Protein AF-A0A9Q0YGJ4-F1 (afdb_monomer_lite)

Structure (mmCIF, N/CA/C/O backbone):
data_AF-A0A9Q0YGJ4-F1
#
_entry.id   AF-A0A9Q0YGJ4-F1
#
loop_
_atom_site.group_PDB
_atom_site.id
_atom_site.type_symbol
_atom_site.label_atom_id
_atom_site.label_alt_id
_atom_site.label_comp_id
_atom_site.label_asym_id
_atom_site.label_entity_id
_atom_site.label_seq_id
_atom_site.pdbx_PDB_ins_code
_atom_site.Cartn_x
_atom_site.Cartn_y
_atom_site.Cartn_z
_atom_site.occupancy
_atom_site.B_iso_or_equiv
_atom_site.auth_seq_id
_atom_site.auth_comp_id
_atom_site.auth_asym_id
_atom_site.auth_atom_id
_atom_site.pdbx_PDB_model_num
ATOM 1 N N . MET A 1 1 ? 46.394 29.272 13.146 1.00 35.34 1 MET A N 1
ATOM 2 C CA . MET A 1 1 ? 47.124 28.207 13.872 1.00 35.34 1 MET A CA 1
ATOM 3 C C . MET A 1 1 ? 46.708 26.887 13.233 1.00 35.34 1 MET A C 1
ATOM 5 O O . MET A 1 1 ? 45.535 26.755 12.937 1.00 35.34 1 MET A O 1
ATOM 9 N N . GLU A 1 2 ? 47.628 26.145 12.611 1.00 30.98 2 GLU A N 1
ATOM 10 C CA . GLU A 1 2 ? 48.440 25.054 13.207 1.00 30.98 2 GLU A CA 1
ATOM 11 C C . GLU A 1 2 ? 47.666 23.721 13.342 1.00 30.98 2 GLU A C 1
ATOM 13 O O . GLU A 1 2 ? 46.546 23.742 13.825 1.00 30.98 2 GLU A O 1
ATOM 18 N N . ARG A 1 3 ? 48.203 22.537 12.984 1.00 28.88 3 ARG A N 1
ATOM 19 C CA . ARG A 1 3 ? 49.457 22.192 12.258 1.00 28.88 3 ARG A CA 1
ATOM 20 C C . ARG A 1 3 ? 49.480 20.687 11.881 1.00 28.88 3 ARG A C 1
ATOM 22 O O . ARG A 1 3 ? 49.331 19.888 12.790 1.00 28.88 3 ARG A O 1
ATOM 29 N N . ARG A 1 4 ? 49.931 20.352 10.650 1.00 31.73 4 ARG A N 1
ATOM 30 C CA . ARG A 1 4 ? 50.759 19.156 10.270 1.00 31.73 4 ARG A CA 1
ATOM 31 C C . ARG A 1 4 ? 50.179 17.733 10.522 1.00 31.73 4 ARG A C 1
ATOM 33 O O . ARG A 1 4 ? 49.287 17.568 11.326 1.00 31.73 4 ARG A O 1
ATOM 40 N N . SER A 1 5 ? 50.693 16.625 9.956 1.00 32.06 5 SER A N 1
ATOM 41 C CA . SER A 1 5 ? 51.469 16.287 8.726 1.00 32.06 5 SER A CA 1
ATOM 42 C C . SER A 1 5 ? 51.659 14.747 8.714 1.00 32.06 5 SER A C 1
ATOM 44 O O . SER A 1 5 ? 51.848 14.183 9.787 1.00 32.06 5 SER A O 1
ATOM 46 N N . ARG A 1 6 ? 51.584 14.010 7.592 1.00 32.94 6 ARG A N 1
ATOM 47 C CA . ARG A 1 6 ? 52.660 13.676 6.612 1.00 32.94 6 ARG A CA 1
ATOM 48 C C . ARG A 1 6 ? 52.020 12.822 5.482 1.00 32.94 6 ARG A C 1
ATOM 50 O O . ARG A 1 6 ? 51.102 12.079 5.792 1.00 32.94 6 ARG A O 1
ATOM 57 N N . ALA A 1 7 ? 52.283 13.041 4.183 1.00 31.97 7 ALA A N 1
ATOM 58 C CA . ALA A 1 7 ? 53.450 12.604 3.373 1.00 31.97 7 ALA A CA 1
ATOM 59 C C . ALA A 1 7 ? 53.494 11.064 3.153 1.00 31.97 7 ALA A C 1
ATOM 61 O O . ALA A 1 7 ? 53.219 10.338 4.099 1.00 31.97 7 ALA A O 1
ATOM 62 N N . THR A 1 8 ? 53.849 10.475 1.994 1.00 32.25 8 THR A N 1
ATOM 63 C CA . THR A 1 8 ? 54.558 10.919 0.748 1.00 32.25 8 THR A CA 1
ATOM 64 C C . THR A 1 8 ? 54.281 9.861 -0.379 1.00 32.25 8 THR A C 1
ATOM 66 O O . THR A 1 8 ? 53.650 8.870 -0.036 1.00 32.25 8 THR A O 1
ATOM 69 N N . LEU A 1 9 ? 54.669 9.868 -1.678 1.00 30.80 9 LEU A N 1
ATOM 70 C CA . LEU A 1 9 ? 55.550 10.628 -2.612 1.00 30.80 9 LEU A CA 1
ATOM 71 C C . LEU A 1 9 ? 55.158 10.264 -4.092 1.00 30.80 9 LEU A C 1
ATOM 73 O O . LEU A 1 9 ? 54.510 9.241 -4.274 1.00 30.80 9 LEU A O 1
ATOM 77 N N . LEU A 1 10 ? 55.677 10.983 -5.115 1.00 29.53 10 LEU A N 1
ATOM 78 C CA . LEU A 1 10 ? 55.675 10.673 -6.583 1.00 29.53 10 LEU A CA 1
ATOM 79 C C . LEU A 1 10 ? 54.327 10.896 -7.338 1.00 29.53 10 LEU A C 1
ATOM 81 O O . LEU A 1 10 ? 53.275 10.696 -6.750 1.00 29.53 10 LEU A O 1
ATOM 85 N N . ILE A 1 11 ? 54.264 11.324 -8.619 1.00 31.67 11 ILE A N 1
ATOM 86 C CA . ILE A 1 11 ? 55.309 11.700 -9.609 1.00 31.67 11 ILE A CA 1
ATOM 87 C C . ILE A 1 11 ? 54.863 12.863 -10.550 1.00 31.67 11 ILE A C 1
ATOM 89 O O . ILE A 1 11 ? 53.731 13.329 -10.492 1.00 31.67 11 ILE A O 1
ATOM 93 N N . LEU A 1 12 ? 55.807 13.355 -11.364 1.00 29.16 12 LEU A N 1
ATOM 94 C CA . LEU A 1 12 ? 55.739 14.374 -12.440 1.00 29.16 12 LEU A CA 1
ATOM 95 C C . LEU A 1 12 ? 54.690 14.084 -13.561 1.00 29.16 12 LEU A C 1
ATOM 97 O O . LEU A 1 12 ? 54.305 12.933 -13.713 1.00 29.16 12 LEU A O 1
ATOM 101 N N . SER A 1 13 ? 54.257 15.012 -14.444 1.00 30.09 13 SER A N 1
ATOM 102 C CA . SER A 1 13 ? 54.453 16.484 -14.556 1.00 30.09 13 SER A CA 1
ATOM 103 C C . SER A 1 13 ? 53.602 17.154 -15.668 1.00 30.09 13 SER A C 1
ATOM 105 O O . SER A 1 13 ? 53.572 16.641 -16.777 1.00 30.09 13 SER A O 1
ATOM 107 N N . VAL A 1 14 ? 53.131 18.388 -15.401 1.00 32.81 14 VAL A N 1
ATOM 108 C CA . VAL A 1 14 ? 52.983 19.550 -16.331 1.00 32.81 14 VAL A CA 1
ATOM 109 C C . VAL A 1 14 ? 51.993 19.472 -17.522 1.00 32.81 14 VAL A C 1
ATOM 111 O O . VAL A 1 14 ? 52.152 18.694 -18.454 1.00 32.81 14 VAL A O 1
ATOM 114 N N . LEU A 1 15 ? 51.038 20.418 -17.541 1.00 30.62 15 LEU A N 1
ATOM 115 C CA . LEU A 1 15 ? 50.241 20.813 -18.718 1.00 30.62 15 LEU A CA 1
ATOM 116 C C . LEU A 1 15 ? 51.004 21.810 -19.614 1.00 30.62 15 LEU A C 1
ATOM 118 O O . LEU A 1 15 ? 51.812 22.572 -19.086 1.00 30.62 15 LEU A O 1
ATOM 122 N N . LEU A 1 16 ? 50.604 21.950 -20.889 1.00 30.33 16 LEU A N 1
ATOM 123 C CA . LEU A 1 16 ? 50.071 23.231 -21.411 1.00 30.33 16 LEU A CA 1
ATOM 124 C C . LEU A 1 16 ? 49.522 23.141 -22.853 1.00 30.33 16 LEU A C 1
ATOM 126 O O . LEU A 1 16 ? 50.215 22.748 -23.785 1.00 30.33 16 LEU A O 1
ATOM 130 N N . VAL A 1 17 ? 48.286 23.617 -23.023 1.00 30.55 17 VAL A N 1
ATOM 131 C CA . VAL A 1 17 ? 47.739 24.181 -24.276 1.00 30.55 17 VAL A CA 1
ATOM 132 C C . VAL A 1 17 ? 48.155 25.666 -24.311 1.00 30.55 17 VAL A C 1
ATOM 134 O O . VAL A 1 17 ? 48.178 26.287 -23.253 1.00 30.55 17 VAL A O 1
ATOM 137 N N . GLY A 1 18 ? 48.473 26.334 -25.423 1.00 28.44 18 GLY A N 1
ATOM 138 C CA . GLY A 1 18 ? 48.516 25.963 -26.844 1.00 28.44 18 GLY A CA 1
ATOM 139 C C . GLY A 1 18 ? 48.500 27.242 -27.715 1.00 28.44 18 GLY A C 1
ATOM 140 O O . GLY A 1 18 ? 48.775 28.321 -27.199 1.00 28.44 18 GLY A O 1
ATOM 141 N N . CYS A 1 19 ? 48.077 27.122 -28.984 1.00 26.05 19 CYS A N 1
ATOM 142 C CA . CYS A 1 19 ? 47.688 28.206 -29.920 1.00 26.05 19 CYS A CA 1
ATOM 143 C C . CYS A 1 19 ? 48.754 29.131 -30.572 1.00 26.05 19 CYS A C 1
ATOM 145 O O . CYS A 1 19 ? 49.525 29.786 -29.885 1.00 26.05 19 CYS A O 1
ATOM 147 N N . LEU A 1 20 ? 48.583 29.309 -31.904 1.00 27.41 20 LEU A N 1
ATOM 148 C CA . LEU A 1 20 ? 48.860 30.509 -32.743 1.00 27.41 20 LEU A CA 1
ATOM 149 C C . LEU A 1 20 ? 50.347 30.941 -32.909 1.00 27.41 20 LEU A C 1
ATOM 151 O O . LEU A 1 20 ? 51.077 31.053 -31.942 1.00 27.41 20 LEU A O 1
ATOM 155 N N . SER A 1 21 ? 50.894 31.306 -34.078 1.00 27.28 21 SER A N 1
ATOM 156 C CA . SER A 1 21 ? 50.311 31.874 -35.303 1.00 27.28 21 SER A CA 1
ATOM 157 C C . SER A 1 21 ? 51.398 32.126 -36.379 1.00 27.28 21 SER A C 1
ATOM 159 O O . SER A 1 21 ? 52.574 32.185 -36.049 1.00 27.28 21 SER A O 1
ATOM 161 N N . PHE A 1 22 ? 50.964 32.378 -37.623 1.00 30.52 22 PHE A N 1
ATOM 162 C CA . PHE A 1 22 ? 51.648 33.073 -38.741 1.00 30.52 22 PHE A CA 1
ATOM 163 C C . PHE A 1 22 ? 53.126 32.790 -39.089 1.00 30.52 22 PHE A C 1
ATOM 165 O O . PHE A 1 22 ? 54.057 33.188 -38.396 1.00 30.52 22 PHE A O 1
ATOM 172 N N . ALA A 1 23 ? 53.329 32.297 -40.316 1.00 30.64 23 ALA A N 1
ATOM 173 C CA . ALA A 1 23 ? 54.585 32.448 -41.046 1.00 30.64 23 ALA A CA 1
ATOM 174 C C . ALA A 1 23 ? 54.685 33.838 -41.711 1.00 30.64 23 ALA A C 1
ATOM 176 O O . ALA A 1 23 ? 53.711 34.335 -42.278 1.00 30.64 23 ALA A O 1
ATOM 177 N N . GLN A 1 24 ? 55.887 34.416 -41.706 1.00 31.08 24 GLN A N 1
ATOM 178 C CA . GLN A 1 24 ? 56.335 35.469 -42.624 1.00 31.08 24 GLN A CA 1
ATOM 179 C C . GLN A 1 24 ? 57.759 35.138 -43.101 1.00 31.08 24 GLN A C 1
ATOM 181 O O . GLN A 1 24 ? 58.399 34.234 -42.564 1.00 31.08 24 GLN A O 1
ATOM 186 N N . ALA A 1 25 ? 58.214 35.800 -44.163 1.00 29.03 25 ALA A N 1
ATOM 187 C CA . ALA A 1 25 ? 59.328 35.341 -44.990 1.00 29.03 25 ALA A CA 1
ATOM 188 C C . ALA A 1 25 ? 60.579 36.241 -44.922 1.00 29.03 25 ALA A C 1
ATOM 190 O O . ALA A 1 25 ? 60.530 37.343 -44.381 1.00 29.03 25 ALA A O 1
ATOM 191 N N . GLN A 1 26 ? 61.620 35.772 -45.627 1.00 27.19 26 GLN A N 1
ATOM 192 C CA . GLN A 1 26 ? 62.475 36.555 -46.538 1.00 27.19 26 GLN A CA 1
ATOM 193 C C . GLN A 1 26 ? 63.945 36.843 -46.126 1.00 27.19 26 GLN A C 1
ATOM 195 O O . GLN A 1 26 ? 64.221 37.557 -45.171 1.00 27.19 26 GLN A O 1
ATOM 200 N N . GLU A 1 27 ? 64.834 36.306 -46.979 1.00 29.83 27 GLU A N 1
ATOM 201 C CA . GLU A 1 27 ? 66.188 36.738 -47.404 1.00 29.83 27 GLU A CA 1
ATOM 202 C C . GLU A 1 27 ? 67.436 36.726 -46.478 1.00 29.83 27 GLU A C 1
ATOM 204 O O . GLU A 1 27 ? 67.450 37.216 -45.356 1.00 29.83 27 GLU A O 1
ATOM 209 N N . ASP A 1 28 ? 68.511 36.204 -47.099 1.00 27.61 28 ASP A N 1
ATOM 210 C CA . ASP A 1 28 ? 69.947 36.544 -47.042 1.00 27.61 28 ASP A CA 1
ATOM 211 C C . ASP A 1 28 ? 70.791 36.475 -45.752 1.00 27.61 28 ASP A C 1
ATOM 213 O O . ASP A 1 28 ? 70.403 36.915 -44.675 1.00 27.61 28 ASP A O 1
ATOM 217 N N . GLY A 1 29 ? 72.071 36.065 -45.903 1.00 24.92 29 GLY A N 1
ATOM 218 C CA . GLY A 1 29 ? 73.082 36.623 -44.985 1.00 24.92 29 GLY A CA 1
ATOM 219 C C . GLY A 1 29 ? 74.542 36.143 -44.922 1.00 24.92 29 GLY A C 1
ATOM 220 O O . GLY A 1 29 ? 75.344 36.920 -44.420 1.00 24.92 29 GLY A O 1
ATOM 221 N N . SER A 1 30 ? 74.949 34.984 -45.464 1.00 26.11 30 SER A N 1
ATOM 222 C CA . SER A 1 30 ? 76.374 34.580 -45.678 1.00 26.11 30 SER A CA 1
ATOM 223 C C . SER A 1 30 ? 77.331 34.296 -44.474 1.00 26.11 30 SER A C 1
ATOM 225 O O . SER A 1 30 ? 77.083 34.672 -43.336 1.00 26.11 30 SER A O 1
ATOM 227 N N . LEU A 1 31 ? 78.479 33.671 -44.813 1.00 27.81 31 LEU A N 1
ATOM 228 C CA . LEU A 1 31 ? 79.798 33.620 -44.124 1.00 27.81 31 LEU A CA 1
ATOM 229 C C . LEU A 1 31 ? 80.066 32.672 -42.913 1.00 27.81 31 LEU A C 1
ATOM 231 O O . LEU A 1 31 ? 79.920 33.011 -41.745 1.00 27.81 31 LEU A O 1
ATOM 235 N N . SER A 1 32 ? 80.619 31.508 -43.291 1.00 27.59 32 SER A N 1
ATOM 236 C CA . SER A 1 32 ? 81.706 30.660 -42.721 1.00 27.59 32 SER A CA 1
ATOM 237 C C . SER A 1 32 ? 82.833 31.324 -41.879 1.00 27.59 32 SER A C 1
ATOM 239 O O . SER A 1 32 ? 82.931 32.550 -41.955 1.00 27.59 32 SER A O 1
ATOM 241 N N . PRO A 1 33 ? 83.809 30.584 -41.265 1.00 43.25 33 PRO A N 1
ATOM 242 C CA . PRO A 1 33 ? 84.095 29.122 -41.303 1.00 43.25 33 PRO A CA 1
ATOM 243 C C . PRO A 1 33 ? 84.404 28.452 -39.927 1.00 43.25 33 PRO A C 1
ATOM 245 O O . PRO A 1 33 ? 84.419 29.123 -38.901 1.00 43.25 33 PRO A O 1
ATOM 248 N N . ASP A 1 34 ? 84.649 27.127 -39.902 1.00 29.05 34 ASP A N 1
ATOM 249 C CA . ASP A 1 34 ? 85.951 26.513 -39.508 1.00 29.05 34 ASP A CA 1
ATOM 250 C C . ASP A 1 34 ? 85.915 24.960 -39.511 1.00 29.05 34 ASP A C 1
ATOM 252 O O . ASP A 1 34 ? 84.848 24.346 -39.468 1.00 29.05 34 ASP A O 1
ATOM 256 N N . GLU A 1 35 ? 87.084 24.311 -39.627 1.00 27.23 35 GLU A N 1
ATOM 257 C CA . GLU A 1 35 ? 87.237 22.870 -39.926 1.00 27.23 35 GLU A CA 1
ATOM 258 C C . GLU A 1 35 ? 87.745 22.001 -38.753 1.00 27.23 35 GLU A C 1
ATOM 260 O O . GLU A 1 35 ? 88.602 22.420 -37.976 1.00 27.23 35 GLU A O 1
ATOM 265 N N . SER A 1 36 ? 87.317 20.729 -38.695 1.00 30.81 36 SER A N 1
ATOM 266 C CA . SER A 1 36 ? 88.166 19.537 -38.412 1.00 30.81 36 SER A CA 1
ATOM 267 C C . SER A 1 36 ? 87.307 18.252 -38.418 1.00 30.81 36 SER A C 1
ATOM 269 O O . SER A 1 36 ? 86.499 18.029 -37.526 1.00 30.81 36 SER A O 1
ATOM 271 N N . PHE A 1 37 ? 87.257 17.456 -39.490 1.00 26.22 37 PHE A N 1
ATOM 272 C CA . PHE A 1 37 ? 88.230 16.446 -39.958 1.00 26.22 37 PHE A CA 1
ATOM 273 C C . PHE A 1 37 ? 88.611 15.311 -38.980 1.00 26.22 37 PHE A C 1
ATOM 275 O O . PHE A 1 37 ? 89.508 15.443 -38.150 1.00 26.22 37 PHE A O 1
ATOM 282 N N . SER A 1 38 ? 88.004 14.136 -39.195 1.00 32.12 38 SER A N 1
ATOM 283 C CA . SER A 1 38 ? 88.571 12.784 -38.996 1.00 32.12 38 SER A CA 1
ATOM 284 C C . SER A 1 38 ? 87.674 11.781 -39.746 1.00 32.12 38 SER A C 1
ATOM 286 O O . SER A 1 38 ? 86.551 11.526 -39.335 1.00 32.12 38 SER A O 1
ATOM 288 N N . ALA A 1 39 ? 88.019 11.398 -40.977 1.00 30.42 39 ALA A N 1
ATOM 289 C CA . ALA A 1 39 ? 88.937 10.296 -41.304 1.00 30.42 39 ALA A CA 1
ATOM 290 C C . ALA A 1 39 ? 88.251 8.909 -41.324 1.00 30.42 39 ALA A C 1
ATOM 292 O O . ALA A 1 39 ? 88.452 8.079 -40.440 1.00 30.42 39 ALA A O 1
ATOM 293 N N . SER A 1 40 ? 87.473 8.644 -42.379 1.00 32.31 40 SER A N 1
ATOM 294 C CA . SER A 1 40 ? 87.045 7.292 -42.771 1.00 32.31 40 SER A CA 1
ATOM 295 C C . SER A 1 40 ? 88.141 6.586 -43.582 1.00 32.31 40 SER A C 1
ATOM 297 O O . SER A 1 40 ? 88.786 7.210 -44.425 1.00 32.31 40 SER A O 1
ATOM 299 N N . VAL A 1 41 ? 88.346 5.288 -43.347 1.00 36.84 41 VAL A N 1
ATOM 300 C CA . VAL A 1 41 ? 89.385 4.492 -44.026 1.00 36.84 41 VAL A CA 1
ATOM 301 C C . VAL A 1 41 ? 88.985 4.174 -45.469 1.00 36.84 41 VAL A C 1
ATOM 303 O O . VAL A 1 41 ? 87.851 3.783 -45.732 1.00 36.84 41 VAL A O 1
ATOM 306 N N . LEU A 1 42 ? 89.941 4.311 -46.391 1.00 31.88 42 LEU A N 1
ATOM 307 C CA . LEU A 1 42 ? 89.830 3.872 -47.781 1.00 31.88 42 LEU A CA 1
ATOM 308 C C . LEU A 1 42 ? 90.439 2.472 -47.939 1.00 31.88 42 LEU A C 1
ATOM 310 O O . LEU A 1 42 ? 91.640 2.308 -47.733 1.00 31.88 42 LEU A O 1
ATOM 314 N N . GLU A 1 43 ? 89.649 1.504 -48.403 1.00 32.47 43 GLU A N 1
ATOM 315 C CA . GLU A 1 43 ? 90.165 0.413 -49.239 1.00 32.47 43 GLU A CA 1
ATOM 316 C C . GLU A 1 43 ? 89.788 0.690 -50.700 1.00 32.47 43 GLU A C 1
ATOM 318 O O . GLU A 1 43 ? 88.768 1.317 -50.994 1.00 32.47 43 GLU A O 1
ATOM 323 N N . SER A 1 44 ? 90.666 0.318 -51.630 1.00 34.38 44 SER A N 1
ATOM 324 C CA . SER A 1 44 ? 90.672 0.902 -52.972 1.00 34.38 44 SER A CA 1
ATOM 325 C C . SER A 1 44 ? 89.810 0.151 -53.987 1.00 34.38 44 SER A C 1
ATOM 327 O O . SER A 1 44 ? 90.140 -0.971 -54.373 1.00 34.38 44 SER A O 1
ATOM 329 N N . SER A 1 45 ? 88.827 0.853 -54.547 1.00 35.03 45 SER A N 1
ATOM 330 C CA . SER A 1 45 ? 88.505 0.752 -55.976 1.00 35.03 45 SER A CA 1
ATOM 331 C C . SER A 1 45 ? 89.050 1.989 -56.707 1.00 35.03 45 SER A C 1
ATOM 333 O O . SER A 1 45 ? 89.375 2.999 -56.080 1.00 35.03 45 SER A O 1
ATOM 335 N N . SER A 1 46 ? 89.285 1.864 -58.012 1.00 40.34 46 SER A N 1
ATOM 336 C CA . SER A 1 46 ? 90.081 2.803 -58.809 1.00 40.34 46 SER A CA 1
ATOM 337 C C . SER A 1 46 ? 89.430 4.172 -59.033 1.00 40.34 46 SER A C 1
ATOM 339 O O . SER A 1 46 ? 88.213 4.315 -59.073 1.00 40.34 46 SER A O 1
ATOM 341 N N . LEU A 1 47 ? 90.289 5.169 -59.269 1.00 46.16 47 LEU A N 1
ATOM 342 C CA . LEU A 1 47 ? 89.935 6.410 -59.960 1.00 46.16 47 LEU A CA 1
ATOM 343 C C . LEU A 1 47 ? 89.250 6.100 -61.297 1.00 46.16 47 LEU A C 1
ATOM 345 O O . LEU A 1 47 ? 89.845 5.398 -62.110 1.00 46.16 47 LEU A O 1
ATOM 349 N N . ASP A 1 48 ? 88.111 6.734 -61.570 1.00 46.03 48 ASP A N 1
ATOM 350 C CA . ASP A 1 48 ? 87.628 6.929 -62.939 1.00 46.03 48 ASP A CA 1
ATOM 351 C C . ASP A 1 48 ? 86.961 8.309 -63.076 1.00 46.03 48 ASP A C 1
ATOM 353 O O . ASP A 1 48 ? 85.851 8.561 -62.607 1.00 46.03 48 ASP A O 1
ATOM 357 N N . ILE A 1 49 ? 87.691 9.255 -63.679 1.00 50.69 49 ILE A N 1
ATOM 358 C CA . ILE A 1 49 ? 87.239 10.633 -63.954 1.00 50.69 49 ILE A CA 1
ATOM 359 C C . ILE A 1 49 ? 86.787 10.682 -65.422 1.00 50.69 49 ILE A C 1
ATOM 361 O O . ILE A 1 49 ? 87.356 11.372 -66.266 1.00 50.69 49 ILE A O 1
ATOM 365 N N . THR A 1 50 ? 85.813 9.831 -65.735 1.00 55.84 50 THR A N 1
ATOM 366 C CA . THR A 1 50 ? 85.452 9.410 -67.103 1.00 55.84 50 THR A CA 1
ATOM 367 C C . THR A 1 50 ? 83.933 9.311 -67.302 1.00 55.84 50 THR A C 1
ATOM 369 O O . THR A 1 50 ? 83.431 9.580 -68.393 1.00 55.84 50 THR A O 1
ATOM 372 N N . ASP A 1 51 ? 83.178 9.048 -66.234 1.00 55.53 51 ASP A N 1
ATOM 373 C CA . ASP A 1 51 ? 81.741 8.748 -66.274 1.00 55.53 51 ASP A CA 1
ATOM 374 C C . ASP A 1 51 ? 80.828 9.980 -66.099 1.00 55.53 51 ASP A C 1
ATOM 376 O O . ASP A 1 51 ? 79.999 10.083 -65.193 1.00 55.53 51 ASP A O 1
ATOM 380 N N . ARG A 1 52 ? 80.994 10.947 -67.013 1.00 60.31 52 ARG A N 1
ATOM 381 C CA . ARG A 1 52 ? 79.987 11.982 -67.349 1.00 60.31 52 ARG A CA 1
ATOM 382 C C . ARG A 1 52 ? 79.941 12.321 -68.846 1.00 60.31 52 ARG A C 1
ATOM 384 O O . ARG A 1 52 ? 79.394 13.354 -69.224 1.00 60.31 52 ARG A O 1
ATOM 391 N N . ASN A 1 53 ? 80.538 11.492 -69.703 1.00 70.56 53 ASN A N 1
ATOM 392 C CA . ASN A 1 53 ? 80.653 11.796 -71.130 1.00 70.56 53 ASN A CA 1
ATOM 393 C C . ASN A 1 53 ? 79.262 11.971 -71.778 1.00 70.56 53 ASN A C 1
ATOM 395 O O . ASN A 1 53 ? 78.443 11.051 -71.674 1.00 70.56 53 ASN A O 1
ATOM 399 N N . PRO A 1 54 ? 78.986 13.103 -72.456 1.00 73.50 54 PRO A N 1
ATOM 400 C CA . PRO A 1 54 ? 77.745 13.281 -73.194 1.00 73.50 54 PRO A CA 1
ATOM 401 C C . PRO A 1 54 ? 77.735 12.375 -74.427 1.00 73.50 54 PRO A C 1
ATOM 403 O O . PRO A 1 54 ? 78.756 12.182 -75.093 1.00 73.50 54 PRO A O 1
ATOM 406 N N . CYS A 1 55 ? 76.573 11.821 -74.742 1.00 82.69 55 CYS A N 1
ATOM 407 C CA . CYS A 1 55 ? 76.392 10.914 -75.863 1.00 82.69 55 CYS A CA 1
ATOM 408 C C . CYS A 1 55 ? 75.997 11.708 -77.109 1.00 82.69 55 CYS A C 1
ATOM 410 O O . CYS A 1 55 ? 75.075 12.520 -77.057 1.00 82.69 55 CYS A O 1
ATOM 412 N N . SER A 1 56 ? 76.652 11.457 -78.245 1.00 81.00 56 SER A N 1
ATOM 413 C CA . SER A 1 56 ? 76.181 11.975 -79.533 1.00 81.00 56 SER A CA 1
ATOM 414 C C . SER A 1 56 ? 75.239 10.955 -80.169 1.00 81.00 56 SER A C 1
ATOM 416 O O . SER A 1 56 ? 75.652 9.833 -80.469 1.00 81.00 56 SER A O 1
ATOM 418 N N . PHE A 1 57 ? 73.972 11.325 -80.354 1.00 78.94 57 PHE A N 1
ATOM 419 C CA . PHE A 1 57 ? 72.926 10.411 -80.806 1.00 78.94 57 PHE A CA 1
ATOM 420 C C . PHE A 1 57 ? 72.018 11.067 -81.847 1.00 78.94 57 PHE A C 1
ATOM 422 O O . PHE A 1 57 ? 71.476 12.145 -81.624 1.00 78.94 57 PHE A O 1
ATOM 429 N N . ARG A 1 58 ? 71.908 10.442 -83.031 1.00 74.38 58 ARG A N 1
ATOM 430 C CA . ARG A 1 58 ? 71.186 10.956 -84.220 1.00 74.38 58 ARG A CA 1
ATOM 431 C C . ARG A 1 58 ? 71.449 12.447 -84.556 1.00 74.38 58 ARG A C 1
ATOM 433 O O . ARG A 1 58 ? 70.625 13.092 -85.194 1.00 74.38 58 ARG A O 1
ATOM 440 N N . GLY A 1 59 ? 72.615 12.984 -84.179 1.00 73.88 59 GLY A N 1
ATOM 441 C CA . GLY A 1 59 ? 73.017 14.379 -84.416 1.00 73.88 59 GLY A CA 1
ATOM 442 C C . GLY A 1 59 ? 72.725 15.359 -83.271 1.00 73.88 59 GLY A C 1
ATOM 443 O O . GLY A 1 59 ? 73.127 16.515 -83.363 1.00 73.88 59 GLY A O 1
ATOM 444 N N . GLN A 1 60 ? 72.084 14.912 -82.189 1.00 75.75 60 GLN A N 1
ATOM 445 C CA . GLN A 1 60 ? 71.938 15.667 -80.942 1.00 75.75 60 GLN A CA 1
ATOM 446 C C . GLN A 1 60 ? 72.995 15.230 -79.913 1.00 75.75 60 GLN A C 1
ATOM 448 O O . GLN A 1 60 ? 73.617 14.174 -80.056 1.00 75.75 60 GLN A O 1
ATOM 453 N N . PHE A 1 61 ? 73.204 16.047 -78.880 1.00 81.56 61 PHE A N 1
ATOM 454 C CA . PHE A 1 61 ? 74.018 15.698 -77.715 1.00 81.56 61 PHE A CA 1
ATOM 455 C C . PHE A 1 61 ? 73.108 15.520 -76.501 1.00 81.56 61 PHE A C 1
ATOM 457 O O . PHE A 1 61 ? 72.334 16.418 -76.182 1.00 81.56 61 PHE A O 1
ATOM 464 N N . LEU A 1 62 ? 73.217 14.364 -75.850 1.00 81.19 62 LEU A N 1
ATOM 465 C CA . LEU A 1 62 ? 72.510 14.018 -74.621 1.00 81.19 62 LEU A CA 1
ATOM 466 C C . LEU A 1 62 ? 73.501 14.060 -73.455 1.00 81.19 62 LEU A C 1
ATOM 468 O O . LEU A 1 62 ? 74.579 13.467 -73.547 1.00 81.19 62 LEU A O 1
ATOM 472 N N . GLU A 1 63 ? 73.158 14.730 -72.358 1.00 83.06 63 GLU A N 1
ATOM 473 C CA . GLU A 1 63 ? 73.955 14.672 -71.129 1.00 83.06 63 GLU A CA 1
ATOM 474 C C . GLU A 1 63 ? 73.845 13.297 -70.452 1.00 83.06 63 GLU A C 1
ATOM 476 O O . GLU A 1 63 ? 72.904 12.539 -70.687 1.00 83.06 63 GLU A O 1
ATOM 481 N N . HIS A 1 64 ? 74.803 12.936 -69.593 1.00 80.00 64 HIS A N 1
ATOM 482 C CA . HIS A 1 64 ? 74.733 11.652 -68.896 1.00 80.00 64 HIS A CA 1
ATOM 483 C C . HIS A 1 64 ? 73.475 11.568 -68.006 1.00 80.00 64 HIS A C 1
ATOM 485 O O . HIS A 1 64 ? 73.253 12.418 -67.147 1.00 80.00 64 HIS A O 1
ATOM 491 N N . LYS A 1 65 ? 72.698 10.491 -68.197 1.00 80.62 65 LYS A N 1
ATOM 492 C CA . LYS A 1 65 ? 71.357 10.207 -67.649 1.00 80.62 65 LYS A CA 1
ATOM 493 C C . LYS A 1 65 ? 70.204 10.985 -68.289 1.00 80.62 65 LYS A C 1
ATOM 495 O O . LYS A 1 65 ? 69.068 10.791 -67.875 1.00 80.62 65 LYS A O 1
ATOM 500 N N . GLN A 1 66 ? 70.454 11.785 -69.323 1.00 82.75 66 GLN A N 1
ATOM 501 C CA . GLN A 1 66 ? 69.386 12.293 -70.177 1.00 82.75 66 GLN A CA 1
ATOM 502 C C . GLN A 1 66 ? 68.863 11.167 -71.079 1.00 82.75 66 GLN A C 1
ATOM 504 O O . GLN A 1 66 ? 69.649 10.470 -71.730 1.00 82.75 66 GLN A O 1
ATOM 509 N N . SER A 1 67 ? 67.541 11.022 -71.127 1.00 83.38 67 SER A N 1
ATOM 510 C CA . SER A 1 67 ? 66.828 10.190 -72.096 1.00 83.38 67 SER A CA 1
ATOM 511 C C . SER A 1 67 ? 66.235 11.025 -73.226 1.00 83.38 67 SER A C 1
ATOM 513 O O . SER A 1 67 ? 65.955 12.214 -73.060 1.00 83.38 67 SER A O 1
ATOM 515 N N . ILE A 1 68 ? 66.019 10.381 -74.370 1.00 84.56 68 ILE A N 1
ATOM 516 C CA . ILE A 1 68 ? 65.189 10.883 -75.466 1.00 84.56 68 ILE A CA 1
ATOM 517 C C . ILE A 1 68 ? 64.338 9.738 -76.019 1.00 84.56 68 ILE A C 1
ATOM 519 O O . ILE A 1 68 ? 64.858 8.651 -76.273 1.00 84.56 68 ILE A O 1
ATOM 523 N N . THR A 1 69 ? 63.045 9.974 -76.222 1.00 78.19 69 THR A N 1
ATOM 524 C CA . THR A 1 69 ? 62.170 9.074 -76.980 1.00 78.19 69 THR A CA 1
ATOM 525 C C . THR A 1 69 ? 62.327 9.350 -78.476 1.00 78.19 69 THR A C 1
ATOM 527 O O . THR A 1 69 ? 62.364 10.502 -78.913 1.00 78.19 69 THR A O 1
ATOM 530 N N . LEU A 1 70 ? 62.498 8.297 -79.276 1.00 80.44 70 LEU A N 1
ATOM 531 C CA . LEU A 1 70 ? 62.649 8.398 -80.737 1.00 80.44 70 LEU A CA 1
ATOM 532 C C . LEU A 1 70 ? 61.340 8.182 -81.497 1.00 80.44 70 LEU A C 1
ATOM 534 O O . LEU A 1 70 ? 61.139 8.737 -82.577 1.00 80.44 70 LEU A O 1
ATOM 538 N N . ASP A 1 71 ? 60.519 7.324 -80.919 1.00 77.88 71 ASP A N 1
ATOM 539 C CA . ASP A 1 71 ? 59.207 6.841 -81.311 1.00 77.88 71 ASP A CA 1
ATOM 540 C C . ASP A 1 71 ? 58.579 6.263 -80.022 1.00 77.88 71 ASP A C 1
ATOM 542 O O . ASP A 1 71 ? 59.320 6.044 -79.053 1.00 77.88 71 ASP A O 1
ATOM 546 N N . PRO A 1 72 ? 57.256 6.024 -79.960 1.00 77.69 72 PRO A N 1
ATOM 547 C CA . PRO A 1 72 ? 56.601 5.585 -78.725 1.00 77.69 72 PRO A CA 1
ATOM 548 C C . PRO A 1 72 ? 57.159 4.292 -78.105 1.00 77.69 72 PRO A C 1
ATOM 550 O O . PRO A 1 72 ? 56.985 4.079 -76.912 1.00 77.69 72 PRO A O 1
ATOM 553 N N . CYS A 1 73 ? 57.865 3.454 -78.878 1.00 80.00 73 CYS A N 1
ATOM 554 C CA . CYS A 1 73 ? 58.480 2.210 -78.403 1.00 80.00 73 CYS A CA 1
ATOM 555 C C . CYS A 1 73 ? 59.957 2.314 -78.009 1.00 80.00 73 CYS A C 1
ATOM 557 O O . CYS A 1 73 ? 60.500 1.332 -77.504 1.00 80.00 73 CYS A O 1
ATOM 559 N N . THR A 1 74 ? 60.639 3.436 -78.258 1.00 84.06 74 THR A N 1
ATOM 560 C CA . THR A 1 74 ? 62.106 3.497 -78.162 1.00 84.06 74 THR A CA 1
ATOM 561 C C . THR A 1 74 ? 62.575 4.666 -77.301 1.00 84.06 74 THR A C 1
ATOM 563 O O . THR A 1 74 ? 62.736 5.789 -77.792 1.00 84.06 74 THR A O 1
ATOM 566 N N . GLU A 1 75 ? 62.886 4.391 -76.031 1.00 85.62 75 GLU A N 1
ATOM 567 C CA . GLU A 1 75 ? 63.590 5.329 -75.150 1.00 85.62 75 GLU A CA 1
ATOM 568 C C . GLU A 1 75 ? 65.107 5.093 -75.220 1.00 85.62 75 GLU A C 1
ATOM 570 O O . GLU A 1 75 ? 65.593 3.968 -75.125 1.00 85.62 75 GLU A O 1
ATOM 575 N N . CYS A 1 76 ? 65.883 6.164 -75.382 1.00 85.81 76 CYS A N 1
ATOM 576 C CA . CYS A 1 76 ? 67.337 6.120 -75.495 1.00 85.81 76 CYS A CA 1
ATOM 577 C C . CYS A 1 76 ? 68.010 6.976 -74.416 1.00 85.81 76 CYS A C 1
ATOM 579 O O . CYS A 1 76 ? 68.098 8.198 -74.549 1.00 85.81 76 CYS A O 1
ATOM 581 N N . THR A 1 77 ? 68.540 6.336 -73.369 1.00 86.88 77 THR A N 1
ATOM 582 C CA . THR A 1 77 ? 69.262 6.998 -72.270 1.00 86.88 77 THR A CA 1
ATOM 583 C C . THR A 1 77 ? 70.767 7.065 -72.531 1.00 86.88 77 THR A C 1
ATOM 585 O O . THR A 1 77 ? 71.415 6.067 -72.864 1.00 86.88 77 THR A O 1
ATOM 588 N N . CYS A 1 78 ? 71.376 8.223 -72.281 1.00 85.75 78 CYS A N 1
ATOM 589 C CA . CYS A 1 78 ? 72.825 8.380 -72.307 1.00 85.75 78 CYS A CA 1
ATOM 590 C C . CYS A 1 78 ? 73.508 7.832 -71.037 1.00 85.75 78 CYS A C 1
ATOM 592 O O . CYS A 1 78 ? 73.480 8.441 -69.962 1.00 85.75 78 CYS A O 1
ATOM 594 N N . LYS A 1 79 ? 74.193 6.694 -71.159 1.00 83.69 79 LYS A N 1
ATOM 595 C CA . LYS A 1 79 ? 74.939 6.024 -70.083 1.00 83.69 79 LYS A CA 1
ATOM 596 C C . LYS A 1 79 ? 76.442 6.068 -70.447 1.00 83.69 79 LYS A C 1
ATOM 598 O O . LYS A 1 79 ? 76.936 5.230 -71.191 1.00 83.69 79 LYS A O 1
ATOM 603 N N . ASN A 1 80 ? 77.145 7.103 -69.967 1.00 77.25 80 ASN A N 1
ATOM 604 C CA . ASN A 1 80 ? 78.589 7.367 -70.141 1.00 77.25 80 ASN A CA 1
ATOM 605 C C . ASN A 1 80 ? 79.106 7.311 -71.589 1.00 77.25 80 ASN A C 1
ATOM 607 O O . ASN A 1 80 ? 79.805 6.385 -71.995 1.00 77.25 80 ASN A O 1
ATOM 611 N N . GLY A 1 81 ? 78.743 8.310 -72.399 1.00 77.25 81 GLY A N 1
ATOM 612 C CA . GLY A 1 81 ? 79.114 8.413 -73.819 1.00 77.25 81 GLY A CA 1
ATOM 613 C C . GLY A 1 81 ? 78.444 7.376 -74.733 1.00 77.25 81 GLY A C 1
ATOM 614 O O . GLY A 1 81 ? 78.370 7.582 -75.943 1.00 77.25 81 GLY A O 1
ATOM 615 N N . THR A 1 82 ? 77.898 6.301 -74.160 1.00 79.94 82 THR A N 1
ATOM 616 C CA . THR A 1 82 ? 77.147 5.253 -74.850 1.00 79.94 82 THR A CA 1
ATOM 617 C C . THR A 1 82 ? 75.653 5.526 -74.719 1.00 79.94 82 THR A C 1
ATOM 619 O O . THR A 1 82 ? 75.109 5.574 -73.617 1.00 79.94 82 THR A O 1
ATOM 622 N N . THR A 1 83 ? 74.957 5.678 -75.845 1.00 84.75 83 THR A N 1
ATOM 623 C CA . THR A 1 83 ? 73.488 5.715 -75.818 1.00 84.75 83 THR A CA 1
ATOM 624 C C . THR A 1 83 ? 72.978 4.284 -75.737 1.00 84.75 83 THR A C 1
ATOM 626 O O . THR A 1 83 ? 73.254 3.488 -76.633 1.00 84.75 83 THR A O 1
ATOM 629 N N . THR A 1 84 ? 72.259 3.953 -74.668 1.00 85.88 84 THR A N 1
ATOM 630 C CA . THR A 1 84 ? 71.558 2.672 -74.536 1.00 85.88 84 THR A CA 1
ATOM 631 C C . THR A 1 84 ? 70.101 2.915 -74.885 1.00 85.88 84 THR A C 1
ATOM 633 O O . THR A 1 84 ? 69.455 3.718 -74.218 1.00 85.88 84 THR A O 1
ATOM 636 N N . CYS A 1 85 ? 69.609 2.263 -75.936 1.00 85.56 85 CYS A N 1
ATOM 637 C CA . CYS A 1 85 ? 68.197 2.310 -76.295 1.00 85.56 85 CYS A CA 1
ATOM 638 C C . CYS A 1 85 ? 67.497 1.055 -75.792 1.00 85.56 85 CYS A C 1
ATOM 640 O O . CYS A 1 85 ? 67.928 -0.061 -76.089 1.00 85.56 85 CYS A O 1
ATOM 642 N N . GLU A 1 86 ? 66.429 1.263 -75.041 1.00 80.81 86 GLU A N 1
ATOM 643 C CA . GLU A 1 86 ? 65.552 0.234 -74.512 1.00 80.81 86 GLU A CA 1
ATOM 644 C C . GLU A 1 86 ? 64.282 0.293 -75.376 1.00 80.81 86 GLU A C 1
ATOM 646 O O . GLU A 1 86 ? 63.598 1.314 -75.438 1.00 80.81 86 GLU A O 1
ATOM 651 N N . ILE A 1 87 ? 64.067 -0.765 -76.166 1.00 80.62 87 ILE A N 1
ATOM 652 C CA . ILE A 1 87 ? 62.966 -0.869 -77.133 1.00 80.62 87 ILE A CA 1
ATOM 653 C C . ILE A 1 87 ? 61.887 -1.745 -76.503 1.00 80.62 87 ILE A C 1
ATOM 655 O O . ILE A 1 87 ? 62.110 -2.948 -76.320 1.00 80.62 87 ILE A O 1
ATOM 659 N N . GLU A 1 88 ? 60.725 -1.175 -76.182 1.00 78.06 88 GLU A N 1
ATOM 660 C CA . GLU A 1 88 ? 59.583 -1.980 -75.758 1.00 78.06 88 GLU A CA 1
ATOM 661 C C . GLU A 1 88 ? 59.099 -2.847 -76.930 1.00 78.06 88 GLU A C 1
ATOM 663 O O . GLU A 1 88 ? 59.018 -2.424 -78.082 1.00 78.06 88 GLU A O 1
ATOM 668 N N . SER A 1 89 ? 58.835 -4.117 -76.630 1.00 74.38 89 SER A N 1
ATOM 669 C CA . SER A 1 89 ? 58.379 -5.113 -77.595 1.00 74.38 89 SER A CA 1
ATOM 670 C C . SER A 1 89 ? 56.991 -5.581 -77.189 1.00 74.38 89 SER A C 1
ATOM 672 O O . SER A 1 89 ? 56.837 -6.291 -76.194 1.00 74.38 89 SER A O 1
ATOM 674 N N . CYS A 1 90 ? 55.980 -5.170 -77.952 1.00 69.19 90 CYS A N 1
ATOM 675 C CA . CYS A 1 90 ? 54.590 -5.482 -77.645 1.00 69.19 90 CYS A CA 1
ATOM 676 C C . CYS A 1 90 ? 54.311 -6.996 -77.659 1.00 69.19 90 CYS A C 1
ATOM 678 O O . CYS A 1 90 ? 54.894 -7.720 -78.476 1.00 69.19 90 CYS A O 1
ATOM 680 N N . PRO A 1 91 ? 53.402 -7.493 -76.797 1.00 65.75 91 PRO A N 1
ATOM 681 C CA . PRO A 1 91 ? 52.937 -8.875 -76.855 1.00 65.75 91 PRO A CA 1
ATOM 682 C C . PRO A 1 91 ? 52.388 -9.229 -78.244 1.00 65.75 91 PRO A C 1
ATOM 684 O O . PRO A 1 91 ? 51.707 -8.424 -78.875 1.00 65.75 91 PRO A O 1
ATOM 687 N N . SER A 1 92 ? 52.639 -10.455 -78.711 1.00 60.47 92 SER A N 1
ATOM 688 C CA . SER A 1 92 ? 52.145 -10.939 -80.013 1.00 60.47 92 SER A CA 1
ATOM 689 C C . SER A 1 92 ? 50.631 -11.183 -80.061 1.00 60.47 92 SER A C 1
ATOM 691 O O . SER A 1 92 ? 50.089 -11.463 -81.126 1.00 60.47 92 SER A O 1
ATOM 693 N N . GLU A 1 93 ? 49.961 -11.095 -78.914 1.00 60.03 93 GLU A N 1
ATOM 694 C CA . GLU A 1 93 ? 48.518 -11.224 -78.736 1.00 60.03 93 GLU A CA 1
ATOM 695 C C . GLU A 1 93 ? 48.041 -9.983 -77.969 1.00 60.03 93 GLU A C 1
ATOM 697 O O . GLU A 1 93 ? 48.484 -9.750 -76.844 1.00 60.03 93 GLU A O 1
ATOM 702 N N . ALA A 1 94 ? 47.169 -9.168 -78.574 1.00 58.03 94 ALA A N 1
ATOM 703 C CA . ALA A 1 94 ? 46.727 -7.896 -77.984 1.00 58.03 94 ALA A CA 1
ATOM 704 C C . ALA A 1 94 ? 45.819 -8.075 -76.748 1.00 58.03 94 ALA A C 1
ATOM 706 O O . ALA A 1 94 ? 45.724 -7.179 -75.917 1.00 58.03 94 ALA A O 1
ATOM 707 N N . GLY A 1 95 ? 45.166 -9.235 -76.610 1.00 63.31 95 GLY A N 1
ATOM 708 C CA . GLY A 1 95 ? 44.233 -9.539 -75.516 1.00 63.31 95 GLY A CA 1
ATOM 709 C C . GLY A 1 95 ? 42.766 -9.178 -75.791 1.00 63.31 95 GLY A C 1
ATOM 710 O O . GLY A 1 95 ? 41.909 -9.504 -74.976 1.00 63.31 95 GLY A O 1
ATOM 711 N N . CYS A 1 96 ? 42.466 -8.566 -76.939 1.00 71.44 96 CYS A N 1
ATOM 712 C CA . CYS A 1 96 ? 41.115 -8.264 -77.422 1.00 71.44 96 CYS A CA 1
ATOM 713 C C . CYS A 1 96 ? 40.923 -8.716 -78.883 1.00 71.44 96 CYS A C 1
ATOM 715 O O . CYS A 1 96 ? 41.886 -9.133 -79.538 1.00 71.44 96 CYS A O 1
ATOM 717 N N . GLU A 1 97 ? 39.690 -8.677 -79.402 1.00 76.81 97 GLU A N 1
ATOM 718 C CA . GLU A 1 97 ? 39.443 -9.023 -80.809 1.00 76.81 97 GLU A CA 1
ATOM 719 C C . GLU A 1 97 ? 40.060 -7.984 -81.768 1.00 76.81 97 GLU A C 1
ATOM 721 O O . GLU A 1 97 ? 40.114 -6.804 -81.431 1.00 76.81 97 GLU A O 1
ATOM 726 N N . PRO A 1 98 ? 40.460 -8.350 -83.006 1.00 72.44 98 PRO A N 1
ATOM 727 C CA . PRO A 1 98 ? 41.087 -7.414 -83.951 1.00 72.44 98 PRO A CA 1
ATOM 728 C C . PRO A 1 98 ? 40.265 -6.170 -84.333 1.00 72.44 98 PRO A C 1
ATOM 730 O O . PRO A 1 98 ? 40.819 -5.257 -84.940 1.00 72.44 98 PRO A O 1
ATOM 733 N N . GLY A 1 99 ? 38.962 -6.143 -84.028 1.00 73.62 99 GLY A N 1
ATOM 734 C CA . GLY A 1 99 ? 38.093 -4.970 -84.186 1.00 73.62 99 GLY A CA 1
ATOM 735 C C . GLY A 1 99 ? 37.983 -4.077 -82.942 1.00 73.62 99 GLY A C 1
ATOM 736 O O . GLY A 1 99 ? 37.516 -2.953 -83.070 1.00 73.62 99 GLY A O 1
ATOM 737 N N . GLU A 1 100 ? 38.420 -4.554 -81.771 1.00 75.62 100 GLU A N 1
ATOM 738 C CA . GLU A 1 100 ? 38.486 -3.803 -80.504 1.00 75.62 100 GLU A CA 1
ATOM 739 C C . GLU A 1 100 ? 39.843 -3.077 -80.329 1.00 75.62 100 GLU A C 1
ATOM 741 O O . GLU A 1 100 ? 40.031 -2.340 -79.368 1.00 75.62 100 GLU A O 1
ATOM 746 N N . ILE A 1 101 ? 40.819 -3.298 -81.220 1.00 78.00 101 ILE A N 1
ATOM 747 C CA . ILE A 1 101 ? 42.189 -2.777 -81.072 1.00 78.00 101 ILE A CA 1
ATOM 748 C C . ILE A 1 101 ? 42.250 -1.274 -81.391 1.00 78.00 101 ILE A C 1
ATOM 750 O O . ILE A 1 101 ? 42.037 -0.866 -82.535 1.00 78.00 101 ILE A O 1
ATOM 754 N N . VAL A 1 102 ? 42.653 -0.465 -80.408 1.00 78.75 102 VAL A N 1
ATOM 755 C CA . VAL A 1 102 ? 42.848 0.985 -80.547 1.00 78.75 102 VAL A CA 1
ATOM 756 C C . VAL A 1 102 ? 44.341 1.306 -80.662 1.00 78.75 102 VAL A C 1
ATOM 758 O O . VAL A 1 102 ? 45.139 1.006 -79.774 1.00 78.75 102 VAL A O 1
ATOM 761 N N . ILE A 1 103 ? 44.735 1.929 -81.775 1.00 76.81 103 ILE A N 1
ATOM 762 C CA . ILE A 1 103 ? 46.103 2.421 -81.992 1.00 76.81 103 ILE A CA 1
ATOM 763 C C . ILE A 1 103 ? 46.163 3.878 -81.525 1.00 76.81 103 ILE A C 1
ATOM 765 O O . ILE A 1 103 ? 45.418 4.714 -82.031 1.00 76.81 103 ILE A O 1
ATOM 769 N N . ILE A 1 104 ? 47.055 4.171 -80.580 1.00 80.06 104 ILE A N 1
ATOM 770 C CA . ILE A 1 104 ? 47.218 5.489 -79.953 1.00 80.06 104 ILE A CA 1
ATOM 771 C C . ILE A 1 104 ? 48.596 6.029 -80.345 1.00 80.06 104 ILE A C 1
ATOM 773 O O . ILE A 1 104 ? 49.589 5.324 -80.203 1.00 80.06 104 ILE A O 1
ATOM 777 N N . GLU A 1 105 ? 48.672 7.262 -80.855 1.00 75.44 105 GLU A N 1
ATOM 778 C CA . GLU A 1 105 ? 49.909 7.802 -81.455 1.00 75.44 105 GLU A CA 1
ATOM 779 C C . GLU A 1 105 ? 51.051 8.054 -80.447 1.00 75.44 105 GLU A C 1
ATOM 781 O O . GLU A 1 105 ? 52.204 8.196 -80.852 1.00 75.44 105 GLU A O 1
ATOM 786 N N . GLU A 1 106 ? 50.744 8.094 -79.146 1.00 77.94 106 GLU A N 1
ATOM 787 C CA . GLU A 1 106 ? 51.688 8.404 -78.058 1.00 77.94 106 GLU A CA 1
ATOM 788 C C . GLU A 1 106 ? 52.178 7.167 -77.277 1.00 77.94 106 GLU A C 1
ATOM 790 O O . GLU A 1 106 ? 53.122 7.271 -76.496 1.00 77.94 106 GLU A O 1
ATOM 795 N N . GLU A 1 107 ? 51.575 5.995 -77.491 1.00 77.94 107 GLU A N 1
ATOM 796 C CA . GLU A 1 107 ? 51.853 4.746 -76.763 1.00 77.94 107 GLU A CA 1
ATOM 797 C C . GLU A 1 107 ? 52.569 3.728 -77.668 1.00 77.94 107 GLU A C 1
ATOM 799 O O . GLU A 1 107 ? 52.259 3.620 -78.854 1.00 77.94 107 GLU A O 1
ATOM 804 N N . CYS A 1 108 ? 53.521 2.951 -77.131 1.00 77.38 108 CYS A N 1
ATOM 805 C CA . CYS A 1 108 ? 54.231 1.933 -77.923 1.00 77.38 108 CYS A CA 1
ATOM 806 C C . CYS A 1 108 ? 53.282 0.882 -78.503 1.00 77.38 108 CYS A C 1
ATOM 808 O O . CYS A 1 108 ? 53.374 0.498 -79.673 1.00 77.38 108 CYS A O 1
ATOM 810 N N . CYS A 1 109 ? 52.394 0.379 -77.649 1.00 76.12 109 CYS A N 1
ATOM 811 C CA . CYS A 1 109 ? 51.578 -0.777 -77.953 1.00 76.12 109 CYS A CA 1
ATOM 812 C C . CYS A 1 109 ? 50.126 -0.376 -78.186 1.00 76.12 109 CYS A C 1
ATOM 814 O O . CYS A 1 109 ? 49.596 0.462 -77.454 1.00 76.12 109 CYS A O 1
ATOM 816 N N . PRO A 1 110 ? 49.457 -1.001 -79.171 1.00 76.00 110 PRO A N 1
ATOM 817 C CA . PRO A 1 110 ? 48.033 -0.803 -79.347 1.00 76.00 110 PRO A CA 1
ATOM 818 C C . PRO A 1 110 ? 47.302 -1.274 -78.088 1.00 76.00 110 PRO A C 1
ATOM 820 O O . PRO A 1 110 ? 47.607 -2.336 -77.537 1.00 76.00 110 PRO A O 1
ATOM 823 N N . GLN A 1 111 ? 46.356 -0.462 -77.633 1.00 78.06 111 GLN A N 1
ATOM 824 C CA . GLN A 1 111 ? 45.568 -0.730 -76.442 1.00 78.06 111 GLN A CA 1
ATOM 825 C C . GLN A 1 111 ? 44.267 -1.450 -76.821 1.00 78.06 111 GLN A C 1
ATOM 827 O O . GLN A 1 111 ? 43.847 -1.490 -77.979 1.00 78.06 111 GLN A O 1
ATOM 832 N N . CYS A 1 112 ? 43.633 -2.023 -75.809 1.00 82.81 112 CYS A N 1
ATOM 833 C CA . CYS A 1 112 ? 42.317 -2.642 -75.878 1.00 82.81 112 CYS A CA 1
ATOM 834 C C . CYS A 1 112 ? 41.397 -1.944 -74.864 1.00 82.81 112 CYS A C 1
ATOM 836 O O . CYS A 1 112 ? 41.916 -1.369 -73.902 1.00 82.81 112 CYS A O 1
ATOM 838 N N . PRO A 1 113 ? 40.064 -2.065 -75.007 1.00 87.19 113 PRO A N 1
ATOM 839 C CA . PRO A 1 113 ? 39.102 -1.718 -73.968 1.00 87.19 113 PRO A CA 1
ATOM 840 C C . PRO A 1 113 ? 39.554 -2.170 -72.573 1.00 87.19 113 PRO A C 1
ATOM 842 O O . PRO A 1 113 ? 40.034 -3.298 -72.386 1.00 87.19 113 PRO A O 1
ATOM 845 N N . TYR A 1 114 ? 39.421 -1.289 -71.586 1.00 91.44 114 TYR A N 1
ATOM 846 C CA . TYR A 1 114 ? 39.811 -1.571 -70.211 1.00 91.44 114 TYR A CA 1
ATOM 847 C C . TYR A 1 114 ? 38.741 -2.438 -69.542 1.00 91.44 114 TYR A C 1
ATOM 849 O O . TYR A 1 114 ? 37.672 -1.966 -69.166 1.00 91.44 114 TYR A O 1
ATOM 857 N N . LYS A 1 115 ? 39.039 -3.729 -69.391 1.00 92.19 115 LYS A N 1
ATOM 858 C CA . LYS A 1 115 ? 38.173 -4.713 -68.739 1.00 92.19 115 LYS A CA 1
ATOM 859 C C . LYS A 1 115 ? 38.711 -4.939 -67.322 1.00 92.19 115 LYS A C 1
ATOM 861 O O . LYS A 1 115 ? 39.899 -5.213 -67.163 1.00 92.19 115 LYS A O 1
ATOM 866 N N . MET A 1 116 ? 37.873 -4.790 -66.300 1.00 94.62 116 MET A N 1
ATOM 867 C CA . MET A 1 116 ? 38.243 -4.872 -64.885 1.00 94.62 116 MET A CA 1
ATOM 868 C C . MET A 1 116 ? 37.357 -5.891 -64.172 1.00 94.62 116 MET A C 1
ATOM 870 O O . MET A 1 116 ? 36.146 -5.697 -64.083 1.00 94.62 116 MET A O 1
ATOM 874 N N . TYR A 1 117 ? 37.969 -6.958 -63.660 1.00 95.19 117 TYR A N 1
ATOM 875 C CA . TYR A 1 117 ? 37.285 -8.064 -62.992 1.00 95.19 117 TYR A CA 1
ATOM 876 C C . TYR A 1 117 ? 37.771 -8.194 -61.551 1.00 95.19 117 TYR A C 1
ATOM 878 O O . TYR A 1 117 ? 38.904 -8.616 -61.311 1.00 95.19 117 TYR A O 1
ATOM 886 N N . VAL A 1 118 ? 36.912 -7.832 -60.600 1.00 96.44 118 VAL A N 1
ATOM 887 C CA . VAL A 1 118 ? 37.210 -7.900 -59.162 1.00 96.44 118 VAL A CA 1
ATOM 888 C C . VAL A 1 118 ? 36.651 -9.203 -58.586 1.00 96.44 118 VAL A C 1
ATOM 890 O O . VAL A 1 118 ? 35.488 -9.536 -58.811 1.00 96.44 118 VAL A O 1
ATOM 893 N N . GLU A 1 119 ? 37.506 -9.954 -57.893 1.00 94.81 119 GLU A N 1
ATOM 894 C CA . GLU A 1 119 ? 37.184 -11.202 -57.192 1.00 94.81 119 GLU A CA 1
ATOM 895 C C . GLU A 1 119 ? 36.613 -10.930 -55.792 1.00 94.81 119 GLU A C 1
ATOM 897 O O . GLU A 1 119 ? 35.661 -11.604 -55.400 1.00 94.81 119 GLU A O 1
ATOM 902 N N . ASP A 1 120 ? 37.193 -9.970 -55.058 1.00 95.12 120 ASP A N 1
ATOM 903 C CA . ASP A 1 120 ? 36.917 -9.730 -53.633 1.00 95.12 120 ASP A CA 1
ATOM 904 C C . ASP A 1 120 ? 37.313 -8.306 -53.185 1.00 95.12 120 ASP A C 1
ATOM 906 O O . ASP A 1 120 ? 38.144 -7.649 -53.826 1.00 95.12 120 ASP A O 1
ATOM 910 N N . THR A 1 121 ? 36.756 -7.839 -52.066 1.00 95.88 121 THR A N 1
A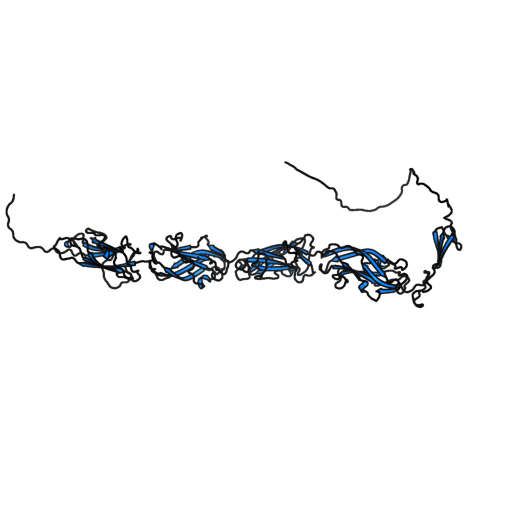TOM 911 C CA . THR A 1 121 ? 37.070 -6.548 -51.420 1.00 95.88 121 THR A CA 1
ATOM 912 C C . THR A 1 121 ? 37.505 -6.775 -49.974 1.00 95.88 121 THR A C 1
ATOM 914 O O . THR A 1 121 ? 36.786 -7.414 -49.225 1.00 95.88 121 THR A O 1
ATOM 917 N N . ASN A 1 122 ? 38.655 -6.234 -49.558 1.00 95.44 122 ASN A N 1
ATOM 918 C CA . ASN A 1 122 ? 39.204 -6.415 -48.209 1.00 95.44 122 ASN A CA 1
ATOM 919 C C . ASN A 1 122 ? 39.250 -5.075 -47.447 1.00 95.44 122 ASN A C 1
ATOM 921 O O . ASN A 1 122 ? 40.121 -4.231 -47.688 1.00 95.44 122 ASN A O 1
ATOM 925 N N . ASN A 1 123 ? 38.344 -4.883 -46.489 1.00 93.69 123 ASN A N 1
ATOM 926 C CA . ASN A 1 123 ? 38.280 -3.735 -45.586 1.00 93.69 123 ASN A CA 1
ATOM 927 C C . ASN A 1 123 ? 39.260 -3.928 -44.417 1.00 93.69 123 ASN A C 1
ATOM 929 O O . ASN A 1 123 ? 38.951 -4.558 -43.407 1.00 93.69 123 ASN A O 1
ATOM 933 N N . LEU A 1 124 ? 40.464 -3.358 -44.514 1.00 91.31 124 LEU A N 1
ATOM 934 C CA . LEU A 1 124 ? 41.543 -3.582 -43.540 1.00 91.31 124 LEU A CA 1
ATOM 935 C C . LEU A 1 124 ? 41.384 -2.744 -42.250 1.00 91.31 124 LEU A C 1
ATOM 937 O O . LEU A 1 124 ? 42.371 -2.399 -41.591 1.00 91.31 124 LEU A O 1
ATOM 941 N N . TYR A 1 125 ? 40.152 -2.390 -41.867 1.00 89.88 125 TYR A N 1
ATOM 942 C CA . TYR A 1 125 ? 39.871 -1.648 -40.640 1.00 89.88 125 TYR A CA 1
ATOM 943 C C . TYR A 1 125 ? 39.885 -2.560 -39.401 1.00 89.88 125 TYR A C 1
ATOM 945 O O . TYR A 1 125 ? 38.898 -3.196 -39.048 1.00 89.88 125 TYR A O 1
ATOM 953 N N . ALA A 1 126 ? 41.028 -2.596 -38.713 1.00 77.88 126 ALA A N 1
ATOM 954 C CA . ALA A 1 126 ? 41.277 -3.477 -37.566 1.00 77.88 126 ALA A CA 1
ATOM 955 C C . ALA A 1 126 ? 41.081 -2.823 -36.174 1.00 77.88 126 ALA A C 1
ATOM 957 O O . ALA A 1 126 ? 41.520 -3.385 -35.168 1.00 77.88 126 ALA A O 1
ATOM 958 N N . GLU A 1 127 ? 40.478 -1.631 -36.082 1.00 83.00 127 GLU A N 1
ATOM 959 C CA . GLU A 1 127 ? 40.278 -0.917 -34.808 1.00 83.00 127 GLU A CA 1
ATOM 960 C C . GLU A 1 127 ? 38.838 -1.062 -34.277 1.00 83.00 127 GLU A C 1
ATOM 962 O O . GLU A 1 127 ? 37.910 -0.428 -34.774 1.00 83.00 127 GLU A O 1
ATOM 967 N N . THR A 1 128 ? 38.647 -1.798 -33.181 1.00 82.38 128 THR A N 1
ATOM 968 C CA . THR A 1 128 ? 37.410 -1.717 -32.385 1.00 82.38 128 THR A CA 1
ATOM 969 C C . THR A 1 128 ? 37.473 -0.527 -31.424 1.00 82.38 128 THR A C 1
ATOM 971 O O . THR A 1 128 ? 38.432 -0.408 -30.657 1.00 82.38 128 THR A O 1
ATOM 974 N N . PHE A 1 129 ? 36.444 0.322 -31.398 1.00 85.69 129 PHE A N 1
ATOM 975 C CA . PHE A 1 129 ? 36.356 1.484 -30.504 1.00 85.69 129 PHE A CA 1
ATOM 976 C C . PHE A 1 129 ? 35.019 1.540 -29.760 1.00 85.69 129 PHE A C 1
ATOM 978 O O . PHE A 1 129 ? 33.997 1.111 -30.284 1.00 85.69 129 PHE A O 1
ATOM 985 N N . GLU A 1 130 ? 35.009 2.143 -28.570 1.00 86.06 130 GLU A N 1
ATOM 986 C CA . GLU A 1 130 ? 33.761 2.490 -27.882 1.00 86.06 130 GLU A CA 1
ATOM 987 C C . GLU A 1 130 ? 33.099 3.716 -28.523 1.00 86.06 130 GLU A C 1
ATOM 989 O O . GLU A 1 130 ? 33.773 4.705 -28.849 1.00 86.06 130 GLU A O 1
ATOM 994 N N . PHE A 1 131 ? 31.776 3.710 -28.648 1.00 88.31 131 PHE A N 1
ATOM 995 C CA . PHE A 1 131 ? 30.975 4.851 -29.104 1.00 88.31 131 PHE A CA 1
ATOM 996 C C . PHE A 1 131 ? 29.592 4.844 -28.454 1.00 88.31 131 PHE A C 1
ATOM 998 O O . PHE A 1 131 ? 29.235 3.897 -27.765 1.00 88.31 131 PHE A O 1
ATOM 1005 N N . SER A 1 132 ? 28.823 5.914 -28.643 1.00 86.38 132 SER A N 1
ATOM 1006 C CA . SER A 1 132 ? 27.468 6.029 -28.103 1.00 86.38 132 SER A CA 1
ATOM 1007 C C . SER A 1 132 ? 26.461 6.477 -29.154 1.00 86.38 132 SER A C 1
ATOM 1009 O O . SER A 1 132 ? 26.820 7.096 -30.163 1.00 86.38 132 SER A O 1
ATOM 1011 N N . GLU A 1 133 ? 25.190 6.168 -28.917 1.00 88.31 133 GLU A N 1
ATOM 1012 C CA . GLU A 1 133 ? 24.089 6.649 -29.752 1.00 88.31 133 GLU A CA 1
ATOM 1013 C C . GLU A 1 133 ? 24.052 8.188 -29.779 1.00 88.31 133 GLU A C 1
ATOM 1015 O O . GLU A 1 133 ? 24.344 8.866 -28.793 1.00 88.31 133 GLU A O 1
ATOM 1020 N N . GLY A 1 134 ? 23.740 8.761 -30.940 1.00 82.31 134 GLY A N 1
ATOM 1021 C CA . GLY A 1 134 ? 23.804 10.201 -31.194 1.00 82.31 134 GLY A CA 1
ATOM 1022 C C . GLY A 1 134 ? 25.219 10.770 -31.375 1.00 82.31 134 GLY A C 1
ATOM 1023 O O . GLY A 1 134 ? 25.354 11.955 -31.682 1.00 82.31 134 GLY A O 1
ATOM 1024 N N . SER A 1 135 ? 26.279 9.969 -31.204 1.00 86.81 135 SER A N 1
ATOM 1025 C CA . SER A 1 135 ? 27.665 10.422 -31.387 1.00 86.81 135 SER A CA 1
ATOM 1026 C C . SER A 1 135 ? 28.144 10.334 -32.846 1.00 86.81 135 SER A C 1
ATOM 1028 O O . SER A 1 135 ? 27.467 9.809 -33.731 1.00 86.81 135 SER A O 1
ATOM 1030 N N . SER A 1 136 ? 29.349 10.849 -33.107 1.00 90.00 136 SER A N 1
ATOM 1031 C CA . SER A 1 136 ? 30.041 10.662 -34.388 1.00 90.00 136 SER A CA 1
ATOM 1032 C C . SER A 1 136 ? 31.516 10.337 -34.169 1.00 90.00 136 SER A C 1
ATOM 1034 O O . SER A 1 136 ? 32.137 10.879 -33.249 1.00 90.00 136 SER A O 1
ATOM 1036 N N . LYS A 1 137 ? 32.089 9.475 -35.013 1.00 91.19 137 LYS A N 1
ATOM 1037 C CA . LYS A 1 137 ? 33.487 9.020 -34.928 1.00 91.19 137 LYS A CA 1
ATOM 1038 C C . LYS A 1 137 ? 34.158 9.156 -36.293 1.00 91.19 137 LYS A C 1
ATOM 1040 O O . LYS A 1 137 ? 33.535 8.940 -37.327 1.00 91.19 137 LYS A O 1
ATOM 1045 N N . LYS A 1 138 ? 35.432 9.555 -36.300 1.00 92.94 138 LYS A N 1
ATOM 1046 C CA . LYS A 1 138 ? 36.232 9.737 -37.521 1.00 92.94 138 LYS A CA 1
ATOM 1047 C C . LYS A 1 138 ? 37.316 8.679 -37.565 1.00 92.94 138 LYS A C 1
ATOM 1049 O O . LYS A 1 138 ? 38.287 8.788 -36.818 1.00 92.94 138 LYS A O 1
ATOM 1054 N N . ILE A 1 139 ? 37.130 7.688 -38.426 1.00 93.19 139 ILE A N 1
ATOM 1055 C CA . ILE A 1 139 ? 38.048 6.560 -38.563 1.00 93.19 139 ILE A CA 1
ATOM 1056 C C . ILE A 1 139 ? 39.084 6.818 -39.660 1.00 93.19 139 ILE A C 1
ATOM 1058 O O . ILE A 1 139 ? 38.948 7.736 -40.481 1.00 93.19 139 ILE A O 1
ATOM 1062 N N . ARG A 1 140 ? 40.121 5.982 -39.683 1.00 93.75 140 ARG A N 1
ATOM 1063 C CA . ARG A 1 140 ? 40.967 5.779 -40.859 1.00 93.75 140 ARG A CA 1
ATOM 1064 C C . ARG A 1 140 ? 41.110 4.295 -41.108 1.00 93.75 140 ARG A C 1
ATOM 1066 O O . ARG A 1 140 ? 41.258 3.544 -40.153 1.00 93.75 140 ARG A O 1
ATOM 1073 N N . PHE A 1 141 ? 41.111 3.916 -42.373 1.00 95.00 141 PHE A N 1
ATOM 1074 C CA . PHE A 1 141 ? 41.310 2.538 -42.783 1.00 95.00 141 PHE A CA 1
ATOM 1075 C C . PHE A 1 141 ? 42.097 2.472 -44.087 1.00 95.00 141 PHE A C 1
ATOM 1077 O O . PHE A 1 141 ? 42.251 3.478 -44.793 1.00 95.00 141 PHE A O 1
ATOM 1084 N N . ASP A 1 142 ? 42.595 1.276 -44.359 1.00 95.81 142 ASP A N 1
ATOM 1085 C CA . ASP A 1 142 ? 43.243 0.893 -45.602 1.00 95.81 142 ASP A CA 1
ATOM 1086 C C . ASP A 1 142 ? 42.331 -0.155 -46.282 1.00 95.81 142 ASP A C 1
ATOM 1088 O O . ASP A 1 142 ? 41.522 -0.804 -45.615 1.00 95.81 142 ASP A O 1
ATOM 1092 N N . LEU A 1 143 ? 42.404 -0.282 -47.604 1.00 96.25 143 LEU A N 1
ATOM 1093 C CA . LEU A 1 143 ? 41.529 -1.140 -48.413 1.00 96.25 143 LEU A CA 1
ATOM 1094 C C . LEU A 1 143 ? 42.387 -1.879 -49.439 1.00 96.25 143 LEU A C 1
ATOM 1096 O O . LEU A 1 143 ? 43.106 -1.214 -50.180 1.00 96.25 143 LEU A O 1
ATOM 1100 N N . ASP A 1 144 ? 42.289 -3.202 -49.511 1.00 96.25 144 ASP A N 1
ATOM 1101 C CA . ASP A 1 144 ? 42.868 -4.013 -50.593 1.00 96.25 144 ASP A CA 1
ATOM 1102 C C . ASP A 1 144 ? 41.746 -4.555 -51.491 1.00 96.25 144 ASP A C 1
ATOM 1104 O O . ASP A 1 144 ? 40.639 -4.820 -51.023 1.00 96.25 144 ASP A O 1
ATOM 1108 N N . ILE A 1 145 ? 42.017 -4.692 -52.789 1.00 96.50 145 ILE A N 1
ATOM 1109 C CA . ILE A 1 145 ? 41.050 -5.172 -53.781 1.00 96.50 145 ILE A CA 1
ATOM 1110 C C . ILE A 1 145 ? 41.660 -6.341 -54.555 1.00 96.50 145 ILE A C 1
ATOM 1112 O O . ILE A 1 145 ? 42.685 -6.201 -55.231 1.00 96.50 145 ILE A O 1
ATOM 1116 N N . VAL A 1 146 ? 40.996 -7.497 -54.494 1.00 96.00 146 VAL A N 1
ATOM 1117 C CA . VAL A 1 146 ? 41.441 -8.729 -55.152 1.00 96.00 146 VAL A CA 1
ATOM 1118 C C . VAL A 1 146 ? 40.901 -8.757 -56.578 1.00 96.00 146 VAL A C 1
ATOM 1120 O O . VAL A 1 146 ? 39.703 -8.662 -56.815 1.00 96.00 146 VAL A O 1
ATOM 1123 N N . VAL A 1 147 ? 41.794 -8.876 -57.555 1.00 95.12 147 VAL A N 1
ATOM 1124 C CA . VAL A 1 147 ? 41.515 -8.726 -58.991 1.00 95.12 147 VAL A CA 1
ATOM 1125 C C . VAL A 1 147 ? 41.883 -10.004 -59.750 1.00 95.12 147 VAL A C 1
ATOM 1127 O O . VAL A 1 147 ? 43.024 -10.473 -59.631 1.00 95.12 147 VAL A O 1
ATOM 1130 N N . ASP A 1 148 ? 40.984 -10.514 -60.609 1.00 94.38 148 ASP A N 1
ATOM 1131 C CA . ASP A 1 148 ? 41.311 -11.629 -61.512 1.00 94.38 148 ASP A CA 1
ATOM 1132 C C . ASP A 1 148 ? 42.339 -11.140 -62.540 1.00 94.38 148 ASP A C 1
ATOM 1134 O O . ASP A 1 148 ? 42.054 -10.430 -63.515 1.00 94.38 148 ASP A O 1
ATOM 1138 N N . ARG A 1 149 ? 43.586 -11.557 -62.311 1.00 90.12 149 ARG A N 1
ATOM 1139 C CA . ARG A 1 149 ? 44.763 -11.189 -63.105 1.00 90.12 149 ARG A CA 1
ATOM 1140 C C . ARG A 1 149 ? 44.789 -11.841 -64.495 1.00 90.12 149 ARG A C 1
ATOM 1142 O O . ARG A 1 149 ? 45.656 -11.499 -65.301 1.00 90.12 149 ARG A O 1
ATOM 1149 N N . LYS A 1 150 ? 43.890 -12.775 -64.808 1.00 89.00 150 LYS A N 1
ATOM 1150 C CA . LYS A 1 150 ? 43.683 -13.330 -66.156 1.00 89.00 150 LYS A CA 1
ATOM 1151 C C . LYS A 1 150 ? 42.683 -12.466 -66.920 1.00 89.00 150 LYS A C 1
ATOM 1153 O O . LYS A 1 150 ? 43.031 -12.015 -68.007 1.00 89.00 150 LYS A O 1
ATOM 1158 N N . LEU A 1 151 ? 41.503 -12.224 -66.341 1.00 88.81 151 LEU A N 1
ATOM 1159 C CA . LEU A 1 151 ? 40.371 -11.565 -67.006 1.00 88.81 151 LEU A CA 1
ATOM 1160 C C . LEU A 1 151 ? 40.545 -10.043 -67.155 1.00 88.81 151 LEU A C 1
ATOM 1162 O O . LEU A 1 151 ? 40.128 -9.475 -68.162 1.00 88.81 151 LEU A O 1
ATOM 1166 N N . THR A 1 152 ? 41.187 -9.386 -66.187 1.00 90.25 152 THR A N 1
ATOM 1167 C CA . THR A 1 152 ? 41.432 -7.930 -66.199 1.00 90.25 152 THR A CA 1
ATOM 1168 C C . THR A 1 152 ? 42.445 -7.510 -67.281 1.00 90.25 152 THR A C 1
ATOM 1170 O O . THR A 1 152 ? 43.306 -8.302 -67.664 1.00 90.25 152 THR A O 1
ATOM 1173 N N . SER A 1 153 ? 42.410 -6.267 -67.770 1.00 88.31 153 SER A N 1
ATOM 1174 C CA . SER A 1 153 ? 43.405 -5.696 -68.701 1.00 88.31 153 SER A CA 1
ATOM 1175 C C . SER A 1 153 ? 44.800 -5.540 -68.059 1.00 88.31 153 SER A C 1
ATOM 1177 O O . SER A 1 153 ? 44.953 -5.569 -66.839 1.00 88.31 153 SER A O 1
ATOM 1179 N N . ARG A 1 154 ? 45.878 -5.431 -68.861 1.00 84.94 154 ARG A N 1
ATOM 1180 C CA . ARG A 1 154 ? 47.268 -5.334 -68.330 1.00 84.94 154 ARG A CA 1
ATOM 1181 C C . ARG A 1 154 ? 47.483 -4.090 -67.456 1.00 84.94 154 ARG A C 1
ATOM 1183 O O . ARG A 1 154 ? 48.236 -4.163 -66.485 1.00 84.94 154 ARG A O 1
ATOM 1190 N N . TRP A 1 155 ? 46.811 -3.009 -67.824 1.00 86.69 155 TRP A N 1
ATOM 1191 C CA . TRP A 1 155 ? 46.744 -1.729 -67.135 1.00 86.69 155 TRP A CA 1
ATOM 1192 C C . TRP A 1 155 ? 45.283 -1.264 -67.170 1.00 86.69 155 TRP A C 1
ATOM 1194 O O . TRP A 1 155 ? 44.568 -1.626 -68.110 1.00 86.69 155 TRP A O 1
ATOM 1204 N N . VAL A 1 156 ? 44.856 -0.456 -66.201 1.00 91.75 156 VAL A N 1
ATOM 1205 C CA . VAL A 1 156 ? 43.604 0.318 -66.262 1.00 91.75 156 VAL A CA 1
ATOM 1206 C C . VAL A 1 156 ? 43.898 1.715 -65.718 1.00 91.75 156 VAL A C 1
ATOM 1208 O O . VAL A 1 156 ? 44.291 1.851 -64.559 1.00 91.75 156 VAL A O 1
ATOM 1211 N N . ARG A 1 157 ? 43.748 2.736 -66.571 1.00 92.25 157 ARG A N 1
ATOM 1212 C CA . ARG A 1 157 ? 44.109 4.140 -66.309 1.00 92.25 157 ARG A CA 1
ATOM 1213 C C . ARG A 1 157 ? 42.949 5.065 -66.671 1.00 92.25 157 ARG A C 1
ATOM 1215 O O . ARG A 1 157 ? 42.229 4.799 -67.632 1.00 92.25 157 ARG A O 1
ATOM 1222 N N . GLY A 1 158 ? 42.778 6.145 -65.917 1.00 91.56 158 GLY A N 1
ATOM 1223 C CA . GLY A 1 158 ? 41.715 7.124 -66.130 1.00 91.56 158 GLY A CA 1
ATOM 1224 C C . GLY A 1 158 ? 41.500 8.021 -64.918 1.00 91.56 158 GLY A C 1
ATOM 1225 O O . GLY A 1 158 ? 42.106 7.820 -63.867 1.00 91.56 158 GLY A O 1
ATOM 1226 N N . GLU A 1 159 ? 40.611 8.990 -65.075 1.00 93.38 159 GLU A N 1
ATOM 1227 C CA . GLU A 1 159 ? 40.097 9.829 -63.997 1.00 93.38 159 GLU A CA 1
ATOM 1228 C C . GLU A 1 159 ? 38.734 9.286 -63.535 1.00 93.38 159 GLU A C 1
ATOM 1230 O O . GLU A 1 159 ? 37.979 8.721 -64.328 1.00 93.38 159 GLU A O 1
ATOM 1235 N N . ASN A 1 160 ? 38.423 9.437 -62.242 1.00 94.44 160 ASN A N 1
ATOM 1236 C CA . ASN A 1 160 ? 37.129 9.058 -61.653 1.00 94.44 160 ASN A CA 1
ATOM 1237 C C . ASN A 1 160 ? 36.638 7.640 -62.034 1.00 94.44 160 ASN A C 1
ATOM 1239 O O . ASN A 1 160 ? 35.468 7.452 -62.335 1.00 94.44 160 ASN A O 1
ATOM 1243 N N . LEU A 1 161 ? 37.510 6.627 -62.059 1.00 95.94 161 LEU A N 1
ATOM 1244 C CA . LEU A 1 161 ? 37.114 5.262 -62.439 1.00 95.94 161 LEU A CA 1
ATOM 1245 C C . LEU A 1 161 ? 36.369 4.531 -61.317 1.00 95.94 161 LEU A C 1
ATOM 1247 O O . LEU A 1 161 ? 35.439 3.763 -61.577 1.00 95.94 161 LEU A O 1
ATOM 1251 N N . TRP A 1 162 ? 36.786 4.766 -60.072 1.00 96.50 162 TRP A N 1
ATOM 1252 C CA . TRP A 1 162 ? 36.369 3.987 -58.907 1.00 96.50 162 TRP A CA 1
ATOM 1253 C C . TRP A 1 162 ? 35.518 4.812 -57.944 1.00 96.50 162 TRP A C 1
ATOM 1255 O O . TRP A 1 162 ? 35.807 5.985 -57.694 1.00 96.50 162 TRP A O 1
ATOM 1265 N N . LYS A 1 163 ? 34.530 4.171 -57.318 1.00 96.31 163 LYS A N 1
ATOM 1266 C CA . LYS A 1 163 ? 33.879 4.675 -56.108 1.00 96.31 163 LYS A CA 1
ATOM 1267 C C . LYS A 1 163 ? 33.924 3.658 -54.977 1.00 96.31 163 LYS A C 1
ATOM 1269 O O . LYS A 1 163 ? 33.985 2.451 -55.208 1.00 96.31 163 LYS A O 1
ATOM 1274 N N . LEU A 1 164 ? 33.899 4.179 -53.755 1.00 97.56 164 LEU A N 1
ATOM 1275 C CA . LEU A 1 164 ? 33.832 3.394 -52.530 1.00 97.56 164 LEU A CA 1
ATOM 1276 C C . LEU A 1 164 ? 32.669 3.901 -51.683 1.00 97.56 164 LEU A C 1
ATOM 1278 O O . LEU A 1 164 ? 32.785 4.939 -51.025 1.00 97.56 164 LEU A O 1
ATOM 1282 N N . THR A 1 165 ? 31.553 3.180 -51.717 1.00 97.81 165 THR A N 1
ATOM 1283 C CA . THR A 1 165 ? 30.404 3.443 -50.847 1.00 97.81 165 THR A CA 1
ATOM 1284 C C . THR A 1 165 ? 30.730 2.975 -49.433 1.00 97.81 165 THR A C 1
ATOM 1286 O O . THR A 1 165 ? 31.376 1.944 -49.272 1.00 97.81 165 THR A O 1
ATOM 1289 N N . ALA A 1 166 ? 30.301 3.712 -48.408 1.00 97.50 166 ALA A N 1
ATOM 1290 C CA . ALA A 1 166 ? 30.570 3.384 -47.007 1.00 97.50 166 ALA A CA 1
ATOM 1291 C C . ALA A 1 166 ? 29.329 3.603 -46.131 1.00 97.50 166 ALA A C 1
ATOM 1293 O O . ALA A 1 166 ? 28.701 4.662 -46.211 1.00 97.50 166 ALA A O 1
ATOM 1294 N N . TRP A 1 167 ? 28.986 2.625 -45.289 1.00 97.69 167 TRP A N 1
ATOM 1295 C CA . TRP A 1 167 ? 27.847 2.685 -44.364 1.00 97.69 167 TRP A CA 1
ATOM 1296 C C . TRP A 1 167 ? 28.097 1.883 -43.079 1.00 97.69 167 TRP A C 1
ATOM 1298 O O . TRP A 1 167 ? 29.087 1.165 -42.934 1.00 97.69 167 TRP A O 1
ATOM 1308 N N . VAL A 1 168 ? 27.176 2.017 -42.129 1.00 96.38 168 VAL A N 1
ATOM 1309 C CA . VAL A 1 168 ? 27.074 1.190 -40.924 1.00 96.38 168 VAL A CA 1
ATOM 1310 C C . VAL A 1 168 ? 25.827 0.306 -41.037 1.00 96.38 168 VAL A C 1
ATOM 1312 O O . VAL A 1 168 ? 24.787 0.776 -41.503 1.00 96.38 168 VAL A O 1
ATOM 1315 N N . SER A 1 169 ? 25.935 -0.961 -40.635 1.00 95.81 169 SER A N 1
ATOM 1316 C CA . SER A 1 169 ? 24.902 -1.997 -40.794 1.00 95.81 169 SER A CA 1
ATOM 1317 C C . SER A 1 169 ? 24.652 -2.786 -39.494 1.00 95.81 169 SER A C 1
ATOM 1319 O O . SER A 1 169 ? 25.601 -3.000 -38.729 1.00 95.81 169 SER A O 1
ATOM 1321 N N . PRO A 1 170 ? 23.427 -3.301 -39.253 1.00 95.12 170 PRO A N 1
ATOM 1322 C CA . PRO A 1 170 ? 23.176 -4.344 -38.254 1.00 95.12 170 PRO A CA 1
ATOM 1323 C C . PRO A 1 170 ? 23.764 -5.715 -38.635 1.00 95.12 170 PRO A C 1
ATOM 1325 O O . PRO A 1 170 ? 24.003 -6.539 -37.750 1.00 95.12 170 PRO A O 1
ATOM 1328 N N . ASN A 1 171 ? 23.978 -5.973 -39.929 1.00 96.00 171 ASN A N 1
ATOM 1329 C CA . ASN A 1 171 ? 24.291 -7.295 -40.476 1.00 96.00 171 ASN A CA 1
ATOM 1330 C C . ASN A 1 171 ? 25.731 -7.402 -41.003 1.00 96.00 171 ASN A C 1
ATOM 1332 O O . ASN A 1 171 ? 26.254 -6.458 -41.599 1.00 96.00 171 ASN A O 1
ATOM 1336 N N . GLU A 1 172 ? 26.315 -8.591 -40.833 1.00 94.50 172 GLU A N 1
ATOM 1337 C CA . GLU A 1 172 ? 27.691 -8.964 -41.211 1.00 94.50 172 GLU A CA 1
ATOM 1338 C C . GLU A 1 172 ? 27.931 -9.000 -42.731 1.00 94.50 172 GLU A C 1
ATOM 1340 O O . GLU A 1 172 ? 29.064 -8.899 -43.176 1.00 94.50 172 GLU A O 1
ATOM 1345 N N . ASP A 1 173 ? 26.868 -9.089 -43.533 1.00 92.50 173 ASP A N 1
ATOM 1346 C CA . ASP A 1 173 ? 26.888 -9.011 -45.002 1.00 92.50 173 ASP A CA 1
ATOM 1347 C C . ASP A 1 173 ? 26.596 -7.592 -45.538 1.00 92.50 173 ASP A C 1
ATOM 1349 O O . ASP A 1 173 ? 26.466 -7.376 -46.743 1.00 92.50 173 ASP A O 1
ATOM 1353 N N . GLY A 1 174 ? 26.416 -6.612 -44.645 1.00 92.25 174 GLY A N 1
ATOM 1354 C CA . GLY A 1 174 ? 26.066 -5.237 -45.005 1.00 92.25 174 GLY A CA 1
ATOM 1355 C C . GLY A 1 174 ? 24.644 -5.042 -45.536 1.00 92.25 174 GLY A C 1
ATOM 1356 O O . GLY A 1 174 ? 24.305 -3.923 -45.936 1.00 92.25 174 GLY A O 1
ATOM 1357 N N . SER A 1 175 ? 23.814 -6.089 -45.531 1.00 92.38 175 SER A N 1
ATOM 1358 C CA . SER A 1 175 ? 22.416 -6.038 -45.956 1.00 92.38 175 SER A CA 1
ATOM 1359 C C . SER A 1 175 ? 21.521 -5.311 -44.944 1.00 92.38 175 SER A C 1
ATOM 1361 O O . SER A 1 175 ? 21.884 -5.095 -43.787 1.00 92.38 175 SER A O 1
ATOM 1363 N N . GLY A 1 176 ? 20.296 -4.973 -45.355 1.00 91.81 176 GLY A N 1
ATOM 1364 C CA . GLY A 1 176 ? 19.325 -4.292 -44.495 1.00 91.81 176 GLY A CA 1
ATOM 1365 C C . GLY A 1 176 ? 19.479 -2.764 -44.502 1.00 91.81 176 GLY A C 1
ATOM 1366 O O . GLY A 1 176 ? 19.889 -2.198 -45.519 1.00 91.81 176 GLY A O 1
ATOM 1367 N N . PRO A 1 177 ? 19.080 -2.066 -43.421 1.00 92.94 177 PRO A N 1
ATOM 1368 C CA . PRO A 1 177 ? 19.146 -0.609 -43.357 1.00 92.94 177 PRO A CA 1
ATOM 1369 C C . PRO A 1 177 ? 20.593 -0.098 -43.338 1.00 92.94 177 PRO A C 1
ATOM 1371 O O . PRO A 1 177 ? 21.411 -0.555 -42.541 1.00 92.94 177 PRO A O 1
ATOM 1374 N N . ARG A 1 178 ? 20.895 0.887 -44.192 1.00 95.31 178 ARG A N 1
ATOM 1375 C CA . ARG A 1 178 ? 22.208 1.541 -44.260 1.00 95.31 178 ARG A CA 1
ATOM 1376 C C . ARG A 1 178 ? 22.209 2.829 -43.436 1.00 95.31 178 ARG A C 1
ATOM 1378 O O . ARG A 1 178 ? 21.531 3.795 -43.780 1.00 95.31 178 ARG A O 1
ATOM 1385 N N . PHE A 1 179 ? 22.987 2.864 -42.357 1.00 94.69 179 PHE A N 1
ATOM 1386 C CA . PHE A 1 179 ? 23.166 4.054 -41.520 1.00 94.69 179 PHE A CA 1
ATOM 1387 C C . PHE A 1 179 ? 24.440 4.809 -41.903 1.00 94.69 179 PHE A C 1
ATOM 1389 O O . PHE A 1 179 ? 25.420 4.212 -42.341 1.00 94.69 179 PHE A O 1
ATOM 1396 N N . SER A 1 180 ? 24.454 6.133 -41.710 1.00 94.69 180 SER A N 1
ATOM 1397 C CA . SER A 1 180 ? 25.619 6.989 -42.005 1.00 94.69 180 SER A CA 1
ATOM 1398 C C . SER A 1 180 ? 26.133 6.910 -43.461 1.00 94.69 180 SER A C 1
ATOM 1400 O O . SER A 1 180 ? 27.302 7.212 -43.715 1.00 94.69 180 SER A O 1
ATOM 1402 N N . GLU A 1 181 ? 25.296 6.474 -44.407 1.00 96.44 181 GLU A N 1
ATOM 1403 C CA . GLU A 1 181 ? 25.712 6.131 -45.772 1.00 96.44 181 GLU A CA 1
ATOM 1404 C C . GLU A 1 181 ? 26.320 7.315 -46.546 1.00 96.44 181 GLU A C 1
ATOM 1406 O O . GLU A 1 181 ? 25.787 8.427 -46.553 1.00 96.44 181 GLU A O 1
ATOM 1411 N N . GLN A 1 182 ? 27.426 7.051 -47.244 1.00 96.50 182 GLN A N 1
ATOM 1412 C CA . GLN A 1 182 ? 28.041 7.953 -48.212 1.00 96.50 182 GLN A CA 1
ATOM 1413 C C . GLN A 1 182 ? 28.386 7.166 -49.489 1.00 96.50 182 GLN A C 1
ATOM 1415 O O . GLN A 1 182 ? 29.236 6.280 -49.445 1.00 96.50 182 GLN A O 1
ATOM 1420 N N . ASP A 1 183 ? 27.746 7.502 -50.619 1.00 94.56 183 ASP A N 1
ATOM 1421 C CA . ASP A 1 183 ? 27.857 6.771 -51.903 1.00 94.56 183 ASP A CA 1
ATOM 1422 C C . ASP A 1 183 ? 29.293 6.681 -52.451 1.00 94.56 183 ASP A C 1
ATOM 1424 O O . ASP A 1 183 ? 29.686 5.643 -52.982 1.00 94.56 183 ASP A O 1
ATOM 1428 N N . ASN A 1 184 ? 30.102 7.728 -52.265 1.00 95.81 184 ASN A N 1
ATOM 1429 C CA . ASN A 1 184 ? 31.532 7.689 -52.557 1.00 95.81 184 ASN A CA 1
ATOM 1430 C C . ASN A 1 184 ? 32.340 8.436 -51.486 1.00 95.81 184 ASN A C 1
ATOM 1432 O O . ASN A 1 184 ? 32.095 9.622 -51.235 1.00 95.81 184 ASN A O 1
ATOM 1436 N N . ILE A 1 185 ? 33.316 7.760 -50.871 1.00 96.19 185 ILE A N 1
ATOM 1437 C CA . ILE A 1 185 ? 34.284 8.366 -49.942 1.00 96.19 185 ILE A CA 1
ATOM 1438 C C . ILE A 1 185 ? 35.657 8.648 -50.568 1.00 96.19 185 ILE A C 1
ATOM 1440 O O . ILE A 1 185 ? 36.481 9.315 -49.934 1.00 96.19 185 ILE A O 1
ATOM 1444 N N . PHE A 1 186 ? 35.934 8.152 -51.780 1.00 96.62 186 PHE A N 1
ATOM 1445 C CA . PHE A 1 186 ? 37.177 8.474 -52.478 1.00 96.62 186 PHE A CA 1
ATOM 1446 C C . PHE A 1 186 ? 37.219 9.961 -52.849 1.00 96.62 186 PHE A C 1
ATOM 1448 O O . PHE A 1 186 ? 36.213 10.575 -53.203 1.00 96.62 186 PHE A O 1
ATOM 1455 N N . ASN A 1 187 ? 38.416 10.543 -52.791 1.00 94.62 187 ASN A N 1
ATOM 1456 C CA . ASN A 1 187 ? 38.697 11.809 -53.465 1.00 94.62 187 ASN A CA 1
ATOM 1457 C C . ASN A 1 187 ? 39.202 11.545 -54.892 1.00 94.62 187 ASN A C 1
ATOM 1459 O O . ASN A 1 187 ? 39.564 10.423 -55.229 1.00 94.62 187 ASN A O 1
ATOM 1463 N N . GLU A 1 188 ? 39.282 12.606 -55.692 1.00 94.00 188 GLU A N 1
ATOM 1464 C CA . GLU A 1 188 ? 39.781 12.642 -57.076 1.00 94.00 188 GLU A CA 1
ATOM 1465 C C . GLU A 1 188 ? 41.012 11.751 -57.334 1.00 94.00 188 GLU A C 1
ATOM 1467 O O . GLU A 1 188 ? 41.024 10.976 -58.287 1.00 94.00 188 GLU A O 1
ATOM 1472 N N . LYS A 1 189 ? 42.021 11.789 -56.452 1.00 93.94 189 LYS A N 1
ATOM 1473 C CA . LYS A 1 189 ? 43.251 10.996 -56.597 1.00 93.94 189 LYS A CA 1
ATOM 1474 C C . LYS A 1 189 ? 43.025 9.505 -56.313 1.00 93.94 189 LYS A C 1
ATOM 1476 O O . LYS A 1 189 ? 43.609 8.659 -56.983 1.00 93.94 189 LYS A O 1
ATOM 1481 N N . ASP A 1 190 ? 42.204 9.184 -55.320 1.00 95.75 190 ASP A N 1
ATOM 1482 C CA . ASP A 1 190 ? 41.909 7.799 -54.939 1.00 95.75 190 ASP A CA 1
ATOM 1483 C C . ASP A 1 190 ? 40.974 7.134 -55.971 1.00 95.75 190 ASP A C 1
ATOM 1485 O O . ASP A 1 190 ? 41.178 5.976 -56.332 1.00 95.75 190 ASP A O 1
ATOM 1489 N N . ALA A 1 191 ? 40.022 7.889 -56.528 1.00 95.94 191 ALA A N 1
ATOM 1490 C CA . ALA A 1 191 ? 39.141 7.461 -57.618 1.00 95.94 191 ALA A CA 1
ATOM 1491 C C . ALA A 1 191 ? 39.866 7.312 -58.975 1.00 95.94 191 ALA A C 1
ATOM 1493 O O . ALA A 1 191 ? 39.373 6.615 -59.860 1.00 95.94 191 ALA A O 1
ATOM 1494 N N . ALA A 1 192 ? 41.038 7.937 -59.136 1.00 95.38 192 ALA A N 1
ATOM 1495 C CA . ALA A 1 192 ? 41.914 7.842 -60.310 1.00 95.38 192 ALA A CA 1
ATOM 1496 C C . ALA A 1 192 ? 43.114 6.882 -60.114 1.00 95.38 192 ALA A C 1
ATOM 1498 O O . ALA A 1 192 ? 44.095 6.941 -60.858 1.00 95.38 192 ALA A O 1
ATOM 1499 N N . GLN A 1 193 ? 43.088 6.012 -59.096 1.00 95.06 193 GLN A N 1
ATOM 1500 C CA . GLN A 1 193 ? 44.196 5.091 -58.821 1.00 95.06 193 GLN A CA 1
ATOM 1501 C C . GLN A 1 193 ? 44.355 4.034 -59.933 1.00 95.06 193 GLN A C 1
ATOM 1503 O O . GLN A 1 193 ? 43.477 3.203 -60.144 1.00 95.06 193 GLN A O 1
ATOM 1508 N N . GLU A 1 194 ? 45.492 4.032 -60.631 1.00 94.00 194 GLU A N 1
ATOM 1509 C CA . GLU A 1 194 ? 45.798 3.068 -61.700 1.00 94.00 194 GLU A CA 1
ATOM 1510 C C . GLU A 1 194 ? 45.894 1.617 -61.186 1.00 94.00 194 GLU A C 1
ATOM 1512 O O . GLU A 1 194 ? 46.499 1.354 -60.142 1.00 94.00 194 GLU A O 1
ATOM 1517 N N . TYR A 1 195 ? 45.368 0.660 -61.963 1.00 94.31 195 TYR A N 1
ATOM 1518 C CA . TYR A 1 195 ? 45.664 -0.771 -61.815 1.00 94.31 195 TYR A CA 1
ATOM 1519 C C . TYR A 1 195 ? 46.763 -1.210 -62.794 1.00 94.31 195 TYR A C 1
ATOM 1521 O O . TYR A 1 195 ? 46.737 -0.855 -63.972 1.00 94.31 195 TYR A O 1
ATOM 1529 N N . SER A 1 196 ? 47.694 -2.051 -62.330 1.00 90.00 196 SER A N 1
ATOM 1530 C CA . SER A 1 196 ? 48.865 -2.506 -63.092 1.00 90.00 196 SER A CA 1
ATOM 1531 C C . SER A 1 196 ? 49.193 -3.975 -62.793 1.00 90.00 196 SER A C 1
ATOM 1533 O O . SER A 1 196 ? 49.619 -4.315 -61.686 1.00 90.00 196 SER A O 1
ATOM 1535 N N . LYS A 1 197 ? 49.071 -4.871 -63.788 1.00 87.94 197 LYS A N 1
ATOM 1536 C CA . LYS A 1 197 ? 49.444 -6.295 -63.626 1.00 87.94 197 LYS A CA 1
ATOM 1537 C C . LYS A 1 197 ? 50.913 -6.519 -63.230 1.00 87.94 197 LYS A C 1
ATOM 1539 O O . LYS A 1 197 ? 51.149 -7.500 -62.523 1.00 87.94 197 LYS A O 1
ATOM 1544 N N . PRO A 1 198 ? 51.904 -5.717 -63.676 1.00 88.25 198 PRO A N 1
ATOM 1545 C CA . PRO A 1 198 ? 53.276 -5.794 -63.164 1.00 88.25 198 PRO A CA 1
ATOM 1546 C C . PRO A 1 198 ? 53.424 -5.496 -61.666 1.00 88.25 198 PRO A C 1
ATOM 1548 O O . PRO A 1 198 ? 54.283 -6.104 -61.032 1.00 88.25 198 PRO A O 1
ATOM 1551 N N . SER A 1 199 ? 52.604 -4.594 -61.118 1.00 85.62 199 SER A N 1
ATOM 1552 C CA . SER A 1 199 ? 52.693 -4.141 -59.720 1.00 85.62 199 SER A CA 1
ATOM 1553 C C . SER A 1 199 ? 51.780 -4.909 -58.756 1.00 85.62 199 SER A C 1
ATOM 1555 O O . SER A 1 199 ? 52.037 -4.899 -57.558 1.00 85.62 199 SER A O 1
ATOM 1557 N N . TYR A 1 200 ? 50.744 -5.577 -59.271 1.00 89.56 200 TYR A N 1
ATOM 1558 C CA . TYR A 1 200 ? 49.770 -6.354 -58.499 1.00 89.56 200 TYR A CA 1
ATOM 1559 C C . TYR A 1 200 ? 50.181 -7.837 -58.329 1.00 89.56 200 TYR A C 1
ATOM 1561 O O . TYR A 1 200 ? 50.571 -8.475 -59.324 1.00 89.56 200 TYR A O 1
ATOM 1569 N N . PRO A 1 201 ? 50.008 -8.446 -57.134 1.00 89.44 201 PRO A N 1
ATOM 1570 C CA . PRO A 1 201 ? 49.467 -7.865 -55.895 1.00 89.44 201 PRO A CA 1
ATOM 1571 C C . PRO A 1 201 ? 50.516 -7.127 -55.037 1.00 89.44 201 PRO A C 1
ATOM 1573 O O . PRO A 1 201 ? 51.707 -7.442 -55.144 1.00 89.44 201 PRO A O 1
ATOM 1576 N N . PRO A 1 202 ? 50.088 -6.219 -54.136 1.00 89.94 202 PRO A N 1
ATOM 1577 C CA . PRO A 1 202 ? 48.695 -5.855 -53.818 1.00 89.94 202 PRO A CA 1
ATOM 1578 C C . PRO A 1 202 ? 48.145 -4.712 -54.697 1.00 89.94 202 PRO A C 1
ATOM 1580 O O . PRO A 1 202 ? 48.858 -4.190 -55.558 1.00 89.94 202 PRO A O 1
ATOM 1583 N N . TRP A 1 203 ? 46.882 -4.315 -54.497 1.00 95.25 203 TRP A N 1
ATOM 1584 C CA . TRP A 1 203 ? 46.326 -3.067 -55.047 1.00 95.25 203 TRP A CA 1
ATOM 1585 C C . TRP A 1 203 ? 45.519 -2.347 -53.962 1.00 95.25 203 TRP A C 1
ATOM 1587 O O . TRP A 1 203 ? 44.319 -2.548 -53.800 1.00 95.25 203 TRP A O 1
ATOM 1597 N N . GLU A 1 204 ? 46.239 -1.537 -53.185 1.00 94.62 204 GLU A N 1
ATOM 1598 C CA . GLU A 1 204 ? 45.780 -0.977 -51.912 1.00 94.62 204 GLU A CA 1
ATOM 1599 C C . GLU A 1 204 ? 45.524 0.537 -51.974 1.00 94.62 204 GLU A C 1
ATOM 1601 O O . GLU A 1 204 ? 46.296 1.298 -52.564 1.00 94.62 204 GLU A O 1
ATOM 1606 N N . TRP A 1 205 ? 44.504 0.998 -51.253 1.00 96.31 205 TRP A N 1
ATOM 1607 C CA . TRP A 1 205 ? 44.350 2.387 -50.817 1.00 96.31 205 TRP A CA 1
ATOM 1608 C C . TRP A 1 205 ? 44.740 2.488 -49.344 1.00 96.31 205 TRP A C 1
ATOM 1610 O O . TRP A 1 205 ? 44.406 1.610 -48.554 1.00 96.31 205 TRP A O 1
ATOM 1620 N N . SER A 1 206 ? 45.404 3.578 -48.944 1.00 93.25 206 SER A N 1
ATOM 1621 C CA . SER A 1 206 ? 45.799 3.778 -47.542 1.00 93.25 206 SER A CA 1
ATOM 1622 C C . SER A 1 206 ? 45.398 5.138 -46.977 1.00 93.25 206 SER A C 1
ATOM 1624 O O . SER A 1 206 ? 45.491 6.172 -47.642 1.00 93.25 206 SER A O 1
ATOM 1626 N N . LYS A 1 207 ? 45.024 5.141 -45.694 1.00 92.81 207 LYS A N 1
ATOM 1627 C CA . LYS A 1 207 ? 44.585 6.291 -44.888 1.00 92.81 207 LYS A CA 1
ATOM 1628 C C . LYS A 1 207 ? 43.323 6.959 -45.436 1.00 92.81 207 LYS A C 1
ATOM 1630 O O . LYS A 1 207 ? 43.172 8.184 -45.298 1.00 92.81 207 LYS A O 1
ATOM 1635 N N . LEU A 1 208 ? 42.418 6.149 -45.990 1.00 95.75 208 LEU A N 1
ATOM 1636 C CA . LEU A 1 208 ? 41.048 6.542 -46.312 1.00 95.75 208 LEU A CA 1
ATOM 1637 C C . LEU A 1 208 ? 40.373 7.119 -45.063 1.00 95.75 208 LEU A C 1
ATOM 1639 O O . LEU A 1 208 ? 40.770 6.835 -43.929 1.00 95.75 208 LEU A O 1
ATOM 1643 N N . ARG A 1 209 ? 39.386 7.997 -45.255 1.00 94.25 209 ARG A N 1
ATOM 1644 C CA . ARG A 1 209 ? 38.752 8.741 -44.158 1.00 94.25 209 ARG A CA 1
ATOM 1645 C C . ARG A 1 209 ? 37.247 8.696 -44.288 1.00 94.25 209 ARG A C 1
ATOM 1647 O O . ARG A 1 209 ? 36.699 9.175 -45.272 1.00 94.25 209 ARG A O 1
ATOM 1654 N N . TYR A 1 210 ? 36.600 8.225 -43.235 1.00 95.50 210 TYR A N 1
ATOM 1655 C CA . TYR A 1 210 ? 35.152 8.160 -43.134 1.00 95.50 210 TYR A CA 1
ATOM 1656 C C . TYR A 1 210 ? 34.705 8.728 -41.781 1.00 95.50 210 TYR A C 1
ATOM 1658 O O . TYR A 1 210 ? 35.458 8.710 -40.801 1.00 95.50 210 TYR A O 1
ATOM 1666 N N . THR A 1 211 ? 33.510 9.319 -41.743 1.00 94.94 211 THR A N 1
ATOM 1667 C CA . THR A 1 211 ? 32.908 9.874 -40.523 1.00 94.94 211 THR A CA 1
ATOM 1668 C C . THR A 1 211 ? 31.591 9.161 -40.275 1.00 94.94 211 THR A C 1
ATOM 1670 O O . THR A 1 211 ? 30.605 9.460 -40.936 1.00 94.94 211 THR A O 1
ATOM 1673 N N . MET A 1 212 ? 31.588 8.243 -39.315 1.00 93.50 212 MET A N 1
ATOM 1674 C CA . MET A 1 212 ? 30.386 7.545 -38.870 1.00 93.50 212 MET A CA 1
ATOM 1675 C C . MET A 1 212 ? 29.536 8.479 -38.011 1.00 93.50 212 MET A C 1
ATOM 1677 O O . MET A 1 212 ? 30.063 9.118 -37.093 1.00 93.50 212 MET A O 1
ATOM 1681 N N . THR A 1 213 ? 28.232 8.532 -38.269 1.00 92.12 213 THR A N 1
ATOM 1682 C CA . THR A 1 213 ? 27.228 9.209 -37.437 1.00 92.12 213 THR A CA 1
ATOM 1683 C C . THR A 1 213 ? 26.209 8.196 -36.928 1.00 92.12 213 THR A C 1
ATOM 1685 O O . THR A 1 213 ? 25.434 7.644 -37.708 1.00 92.12 213 THR A O 1
ATOM 1688 N N . PHE A 1 214 ? 26.192 7.966 -35.617 1.00 90.44 214 PHE A N 1
ATOM 1689 C CA . PHE A 1 214 ? 25.352 6.962 -34.962 1.00 90.44 214 PHE A CA 1
ATOM 1690 C C . PHE A 1 214 ? 23.970 7.544 -34.638 1.00 90.44 214 PHE A C 1
ATOM 1692 O O . PHE A 1 214 ? 23.575 7.666 -33.480 1.00 90.44 214 PHE A O 1
ATOM 1699 N N . THR A 1 215 ? 23.262 7.984 -35.680 1.00 87.19 215 THR A N 1
ATOM 1700 C CA . THR A 1 215 ? 21.967 8.678 -35.598 1.00 87.19 215 THR A CA 1
ATOM 1701 C C . THR A 1 215 ? 20.911 8.008 -36.475 1.00 87.19 215 THR A C 1
ATOM 1703 O O . THR A 1 215 ? 21.160 7.782 -37.657 1.00 87.19 215 THR A O 1
ATOM 1706 N N . GLY A 1 216 ? 19.714 7.784 -35.922 1.00 83.25 216 GLY A N 1
ATOM 1707 C CA . GLY A 1 216 ? 18.545 7.229 -36.626 1.00 83.25 216 GLY A CA 1
ATOM 1708 C C . GLY A 1 216 ? 18.199 5.781 -36.254 1.00 83.25 216 GLY A C 1
ATOM 1709 O O . GLY A 1 216 ? 17.069 5.363 -36.470 1.00 83.25 216 GLY A O 1
ATOM 1710 N N . GLY A 1 217 ? 19.138 5.049 -35.653 1.00 86.44 217 GLY A N 1
ATOM 1711 C CA . GLY A 1 217 ? 18.962 3.708 -35.085 1.00 86.44 217 GLY A CA 1
ATOM 1712 C C . GLY A 1 217 ? 19.526 3.573 -33.662 1.00 86.44 217 GLY A C 1
ATOM 1713 O O . GLY A 1 217 ? 19.983 4.549 -33.054 1.00 86.44 217 GLY A O 1
ATOM 1714 N N . SER A 1 218 ? 19.508 2.341 -33.165 1.00 89.69 218 SER A N 1
ATOM 1715 C CA . SER A 1 218 ? 19.969 1.885 -31.848 1.00 89.69 218 SER A CA 1
ATOM 1716 C C . SER A 1 218 ? 21.346 1.200 -31.901 1.00 89.69 218 SER A C 1
ATOM 1718 O O . SER A 1 218 ? 21.872 0.907 -32.973 1.00 89.69 218 SER A O 1
ATOM 1720 N N . CYS A 1 219 ? 21.920 0.830 -30.756 1.00 90.19 219 CYS A N 1
ATOM 1721 C CA . CYS A 1 219 ? 23.104 -0.035 -30.703 1.00 90.19 219 CYS A CA 1
ATOM 1722 C C . CYS A 1 219 ? 22.908 -1.431 -31.327 1.00 90.19 219 CYS A C 1
ATOM 1724 O O . CYS A 1 219 ? 23.899 -2.079 -31.666 1.00 90.19 219 CYS A O 1
ATOM 1726 N N . ALA A 1 220 ? 21.672 -1.904 -31.533 1.00 89.62 220 ALA A N 1
ATOM 1727 C CA . ALA A 1 220 ? 21.432 -3.111 -32.326 1.00 89.62 220 ALA A CA 1
ATOM 1728 C C . ALA A 1 220 ? 21.673 -2.881 -33.832 1.00 89.62 220 ALA A C 1
ATOM 1730 O O . ALA A 1 220 ? 22.036 -3.824 -34.532 1.00 89.62 220 ALA A O 1
ATOM 1731 N N . ASP A 1 221 ? 21.531 -1.638 -34.298 1.00 92.31 221 ASP A N 1
ATOM 1732 C CA . ASP A 1 221 ? 21.682 -1.220 -35.694 1.00 92.31 221 ASP A CA 1
ATOM 1733 C C . ASP A 1 221 ? 23.131 -0.868 -36.080 1.00 92.31 221 ASP A C 1
ATOM 1735 O O . ASP A 1 221 ? 23.494 -0.889 -37.256 1.00 92.31 221 ASP A O 1
ATOM 1739 N N . TYR A 1 222 ? 23.984 -0.557 -35.099 1.00 92.94 222 TYR A N 1
ATOM 1740 C CA . TYR A 1 222 ? 25.360 -0.097 -35.315 1.00 92.94 222 TYR A CA 1
ATOM 1741 C C . TYR A 1 222 ? 26.406 -1.195 -35.075 1.00 92.94 222 TYR A C 1
ATOM 1743 O O . TYR A 1 222 ? 27.264 -1.057 -34.205 1.00 92.94 222 TYR A O 1
ATOM 1751 N N . ARG A 1 223 ? 26.342 -2.303 -35.823 1.00 93.62 223 ARG A N 1
ATOM 1752 C CA . ARG A 1 223 ? 27.180 -3.490 -35.555 1.00 93.62 223 ARG A CA 1
ATOM 1753 C C . ARG A 1 223 ? 28.393 -3.641 -36.462 1.00 93.62 223 ARG A C 1
ATOM 1755 O O . ARG A 1 223 ? 29.440 -4.062 -35.980 1.00 93.62 223 ARG A O 1
ATOM 1762 N N . TYR A 1 224 ? 28.279 -3.279 -37.736 1.00 95.12 224 TYR A N 1
ATOM 1763 C CA . TYR A 1 224 ? 29.329 -3.486 -38.734 1.00 95.12 224 TYR A CA 1
ATOM 1764 C C . TYR A 1 224 ? 29.622 -2.203 -39.510 1.00 95.12 224 TYR A C 1
ATOM 1766 O O . TYR A 1 224 ? 28.707 -1.452 -39.852 1.00 95.12 224 TYR A O 1
ATOM 1774 N N . PHE A 1 225 ? 30.899 -1.959 -39.799 1.00 96.19 225 PHE A N 1
ATOM 1775 C CA . PHE A 1 225 ? 31.352 -0.950 -40.749 1.00 96.19 225 PHE A CA 1
ATOM 1776 C C . PHE A 1 225 ? 31.560 -1.604 -42.111 1.00 96.19 225 PHE A C 1
ATOM 1778 O O . PHE A 1 225 ? 32.485 -2.396 -42.280 1.00 96.19 225 PHE A O 1
ATOM 1785 N N . CYS A 1 226 ? 30.716 -1.233 -43.067 1.00 97.31 226 CYS A N 1
ATOM 1786 C CA . CYS A 1 226 ? 30.675 -1.821 -44.393 1.00 97.31 226 CYS A CA 1
ATOM 1787 C C . CYS A 1 226 ? 31.166 -0.845 -45.458 1.00 97.31 226 CYS A C 1
ATOM 1789 O O . CYS A 1 226 ? 30.852 0.350 -45.427 1.00 97.31 226 CYS A O 1
ATOM 1791 N N . VAL A 1 227 ? 31.899 -1.377 -46.432 1.00 97.44 227 VAL A N 1
ATOM 1792 C CA . VAL A 1 227 ? 32.302 -0.665 -47.645 1.00 97.44 227 VAL A CA 1
ATOM 1793 C C . VAL A 1 227 ? 31.944 -1.476 -48.881 1.00 97.44 227 VAL A C 1
ATOM 1795 O O . VAL A 1 227 ? 31.941 -2.700 -48.824 1.00 97.44 227 VAL A O 1
ATOM 1798 N N . GLN A 1 228 ? 31.662 -0.798 -49.994 1.00 97.00 228 GLN A N 1
ATOM 1799 C CA . GLN A 1 228 ? 31.413 -1.426 -51.290 1.00 97.00 228 GLN A CA 1
ATOM 1800 C C . GLN A 1 228 ? 32.272 -0.782 -52.374 1.00 97.00 228 GLN A C 1
ATOM 1802 O O . GLN A 1 228 ? 32.134 0.416 -52.638 1.00 97.00 228 GLN A O 1
ATOM 1807 N N . PHE A 1 229 ? 33.146 -1.568 -53.003 1.00 97.25 229 PHE A N 1
ATOM 1808 C CA . PHE A 1 229 ? 33.951 -1.115 -54.137 1.00 97.25 229 PHE A CA 1
ATOM 1809 C C . PHE A 1 229 ? 33.154 -1.217 -55.443 1.00 97.25 229 PHE A C 1
ATOM 1811 O O . PHE A 1 229 ? 32.434 -2.189 -55.676 1.00 97.25 229 PHE A O 1
ATOM 1818 N N . GLY A 1 230 ? 33.283 -0.225 -56.323 1.00 95.75 230 GLY A N 1
ATOM 1819 C CA . GLY A 1 230 ? 32.568 -0.222 -57.595 1.00 95.75 230 GLY A CA 1
ATOM 1820 C C . GLY A 1 230 ? 33.119 0.755 -58.627 1.00 95.75 230 GLY A C 1
ATOM 1821 O O . GLY A 1 230 ? 33.975 1.591 -58.342 1.00 95.75 230 GLY A O 1
ATOM 1822 N N . GLN A 1 231 ? 32.583 0.664 -59.842 1.00 95.00 231 GLN A N 1
ATOM 1823 C CA . GLN A 1 231 ? 32.739 1.693 -60.868 1.00 95.00 231 GLN A CA 1
ATOM 1824 C C . GLN A 1 231 ? 31.999 2.976 -60.451 1.00 95.00 231 GLN A C 1
ATOM 1826 O O . GLN A 1 231 ? 30.869 2.914 -59.963 1.00 95.00 231 GLN A O 1
ATOM 1831 N N . ALA A 1 232 ? 32.628 4.133 -60.662 1.00 94.62 232 ALA A N 1
ATOM 1832 C CA . ALA A 1 232 ? 31.991 5.431 -60.453 1.00 94.62 232 ALA A CA 1
ATOM 1833 C C . ALA A 1 232 ? 30.952 5.760 -61.544 1.00 94.62 232 ALA A C 1
ATOM 1835 O O . ALA A 1 232 ? 30.952 5.179 -62.628 1.00 94.62 232 ALA A O 1
ATOM 1836 N N . ASP A 1 233 ? 30.084 6.733 -61.261 1.00 91.62 233 ASP A N 1
ATOM 1837 C CA . ASP A 1 233 ? 28.913 7.045 -62.097 1.00 91.62 233 ASP A CA 1
ATOM 1838 C C . ASP A 1 233 ? 29.262 7.657 -63.474 1.00 91.62 233 ASP A C 1
ATOM 1840 O O . ASP A 1 233 ? 28.447 7.599 -64.393 1.00 91.62 233 ASP A O 1
ATOM 1844 N N . ASP A 1 234 ? 30.464 8.227 -63.616 1.00 92.06 234 ASP A N 1
ATOM 1845 C CA . ASP A 1 234 ? 31.001 8.819 -64.852 1.00 92.06 234 ASP A CA 1
ATOM 1846 C C . ASP A 1 234 ? 32.520 8.540 -64.948 1.00 92.06 234 ASP A C 1
ATOM 1848 O O . ASP A 1 234 ? 33.331 9.376 -64.532 1.00 92.06 234 ASP A O 1
ATOM 1852 N N . PRO A 1 235 ? 32.926 7.330 -65.383 1.00 93.81 235 PRO A N 1
ATOM 1853 C CA . PRO A 1 235 ? 34.328 6.941 -65.465 1.00 93.81 235 PRO A CA 1
ATOM 1854 C C . PRO A 1 235 ? 34.979 7.505 -66.728 1.00 93.81 235 PRO A C 1
ATOM 1856 O O . PRO A 1 235 ? 34.454 7.341 -67.827 1.00 93.81 235 PRO A O 1
ATOM 1859 N N . GLN A 1 236 ? 36.153 8.120 -66.579 1.00 94.62 236 GLN A N 1
ATOM 1860 C CA . GLN A 1 236 ? 36.868 8.804 -67.661 1.00 94.62 236 GLN A CA 1
ATOM 1861 C C . GLN A 1 236 ? 38.194 8.077 -67.980 1.00 94.62 236 GLN A C 1
ATOM 1863 O O . GLN A 1 236 ? 39.271 8.509 -67.552 1.00 94.62 236 GLN A O 1
ATOM 1868 N N . PRO A 1 237 ? 38.148 6.925 -68.682 1.00 92.00 237 PRO A N 1
ATOM 1869 C CA . PRO A 1 237 ? 39.326 6.132 -69.033 1.00 92.00 237 PRO A CA 1
ATOM 1870 C C . PRO A 1 237 ? 40.287 6.899 -69.949 1.00 92.00 237 PRO A C 1
ATOM 1872 O O . PRO A 1 237 ? 39.880 7.620 -70.863 1.00 92.00 237 PRO A O 1
ATOM 1875 N N . THR A 1 238 ? 41.593 6.725 -69.731 1.00 89.00 238 THR A N 1
ATOM 1876 C CA . THR A 1 238 ? 42.614 7.412 -70.532 1.00 89.00 238 THR A CA 1
ATOM 1877 C C . THR A 1 238 ? 42.481 7.027 -72.007 1.00 89.00 238 THR A C 1
ATOM 1879 O O . THR A 1 238 ? 42.389 5.846 -72.337 1.00 89.00 238 THR A O 1
ATOM 1882 N N . TYR A 1 239 ? 42.515 8.037 -72.881 1.00 84.62 239 TYR A N 1
ATOM 1883 C CA . TYR A 1 239 ? 42.320 7.930 -74.334 1.00 84.62 239 TYR A CA 1
ATOM 1884 C C . TYR A 1 239 ? 40.895 7.562 -74.804 1.00 84.62 239 TYR A C 1
ATOM 1886 O O . TYR A 1 239 ? 40.754 7.142 -75.950 1.00 84.62 239 TYR A O 1
ATOM 1894 N N . ASP A 1 240 ? 39.857 7.762 -73.976 1.00 82.69 240 ASP A N 1
ATOM 1895 C CA . ASP A 1 240 ? 38.439 7.547 -74.352 1.00 82.69 240 ASP A CA 1
ATOM 1896 C C . ASP A 1 240 ? 38.168 6.097 -74.822 1.00 82.69 240 ASP A C 1
ATOM 1898 O O . ASP A 1 240 ? 37.444 5.828 -75.780 1.00 82.69 240 ASP A O 1
ATOM 1902 N N . LEU A 1 241 ? 38.840 5.141 -74.167 1.00 85.25 241 LEU A N 1
ATOM 1903 C CA . LEU A 1 241 ? 38.716 3.704 -74.423 1.00 85.25 241 LEU A CA 1
ATOM 1904 C C . LEU A 1 241 ? 37.462 3.138 -73.750 1.00 85.25 241 LEU A C 1
ATOM 1906 O O . LEU A 1 241 ? 37.217 3.435 -72.585 1.00 85.25 241 LEU A O 1
ATOM 1910 N N . ASP A 1 242 ? 36.740 2.232 -74.417 1.00 86.75 242 ASP A N 1
ATOM 1911 C CA . ASP A 1 242 ? 35.635 1.493 -73.790 1.00 86.75 242 ASP A CA 1
ATOM 1912 C C . ASP A 1 242 ? 36.088 0.856 -72.458 1.00 86.75 242 ASP A C 1
ATOM 1914 O O . ASP A 1 242 ? 37.077 0.117 -72.403 1.00 86.75 242 ASP A O 1
ATOM 1918 N N . PHE A 1 243 ? 35.354 1.130 -71.378 1.00 90.62 243 PHE A N 1
ATOM 1919 C CA . PHE A 1 243 ? 35.623 0.617 -70.033 1.00 90.62 243 PHE A CA 1
ATOM 1920 C C . PHE A 1 243 ? 34.513 -0.340 -69.585 1.00 90.62 243 PHE A C 1
ATOM 1922 O O . PHE A 1 243 ? 33.337 -0.162 -69.901 1.00 90.62 243 PHE A O 1
ATOM 1929 N N . THR A 1 244 ? 34.875 -1.399 -68.864 1.00 91.94 244 THR A N 1
ATOM 1930 C CA . THR A 1 244 ? 33.927 -2.378 -68.321 1.00 91.94 244 THR A CA 1
ATOM 1931 C C . THR A 1 244 ? 34.407 -2.876 -66.967 1.00 91.94 244 THR A C 1
ATOM 1933 O O . THR A 1 244 ? 35.420 -3.570 -66.886 1.00 91.94 244 THR A O 1
ATOM 1936 N N . PHE A 1 245 ? 33.650 -2.565 -65.919 1.00 94.94 245 PHE A N 1
ATOM 1937 C CA . PHE A 1 245 ? 33.812 -3.123 -64.580 1.00 94.94 245 PHE A CA 1
ATOM 1938 C C . PHE A 1 245 ? 32.827 -4.275 -64.343 1.00 94.94 245 PHE A C 1
ATOM 1940 O O . PHE A 1 245 ? 31.647 -4.160 -64.678 1.00 94.94 245 PHE A O 1
ATOM 1947 N N . GLN A 1 246 ? 33.288 -5.371 -63.738 1.00 94.25 246 GLN A N 1
ATOM 1948 C CA . GLN A 1 246 ? 32.438 -6.508 -63.381 1.00 94.25 246 GLN A CA 1
ATOM 1949 C C . GLN A 1 246 ? 32.961 -7.229 -62.126 1.00 94.25 246 GLN A C 1
ATOM 1951 O O . GLN A 1 246 ? 34.168 -7.395 -61.947 1.00 94.25 246 GLN A O 1
ATOM 1956 N N . ALA A 1 247 ? 32.053 -7.709 -61.273 1.00 94.25 247 ALA A N 1
ATOM 1957 C CA . ALA A 1 247 ? 32.386 -8.718 -60.266 1.00 94.25 247 ALA A CA 1
ATOM 1958 C C . ALA A 1 247 ? 32.599 -10.076 -60.955 1.00 94.25 247 ALA A C 1
ATOM 1960 O O . ALA A 1 247 ? 31.826 -10.440 -61.849 1.00 94.25 247 ALA A O 1
ATOM 1961 N N . VAL A 1 248 ? 33.609 -10.844 -60.543 1.00 92.75 248 VAL A N 1
ATOM 1962 C CA . VAL A 1 248 ? 33.820 -12.213 -61.047 1.00 92.75 248 VAL A CA 1
ATOM 1963 C C . VAL A 1 248 ? 32.582 -13.070 -60.766 1.00 92.75 248 VAL A C 1
ATOM 1965 O O . VAL A 1 248 ? 31.919 -12.915 -59.744 1.00 92.75 248 VAL A O 1
ATOM 1968 N N . ASP A 1 249 ? 32.199 -13.883 -61.755 1.00 90.62 249 ASP A N 1
ATOM 1969 C CA . ASP A 1 249 ? 30.955 -14.668 -61.809 1.00 90.62 249 ASP A CA 1
ATOM 1970 C C . ASP A 1 249 ? 29.640 -13.880 -61.556 1.00 90.62 249 ASP A C 1
ATOM 1972 O O . ASP A 1 249 ? 28.553 -14.459 -61.530 1.00 90.62 249 ASP A O 1
ATOM 1976 N N . ASN A 1 250 ? 29.703 -12.539 -61.549 1.00 88.69 250 ASN A N 1
ATOM 1977 C CA . ASN A 1 250 ? 28.657 -11.585 -61.142 1.00 88.69 250 ASN A CA 1
ATOM 1978 C C . ASN A 1 250 ? 28.335 -11.595 -59.635 1.00 88.69 250 ASN A C 1
ATOM 1980 O O . ASN A 1 250 ? 27.267 -11.134 -59.231 1.00 88.69 250 ASN A O 1
ATOM 1984 N N . GLU A 1 251 ? 29.253 -12.073 -58.795 1.00 90.81 251 GLU A N 1
ATOM 1985 C CA . GLU A 1 251 ? 29.095 -12.148 -57.338 1.00 90.81 251 GLU A CA 1
ATOM 1986 C C . GLU A 1 251 ? 29.350 -10.776 -56.679 1.00 90.81 251 GLU A C 1
ATOM 1988 O O . GLU A 1 251 ? 30.285 -10.596 -55.906 1.00 90.81 251 GLU A O 1
ATOM 1993 N N . VAL A 1 252 ? 28.505 -9.784 -57.000 1.00 89.69 252 VAL A N 1
ATOM 1994 C CA . VAL A 1 252 ? 28.605 -8.380 -56.529 1.00 89.69 252 VAL A CA 1
ATOM 1995 C C . VAL A 1 252 ? 28.603 -8.264 -54.997 1.00 89.69 252 VAL A C 1
ATOM 1997 O O . VAL A 1 252 ? 29.128 -7.296 -54.455 1.00 89.69 252 VAL A O 1
ATOM 2000 N N . GLU A 1 253 ? 28.070 -9.263 -54.295 1.00 90.50 253 GLU A N 1
ATOM 2001 C CA . GLU A 1 253 ? 28.111 -9.369 -52.833 1.00 90.50 253 GLU A CA 1
ATOM 2002 C C . GLU A 1 253 ? 29.554 -9.462 -52.291 1.00 90.50 253 GLU A C 1
ATOM 2004 O O . GLU A 1 253 ? 29.820 -8.877 -51.250 1.00 90.50 253 GLU A O 1
ATOM 2009 N N . ARG A 1 254 ? 30.521 -10.049 -53.025 1.00 92.19 254 ARG A N 1
ATOM 2010 C CA . ARG A 1 254 ? 31.961 -10.014 -52.656 1.00 92.19 254 ARG A CA 1
ATOM 2011 C C . ARG A 1 254 ? 32.637 -8.660 -52.874 1.00 92.19 254 ARG A C 1
ATOM 2013 O O . ARG A 1 254 ? 33.801 -8.472 -52.535 1.00 92.19 254 ARG A O 1
ATOM 2020 N N . LEU A 1 255 ? 31.938 -7.698 -53.474 1.00 95.38 255 LEU A N 1
ATOM 2021 C CA . LEU A 1 255 ? 32.427 -6.321 -53.532 1.00 95.38 255 LEU A CA 1
ATOM 2022 C C . LEU A 1 255 ? 32.072 -5.532 -52.267 1.00 95.38 255 LEU A C 1
ATOM 2024 O O . LEU A 1 255 ? 32.439 -4.362 -52.177 1.00 95.38 255 LEU A O 1
ATOM 2028 N N . ILE A 1 256 ? 31.351 -6.154 -51.325 1.00 96.75 256 ILE A N 1
ATOM 2029 C CA . ILE A 1 256 ? 31.002 -5.625 -50.010 1.00 96.75 256 ILE A CA 1
ATOM 2030 C C . ILE A 1 256 ? 31.850 -6.342 -48.956 1.00 96.75 256 ILE A C 1
ATOM 2032 O O . ILE A 1 256 ? 31.848 -7.567 -48.911 1.00 96.75 256 ILE A O 1
ATOM 2036 N N . ASP A 1 257 ? 32.511 -5.587 -48.076 1.00 96.81 257 ASP A N 1
ATOM 2037 C CA . ASP A 1 257 ? 33.146 -6.147 -46.875 1.00 96.81 257 ASP A CA 1
ATOM 2038 C C . ASP A 1 257 ? 32.868 -5.294 -45.632 1.00 96.81 257 ASP A C 1
ATOM 2040 O O . ASP A 1 257 ? 32.820 -4.057 -45.678 1.00 96.81 257 ASP A O 1
ATOM 2044 N N . CYS A 1 258 ? 32.649 -5.987 -44.518 1.00 96.19 258 CYS A N 1
ATOM 2045 C CA . CYS A 1 258 ? 31.976 -5.514 -43.320 1.00 96.19 258 CYS A CA 1
ATOM 2046 C C . CYS A 1 258 ? 32.708 -5.989 -42.064 1.00 96.19 258 CYS A C 1
ATOM 2048 O O . CYS A 1 258 ? 32.560 -7.127 -41.622 1.00 96.19 258 CYS A O 1
ATOM 2050 N N . VAL A 1 259 ? 33.450 -5.088 -41.422 1.00 95.25 259 VAL A N 1
ATOM 2051 C CA . VAL A 1 259 ? 34.154 -5.406 -40.172 1.00 95.25 259 VAL A CA 1
ATOM 2052 C C . VAL A 1 259 ? 33.290 -5.080 -38.949 1.00 95.25 259 VAL A C 1
ATOM 2054 O O . VAL A 1 259 ? 32.556 -4.087 -38.970 1.00 95.25 259 VAL A O 1
ATOM 2057 N N . PRO A 1 260 ? 33.362 -5.863 -37.857 1.00 93.75 260 PRO A N 1
ATOM 2058 C CA . PRO A 1 260 ? 32.620 -5.566 -36.638 1.00 93.75 260 PRO A CA 1
ATOM 2059 C C . PRO A 1 260 ? 33.113 -4.269 -35.983 1.00 93.75 260 PRO A C 1
ATOM 2061 O O . PRO A 1 260 ? 34.314 -4.031 -35.835 1.00 93.75 260 PRO A O 1
ATOM 2064 N N . LEU A 1 261 ? 32.168 -3.439 -35.549 1.00 91.19 261 LEU A N 1
ATOM 2065 C CA . LEU A 1 261 ? 32.425 -2.284 -34.696 1.00 91.19 261 LEU A CA 1
ATOM 2066 C C . LEU A 1 261 ? 32.695 -2.722 -33.244 1.00 91.19 261 LEU A C 1
ATOM 2068 O O . LEU A 1 261 ? 32.475 -3.870 -32.858 1.00 91.19 261 LEU A O 1
ATOM 2072 N N . GLY A 1 262 ? 33.208 -1.794 -32.431 1.00 87.56 262 GLY A N 1
ATOM 2073 C CA . GLY A 1 262 ? 33.383 -2.012 -30.992 1.00 87.56 262 GLY A CA 1
ATOM 2074 C C . GLY A 1 262 ? 32.090 -1.821 -30.189 1.00 87.56 262 GLY A C 1
ATOM 2075 O O . GLY A 1 262 ? 30.989 -1.793 -30.733 1.00 87.56 262 GLY A O 1
ATOM 2076 N N . GLU A 1 263 ? 32.222 -1.673 -28.871 1.00 87.75 263 GLU A N 1
ATOM 2077 C CA . GLU A 1 263 ? 31.070 -1.555 -27.971 1.00 87.75 263 GLU A CA 1
ATOM 2078 C C . GLU A 1 263 ? 30.295 -0.240 -28.174 1.00 87.75 263 GLU A C 1
ATOM 2080 O O . GLU A 1 263 ? 30.806 0.861 -27.933 1.00 87.75 263 GLU A O 1
ATOM 2085 N N . CYS A 1 264 ? 29.027 -0.368 -28.569 1.00 88.31 264 CYS A N 1
ATOM 2086 C CA . CYS A 1 264 ? 28.063 0.726 -28.588 1.00 88.31 264 CYS A CA 1
ATOM 2087 C C . CYS A 1 264 ? 27.412 0.900 -27.210 1.00 88.31 264 CYS A C 1
ATOM 2089 O O . CYS A 1 264 ? 26.955 -0.065 -26.597 1.00 88.31 264 CYS A O 1
ATOM 2091 N N . LYS A 1 265 ? 27.343 2.145 -26.733 1.00 86.62 265 LYS A N 1
ATOM 2092 C CA . LYS A 1 265 ? 26.780 2.527 -25.435 1.00 86.62 265 LYS A CA 1
ATOM 2093 C C . LYS A 1 265 ? 25.497 3.338 -25.631 1.00 86.62 265 LYS A C 1
ATOM 2095 O O . LYS A 1 265 ? 25.528 4.459 -26.146 1.00 86.62 265 LYS A O 1
ATOM 2100 N N . GLY A 1 266 ? 24.376 2.751 -25.219 1.00 87.31 266 GLY A N 1
ATOM 2101 C CA . GLY A 1 266 ? 23.076 3.415 -25.138 1.00 87.31 266 GLY A CA 1
ATOM 2102 C C . GLY A 1 266 ? 22.966 4.352 -23.929 1.00 87.31 266 GLY A C 1
ATOM 2103 O O . GLY A 1 266 ? 23.966 4.835 -23.393 1.00 87.31 266 GLY A O 1
ATOM 2104 N N . LEU A 1 267 ? 21.739 4.594 -23.471 1.00 90.00 267 LEU A N 1
ATOM 2105 C CA . LEU A 1 267 ? 21.491 5.247 -22.185 1.00 90.00 267 LEU A CA 1
ATOM 2106 C C . LEU A 1 267 ? 21.554 4.220 -21.052 1.00 90.00 267 LEU A C 1
ATOM 2108 O O . LEU A 1 267 ? 20.899 3.188 -21.123 1.00 90.00 267 LEU A O 1
ATOM 2112 N N . LYS A 1 268 ? 22.283 4.528 -19.980 1.00 89.44 268 LYS A N 1
ATOM 2113 C CA . LYS A 1 268 ? 22.376 3.681 -18.788 1.00 89.44 268 LYS A CA 1
ATOM 2114 C C . LYS A 1 268 ? 21.704 4.372 -17.601 1.00 89.44 268 LYS A C 1
ATOM 2116 O O . LYS A 1 268 ? 22.218 5.381 -17.111 1.00 89.44 268 LYS A O 1
ATOM 2121 N N . ALA A 1 269 ? 20.558 3.857 -17.163 1.00 91.44 269 ALA A N 1
ATOM 2122 C CA . ALA A 1 269 ? 19.865 4.313 -15.959 1.00 91.44 269 ALA A CA 1
ATOM 2123 C C . ALA A 1 269 ? 20.490 3.666 -14.708 1.00 91.44 269 ALA A C 1
ATOM 2125 O O . ALA A 1 269 ? 20.827 2.480 -14.717 1.00 91.44 269 ALA A O 1
ATOM 2126 N N . LEU A 1 270 ? 20.664 4.459 -13.648 1.00 90.94 270 LEU A N 1
ATOM 2127 C CA . LEU A 1 270 ? 21.398 4.093 -12.426 1.00 90.94 270 LEU A CA 1
ATOM 2128 C C . LEU A 1 270 ? 20.581 4.231 -11.135 1.00 90.94 270 LEU A C 1
ATOM 2130 O O . LEU A 1 270 ? 20.985 3.694 -10.108 1.00 90.94 270 LEU A O 1
ATOM 2134 N N . ASP A 1 271 ? 19.525 5.044 -11.149 1.00 91.88 271 ASP A N 1
ATOM 2135 C CA . ASP A 1 271 ? 18.751 5.415 -9.962 1.00 91.88 271 ASP A CA 1
ATOM 2136 C C . ASP A 1 271 ? 17.384 5.960 -10.384 1.00 91.88 271 ASP A C 1
ATOM 2138 O O . ASP A 1 271 ? 17.273 6.600 -11.435 1.00 91.88 271 ASP A O 1
ATOM 2142 N N . LEU A 1 272 ? 16.393 5.778 -9.520 1.00 94.38 272 LEU A N 1
ATOM 2143 C CA . LEU A 1 272 ? 15.041 6.314 -9.631 1.00 94.38 272 LEU A CA 1
ATOM 2144 C C . LEU A 1 272 ? 14.669 6.853 -8.251 1.00 94.38 272 LEU A C 1
ATOM 2146 O O . LEU A 1 272 ? 14.726 6.106 -7.279 1.00 94.38 272 LEU A O 1
ATOM 2150 N N . ASP A 1 273 ? 14.272 8.118 -8.165 1.00 96.31 273 ASP A N 1
ATOM 2151 C CA . ASP A 1 273 ? 13.566 8.657 -7.002 1.00 96.31 273 ASP A CA 1
ATOM 2152 C C . ASP A 1 273 ? 12.260 9.316 -7.462 1.00 96.31 273 ASP A C 1
ATOM 2154 O O . ASP A 1 273 ? 12.123 9.703 -8.623 1.00 96.31 273 ASP A O 1
ATOM 2158 N N . TRP A 1 274 ? 11.282 9.389 -6.566 1.00 97.75 274 TRP A N 1
ATOM 2159 C CA . TRP A 1 274 ? 9.941 9.888 -6.866 1.00 97.75 274 TRP A CA 1
ATOM 2160 C C . TRP A 1 274 ? 9.210 10.376 -5.613 1.00 97.75 274 TRP A C 1
ATOM 2162 O O . TRP A 1 274 ? 9.453 9.881 -4.509 1.00 97.75 274 TRP A O 1
ATOM 2172 N N . THR A 1 275 ? 8.277 11.307 -5.771 1.00 97.69 275 THR A N 1
ATOM 2173 C CA . THR A 1 275 ? 7.380 11.785 -4.704 1.00 97.69 275 THR A CA 1
ATOM 2174 C C . THR A 1 275 ? 5.941 11.742 -5.185 1.00 97.69 275 THR A C 1
ATOM 2176 O O . THR A 1 275 ? 5.681 12.065 -6.335 1.00 97.69 275 THR A O 1
ATOM 2179 N N . ILE A 1 276 ? 5.020 11.310 -4.320 1.00 96.25 276 ILE A N 1
ATOM 2180 C CA . ILE A 1 276 ? 3.583 11.280 -4.608 1.00 96.25 276 ILE A CA 1
ATOM 2181 C C . ILE A 1 276 ? 2.838 12.072 -3.533 1.00 96.25 276 ILE A C 1
ATOM 2183 O O . ILE A 1 276 ? 3.118 11.909 -2.343 1.00 96.25 276 ILE A O 1
ATOM 2187 N N . GLU A 1 277 ? 1.902 12.918 -3.947 1.00 94.62 277 GLU A N 1
ATOM 2188 C CA . GLU A 1 277 ? 1.022 13.684 -3.062 1.00 94.62 277 GLU A CA 1
ATOM 2189 C C . GLU A 1 277 ? -0.445 13.447 -3.453 1.00 94.62 277 GLU A C 1
ATOM 2191 O O . GLU A 1 277 ? -0.768 13.298 -4.632 1.00 94.62 277 GLU A O 1
ATOM 2196 N N . ALA A 1 278 ? -1.329 13.376 -2.455 1.00 91.81 278 ALA A N 1
ATOM 2197 C CA . ALA A 1 278 ? -2.759 13.121 -2.617 1.00 91.81 278 ALA A CA 1
ATOM 2198 C C . ALA A 1 278 ? -3.545 13.871 -1.529 1.00 91.81 278 ALA A C 1
ATOM 2200 O O . ALA A 1 278 ? -3.185 13.793 -0.351 1.00 91.81 278 ALA A O 1
ATOM 2201 N N . GLU A 1 279 ? -4.616 14.572 -1.905 1.00 86.75 279 GLU A N 1
ATOM 2202 C CA . GLU A 1 279 ? -5.521 15.231 -0.954 1.00 86.75 279 GLU A CA 1
ATOM 2203 C C . GLU A 1 279 ? -6.649 14.268 -0.538 1.00 86.75 279 GLU A C 1
ATOM 2205 O O . GLU A 1 279 ? -7.278 13.644 -1.389 1.00 86.75 279 GLU A O 1
ATOM 2210 N N . ASP A 1 280 ? -6.874 14.133 0.776 1.00 79.62 280 ASP A N 1
ATOM 2211 C CA . ASP A 1 280 ? -7.944 13.348 1.422 1.00 79.62 280 ASP A CA 1
ATOM 2212 C C . ASP A 1 280 ? -8.302 11.990 0.757 1.00 79.62 280 ASP A C 1
ATOM 2214 O O . ASP A 1 280 ? -9.462 11.752 0.403 1.00 79.62 280 ASP A O 1
ATOM 2218 N N . PRO A 1 281 ? -7.333 11.063 0.599 1.00 85.94 281 PRO A N 1
ATOM 2219 C CA . PRO A 1 281 ? -7.534 9.821 -0.145 1.00 85.94 281 PRO A CA 1
ATOM 2220 C C . PRO A 1 281 ? -8.529 8.866 0.529 1.00 85.94 281 PRO A C 1
ATOM 2222 O O . PRO A 1 281 ? -8.423 8.545 1.717 1.00 85.94 281 PRO A O 1
ATOM 2225 N N . VAL A 1 282 ? -9.478 8.358 -0.262 1.00 82.31 282 VAL A N 1
ATOM 2226 C CA . VAL A 1 282 ? -10.601 7.531 0.210 1.00 82.31 282 VAL A CA 1
ATOM 2227 C C . VAL A 1 282 ? -10.391 6.057 -0.145 1.00 82.31 282 VAL A C 1
ATOM 2229 O O . VAL A 1 282 ? -9.993 5.722 -1.258 1.00 82.31 282 VAL A O 1
ATOM 2232 N N . PHE A 1 283 ? -10.688 5.158 0.798 1.00 84.19 283 PHE A N 1
ATOM 2233 C CA . PHE A 1 283 ? -10.633 3.712 0.570 1.00 84.19 283 PHE A CA 1
ATOM 2234 C C . PHE A 1 283 ? -11.601 3.267 -0.543 1.00 84.19 283 PHE A C 1
ATOM 2236 O O . PHE A 1 283 ? -12.752 3.710 -0.590 1.00 84.19 283 PHE A O 1
ATOM 2243 N N . GLY A 1 284 ? -11.151 2.359 -1.414 1.00 84.12 284 GLY A N 1
ATOM 2244 C CA . GLY A 1 284 ? -11.958 1.792 -2.499 1.00 84.12 284 GLY A CA 1
ATOM 2245 C C . GLY A 1 284 ? -12.267 2.763 -3.645 1.00 84.12 284 GLY A C 1
ATOM 2246 O O . GLY A 1 284 ? -13.187 2.503 -4.424 1.00 84.12 284 GLY A O 1
ATOM 2247 N N . GLN A 1 285 ? -11.578 3.909 -3.723 1.00 87.44 285 GLN A N 1
ATOM 2248 C CA . GLN A 1 285 ? -11.828 4.958 -4.716 1.00 87.44 285 GLN A CA 1
ATOM 2249 C C . GLN A 1 285 ? -10.523 5.538 -5.273 1.00 87.44 285 GLN A C 1
ATOM 2251 O O . GLN A 1 285 ? -9.570 5.812 -4.541 1.00 87.44 285 GLN A O 1
ATOM 2256 N N . THR A 1 286 ? -10.489 5.771 -6.585 1.00 92.12 286 THR A N 1
ATOM 2257 C CA . THR A 1 286 ? -9.395 6.499 -7.235 1.00 92.12 286 THR A CA 1
ATOM 2258 C C . THR A 1 286 ? -9.394 7.953 -6.779 1.00 92.12 286 THR A C 1
ATOM 2260 O O . THR A 1 286 ? -10.399 8.649 -6.918 1.00 92.12 286 THR A O 1
ATOM 2263 N N . THR A 1 287 ? -8.261 8.407 -6.254 1.00 92.12 287 THR A N 1
ATOM 2264 C CA . THR A 1 287 ? -8.009 9.799 -5.869 1.00 92.12 287 THR A CA 1
ATOM 2265 C C . THR A 1 287 ? -7.040 10.408 -6.890 1.00 92.12 287 THR A C 1
ATOM 2267 O O . THR A 1 287 ? -6.102 9.710 -7.285 1.00 92.12 287 THR A O 1
ATOM 2270 N N . PRO A 1 288 ? -7.214 11.671 -7.319 1.00 95.19 288 PRO A N 1
ATOM 2271 C CA . PRO A 1 288 ? -6.195 12.370 -8.091 1.00 95.19 288 PRO A CA 1
ATOM 2272 C C . PRO A 1 288 ? -4.899 12.483 -7.279 1.00 95.19 288 PRO A C 1
ATOM 2274 O O . PRO A 1 288 ? -4.913 12.961 -6.143 1.00 95.19 288 PRO A O 1
ATOM 2277 N N . VAL A 1 289 ? -3.788 12.035 -7.857 1.00 96.25 289 VAL A N 1
ATOM 2278 C CA . VAL A 1 289 ? -2.449 12.123 -7.270 1.00 96.25 289 VAL A CA 1
ATOM 2279 C C . VAL A 1 289 ? -1.526 12.940 -8.165 1.00 96.25 289 VAL A C 1
ATOM 2281 O O . VAL A 1 289 ? -1.587 12.836 -9.392 1.00 96.25 289 VAL A O 1
ATOM 2284 N N . THR A 1 290 ? -0.644 13.713 -7.536 1.00 97.62 290 THR A N 1
ATOM 2285 C CA . THR A 1 290 ? 0.479 14.382 -8.199 1.00 97.62 290 THR A CA 1
ATOM 2286 C C . THR A 1 290 ? 1.727 13.540 -7.981 1.00 97.62 290 THR A C 1
ATOM 2288 O O . THR A 1 290 ? 2.058 13.226 -6.836 1.00 97.62 290 THR A O 1
ATOM 2291 N N . LEU A 1 291 ? 2.418 13.171 -9.057 1.00 97.94 291 LEU A N 1
ATOM 2292 C CA . LEU A 1 291 ? 3.640 12.370 -9.031 1.00 97.94 291 LEU A CA 1
ATOM 2293 C C . LEU A 1 291 ? 4.808 13.152 -9.655 1.00 97.94 291 LEU A C 1
ATOM 2295 O O . LEU A 1 291 ? 4.722 13.606 -10.793 1.00 97.94 291 LEU A O 1
ATOM 2299 N N . ASP A 1 292 ? 5.930 13.238 -8.942 1.00 98.19 292 ASP A N 1
ATOM 2300 C CA . ASP A 1 292 ? 7.217 13.673 -9.495 1.00 98.19 292 ASP A CA 1
ATOM 2301 C C . ASP A 1 292 ? 8.162 12.475 -9.615 1.00 98.19 292 ASP A C 1
ATOM 2303 O O . ASP A 1 292 ? 8.190 11.608 -8.739 1.00 98.19 292 ASP A O 1
ATOM 2307 N N . VAL A 1 293 ? 8.981 12.444 -10.666 1.00 97.88 293 VAL A 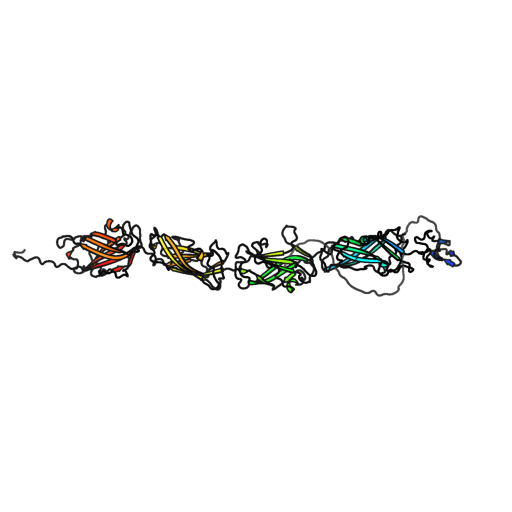N 1
ATOM 2308 C CA . VAL A 1 293 ? 9.960 11.384 -10.944 1.00 97.88 293 VAL A CA 1
ATOM 2309 C C . VAL A 1 293 ? 11.292 11.998 -11.373 1.00 97.88 293 VAL A C 1
ATOM 2311 O O . VAL A 1 293 ? 11.333 12.814 -12.288 1.00 97.88 293 VAL A O 1
ATOM 2314 N N . ASP A 1 294 ? 12.403 11.569 -10.771 1.00 96.94 294 ASP A N 1
ATOM 2315 C CA . ASP A 1 294 ? 13.760 11.939 -11.188 1.00 96.94 294 ASP A CA 1
ATOM 2316 C C . ASP A 1 294 ? 14.626 10.696 -11.415 1.00 96.94 294 ASP A C 1
ATOM 2318 O O . ASP A 1 294 ? 14.984 9.968 -10.484 1.00 96.94 294 ASP A O 1
ATOM 2322 N N . VAL A 1 295 ? 14.985 10.462 -12.680 1.00 96.38 295 VAL A N 1
ATOM 2323 C CA . VAL A 1 295 ? 15.827 9.330 -13.086 1.00 96.38 295 VAL A CA 1
ATOM 2324 C C . VAL A 1 295 ? 17.267 9.779 -13.285 1.00 96.38 295 VAL A C 1
ATOM 2326 O O . VAL A 1 295 ? 17.567 10.662 -14.098 1.00 96.38 295 VAL A O 1
ATOM 2329 N N . ARG A 1 296 ? 18.192 9.122 -12.583 1.00 95.50 296 ARG A N 1
ATOM 2330 C CA . ARG A 1 296 ? 19.631 9.378 -12.687 1.00 95.50 296 ARG A CA 1
ATOM 2331 C C . ARG A 1 296 ? 20.260 8.452 -13.722 1.00 95.50 296 ARG A C 1
ATOM 2333 O O . ARG A 1 296 ? 20.128 7.233 -13.651 1.00 95.50 296 ARG A O 1
ATOM 2340 N N . PHE A 1 297 ? 21.014 9.036 -14.645 1.00 93.19 297 PHE A N 1
ATOM 2341 C CA . PHE A 1 297 ? 21.743 8.325 -15.694 1.00 93.19 297 PHE A CA 1
ATOM 2342 C C . PHE A 1 297 ? 23.257 8.389 -15.470 1.00 93.19 297 PHE A C 1
ATOM 2344 O O . PHE A 1 297 ? 23.765 9.272 -14.773 1.00 93.19 297 PHE A O 1
ATOM 2351 N N . ASP A 1 298 ? 23.984 7.469 -16.099 1.00 90.38 298 ASP A N 1
ATOM 2352 C CA . ASP A 1 298 ? 25.447 7.461 -16.104 1.00 90.38 298 ASP A CA 1
ATOM 2353 C C . ASP A 1 298 ? 26.026 8.738 -16.760 1.00 90.38 298 ASP A C 1
ATOM 2355 O O . ASP A 1 298 ? 25.478 9.192 -17.772 1.00 90.38 298 ASP A O 1
ATOM 2359 N N . PRO A 1 299 ? 27.116 9.331 -16.226 1.00 88.50 299 PRO A N 1
ATOM 2360 C CA . PRO A 1 299 ? 27.766 10.512 -16.801 1.00 88.50 299 PRO A CA 1
ATOM 2361 C C . PRO A 1 299 ? 28.165 10.409 -18.278 1.00 88.50 299 PRO A C 1
ATOM 2363 O O . PRO A 1 299 ? 28.153 11.430 -18.963 1.00 88.50 299 PRO A O 1
ATOM 2366 N N . GLU A 1 300 ? 28.481 9.210 -18.774 1.00 84.12 300 GLU A N 1
ATOM 2367 C CA . GLU A 1 300 ? 28.845 8.976 -20.178 1.00 84.12 300 GLU A CA 1
ATOM 2368 C C . GLU A 1 300 ? 27.611 8.746 -21.081 1.00 84.12 300 GLU A C 1
ATOM 2370 O O . GLU A 1 300 ? 27.725 8.735 -22.310 1.00 84.12 300 GLU A O 1
ATOM 2375 N N . SER A 1 301 ? 26.409 8.598 -20.504 1.00 86.62 301 SER A N 1
ATOM 2376 C CA . SER A 1 301 ? 25.161 8.459 -21.269 1.00 86.62 301 SER A CA 1
ATOM 2377 C C . SER A 1 301 ? 24.803 9.766 -21.974 1.00 86.62 301 SER A C 1
ATOM 2379 O O . SER A 1 301 ? 24.608 10.800 -21.329 1.00 86.62 301 SER A O 1
ATOM 2381 N N . ALA A 1 302 ? 24.609 9.706 -23.292 1.00 82.94 302 ALA A N 1
ATOM 2382 C CA . ALA A 1 302 ? 24.295 10.863 -24.130 1.00 82.94 302 ALA A CA 1
ATOM 2383 C C . ALA A 1 302 ? 23.022 11.633 -23.699 1.00 82.94 302 ALA A C 1
ATOM 2385 O O . ALA A 1 302 ? 22.192 11.162 -22.915 1.00 82.94 302 ALA A O 1
ATOM 2386 N N . ASN A 1 303 ? 22.851 12.844 -24.237 1.00 87.94 303 ASN A N 1
ATOM 2387 C CA . ASN A 1 303 ? 21.568 13.551 -24.186 1.00 87.94 303 ASN A CA 1
ATOM 2388 C C . ASN A 1 303 ? 20.606 12.920 -25.203 1.00 87.94 303 ASN A C 1
ATOM 2390 O O . ASN A 1 303 ? 21.024 12.635 -26.325 1.00 87.94 303 ASN A O 1
ATOM 2394 N N . LYS A 1 304 ? 19.321 12.785 -24.862 1.00 89.44 304 LYS A N 1
ATOM 2395 C CA . LYS A 1 304 ? 18.290 12.272 -25.779 1.00 89.44 304 LYS A CA 1
ATOM 2396 C C . LYS A 1 304 ? 17.144 13.278 -25.891 1.00 89.44 304 LYS A C 1
ATOM 2398 O O . LYS A 1 304 ? 16.723 13.877 -24.904 1.00 89.44 304 LYS A O 1
ATOM 2403 N N . LYS A 1 305 ? 16.663 13.473 -27.117 1.00 91.88 305 LYS A N 1
ATOM 2404 C CA . LYS A 1 305 ? 15.411 14.156 -27.454 1.00 91.88 305 LYS A CA 1
ATOM 2405 C C . LYS A 1 305 ? 14.713 13.307 -28.514 1.00 91.88 305 LYS A C 1
ATOM 2407 O O . LYS A 1 305 ? 15.391 12.762 -29.383 1.00 91.88 305 LYS A O 1
ATOM 2412 N N . GLY A 1 306 ? 13.395 13.245 -28.428 1.00 91.81 306 GLY A N 1
ATOM 2413 C CA . GLY A 1 306 ? 12.509 12.519 -29.317 1.00 91.81 306 GLY A CA 1
ATOM 2414 C C . GLY A 1 306 ? 11.072 12.665 -28.834 1.00 91.81 306 GLY A C 1
ATOM 2415 O O . GLY A 1 306 ? 10.815 13.484 -27.949 1.00 91.81 306 GLY A O 1
ATOM 2416 N N . GLU A 1 307 ? 10.187 11.862 -29.398 1.00 94.94 307 GLU A N 1
ATOM 2417 C CA . GLU A 1 307 ? 8.783 11.722 -29.020 1.00 94.94 307 GLU A CA 1
ATOM 2418 C C . GLU A 1 307 ? 8.571 10.326 -28.404 1.00 94.94 307 GLU A C 1
ATOM 2420 O O . GLU A 1 307 ? 9.219 9.357 -28.813 1.00 94.94 307 GLU A O 1
ATOM 2425 N N . GLY A 1 308 ? 7.729 10.226 -27.367 1.00 94.88 308 GLY A N 1
ATOM 2426 C CA . GLY A 1 308 ? 7.388 8.946 -26.722 1.00 94.88 308 GLY A CA 1
ATOM 2427 C C . GLY A 1 308 ? 8.575 8.180 -26.112 1.00 94.88 308 GLY A C 1
ATOM 2428 O O . GLY A 1 308 ? 8.596 6.951 -26.142 1.00 94.88 308 GLY A O 1
ATOM 2429 N N . LEU A 1 309 ? 9.586 8.884 -25.588 1.00 95.62 309 LEU A N 1
ATOM 2430 C CA . LEU A 1 309 ? 10.835 8.290 -25.096 1.00 95.62 309 LEU A CA 1
ATOM 2431 C C . LEU A 1 309 ? 10.667 7.442 -23.826 1.00 95.62 309 LEU A C 1
ATOM 2433 O O . LEU A 1 309 ? 11.399 6.466 -23.657 1.00 95.62 309 LEU A O 1
ATOM 2437 N N . TRP A 1 310 ? 9.757 7.821 -22.925 1.00 96.88 310 TRP A N 1
ATOM 2438 C CA . TRP A 1 310 ? 9.692 7.286 -21.559 1.00 96.88 310 TRP A CA 1
ATOM 2439 C C . TRP A 1 310 ? 8.329 6.685 -21.214 1.00 96.88 310 TRP A C 1
ATOM 2441 O O . TRP A 1 310 ? 7.287 7.148 -21.687 1.00 96.88 310 TRP A O 1
ATOM 2451 N N . ARG A 1 311 ? 8.339 5.699 -20.314 1.00 96.88 311 ARG A N 1
ATOM 2452 C CA . ARG A 1 311 ? 7.143 5.168 -19.657 1.00 96.88 311 ARG A CA 1
ATOM 2453 C C . ARG A 1 311 ? 7.314 5.228 -18.142 1.00 96.88 311 ARG A C 1
ATOM 2455 O O . ARG A 1 311 ? 8.351 4.808 -17.631 1.00 96.88 311 ARG A O 1
ATOM 2462 N N . VAL A 1 312 ? 6.302 5.735 -17.441 1.00 97.81 312 VAL A N 1
ATOM 2463 C CA . VAL A 1 312 ? 6.199 5.686 -15.977 1.00 97.81 312 VAL A CA 1
ATOM 2464 C C . VAL A 1 312 ? 4.927 4.928 -15.623 1.00 97.81 312 VAL A C 1
ATOM 2466 O O . VAL A 1 312 ? 3.835 5.375 -15.949 1.00 97.81 312 VAL A O 1
ATOM 2469 N N . GLY A 1 313 ? 5.057 3.768 -14.989 1.00 97.44 313 GLY A N 1
ATOM 2470 C CA . GLY A 1 313 ? 3.941 3.018 -14.419 1.00 97.44 313 GLY A CA 1
ATOM 2471 C C . GLY A 1 313 ? 3.767 3.311 -12.929 1.00 97.44 313 GLY A C 1
ATOM 2472 O O . GLY A 1 313 ? 4.746 3.593 -12.238 1.00 97.44 313 GLY A O 1
ATOM 2473 N N . LEU A 1 314 ? 2.537 3.205 -12.429 1.00 98.25 314 LEU A N 1
ATOM 2474 C CA . LEU A 1 314 ? 2.166 3.400 -11.024 1.00 98.25 314 LEU A CA 1
ATOM 2475 C C . LEU A 1 314 ? 1.245 2.256 -10.574 1.00 98.25 314 LEU A C 1
ATOM 2477 O O . LEU A 1 314 ? 0.243 1.973 -11.228 1.00 98.25 314 LEU A O 1
ATOM 2481 N N . PHE A 1 315 ? 1.585 1.573 -9.480 1.00 98.06 315 PHE A N 1
ATOM 2482 C CA . PHE A 1 315 ? 0.796 0.455 -8.946 1.00 98.06 315 PHE A CA 1
ATOM 2483 C C . PHE A 1 315 ? 1.023 0.243 -7.443 1.00 98.06 315 PHE A C 1
ATOM 2485 O O . PHE A 1 315 ? 2.043 0.646 -6.892 1.00 98.06 315 PHE A O 1
ATOM 2492 N N . GLY A 1 316 ? 0.082 -0.417 -6.767 1.00 97.12 316 GLY A N 1
ATOM 2493 C CA . GLY A 1 316 ? 0.265 -0.935 -5.409 1.00 97.12 316 GLY A CA 1
ATOM 2494 C C . GLY A 1 316 ? 0.838 -2.357 -5.410 1.00 97.12 316 GLY A C 1
ATOM 2495 O O . GLY A 1 316 ? 0.546 -3.139 -6.315 1.00 97.12 316 GLY A O 1
ATOM 2496 N N . SER A 1 317 ? 1.632 -2.723 -4.402 1.00 96.25 317 SER A N 1
ATOM 2497 C CA . SER A 1 317 ? 2.144 -4.093 -4.236 1.00 96.25 317 SER A CA 1
ATOM 2498 C C . SER A 1 317 ? 2.251 -4.513 -2.770 1.00 96.25 317 SER A C 1
ATOM 2500 O O . SER A 1 317 ? 2.476 -3.690 -1.881 1.00 96.25 317 SER A O 1
ATOM 2502 N N . ALA A 1 318 ? 2.130 -5.815 -2.516 1.00 95.56 318 ALA A N 1
ATOM 2503 C CA . ALA A 1 318 ? 2.452 -6.442 -1.237 1.00 95.56 318 ALA A CA 1
ATOM 2504 C C . ALA A 1 318 ? 3.972 -6.532 -0.976 1.00 95.56 318 ALA A C 1
ATOM 2506 O O . ALA A 1 318 ? 4.388 -6.681 0.171 1.00 95.56 318 ALA A O 1
ATOM 2507 N N . ASN A 1 319 ? 4.809 -6.456 -2.022 1.00 93.69 319 ASN A N 1
ATOM 2508 C CA . ASN A 1 319 ? 6.253 -6.687 -1.931 1.00 93.69 319 ASN A CA 1
ATOM 2509 C C . ASN A 1 319 ? 7.063 -5.386 -2.049 1.00 93.69 319 ASN A C 1
ATOM 2511 O O . ASN A 1 319 ? 6.821 -4.570 -2.935 1.00 93.69 319 ASN A O 1
ATOM 2515 N N . GLU A 1 320 ? 8.101 -5.251 -1.218 1.00 93.19 320 GLU A N 1
ATOM 2516 C CA . GLU A 1 320 ? 9.018 -4.096 -1.186 1.00 93.19 320 GLU A CA 1
ATOM 2517 C C . GLU A 1 320 ? 9.771 -3.864 -2.515 1.00 93.19 320 GLU A C 1
ATOM 2519 O O . GLU A 1 320 ? 10.182 -2.744 -2.803 1.00 93.19 320 GLU A O 1
ATOM 2524 N N . ASP A 1 321 ? 9.938 -4.901 -3.346 1.00 90.00 321 ASP A N 1
ATOM 2525 C CA . ASP A 1 321 ? 10.537 -4.800 -4.687 1.00 90.00 321 ASP A CA 1
ATOM 2526 C C . ASP A 1 321 ? 9.517 -4.820 -5.842 1.00 90.00 321 ASP A C 1
ATOM 2528 O O . ASP A 1 321 ? 9.896 -4.985 -7.001 1.00 90.00 321 ASP A O 1
ATOM 2532 N N . GLY A 1 322 ? 8.224 -4.637 -5.545 1.00 91.06 322 GLY A N 1
ATOM 2533 C CA . GLY A 1 322 ? 7.154 -4.503 -6.542 1.00 91.06 322 GLY A CA 1
ATOM 2534 C C . GLY A 1 322 ? 6.855 -5.770 -7.344 1.00 91.06 322 GLY A C 1
ATOM 2535 O O . GLY A 1 322 ? 6.142 -5.718 -8.348 1.00 91.06 322 GLY A O 1
ATOM 2536 N N . SER A 1 323 ? 7.405 -6.909 -6.923 1.00 89.81 323 SER A N 1
ATOM 2537 C CA . SER A 1 323 ? 7.153 -8.215 -7.523 1.00 89.81 323 SER A CA 1
ATOM 2538 C C . SER A 1 323 ? 5.767 -8.774 -7.153 1.00 89.81 323 SER A C 1
ATOM 2540 O O . SER A 1 323 ? 5.120 -8.339 -6.200 1.00 89.81 323 SER A O 1
ATOM 2542 N N . GLY A 1 324 ? 5.297 -9.777 -7.901 1.00 90.12 324 GLY A N 1
ATOM 2543 C CA . GLY A 1 324 ? 4.007 -10.433 -7.655 1.00 90.12 324 GLY A CA 1
ATOM 2544 C C . GLY A 1 324 ? 2.841 -9.780 -8.402 1.00 90.12 324 GLY A C 1
ATOM 2545 O O . GLY A 1 324 ? 2.970 -9.447 -9.577 1.00 90.12 324 GLY A O 1
ATOM 2546 N N . ALA A 1 325 ? 1.684 -9.673 -7.745 1.00 93.06 325 ALA A N 1
ATOM 2547 C CA . ALA A 1 325 ? 0.510 -9.006 -8.305 1.00 93.06 325 ALA A CA 1
ATOM 2548 C C . ALA A 1 325 ? 0.632 -7.476 -8.177 1.00 93.06 325 ALA A C 1
ATOM 2550 O O . ALA A 1 325 ? 1.203 -6.977 -7.206 1.00 93.06 325 ALA A O 1
ATOM 2551 N N . ARG A 1 326 ? 0.071 -6.748 -9.151 1.00 95.94 326 ARG A N 1
ATOM 2552 C CA . ARG A 1 326 ? -0.010 -5.282 -9.167 1.00 95.94 326 ARG A CA 1
ATOM 2553 C C . ARG A 1 326 ? -1.453 -4.854 -8.880 1.00 95.94 326 ARG A C 1
ATOM 2555 O O . ARG A 1 326 ? -2.381 -5.324 -9.536 1.00 95.94 326 ARG A O 1
ATOM 2562 N N . PHE A 1 327 ? -1.639 -3.990 -7.888 1.00 95.88 327 PHE A N 1
ATOM 2563 C CA . PHE A 1 327 ? -2.925 -3.418 -7.479 1.00 95.88 327 PHE A CA 1
ATOM 2564 C C . PHE A 1 327 ? -3.134 -2.042 -8.132 1.00 95.88 327 PHE A C 1
ATOM 2566 O O . PHE A 1 327 ? -2.186 -1.262 -8.210 1.00 95.88 327 PHE A O 1
ATOM 2573 N N . SER A 1 328 ? -4.355 -1.734 -8.590 1.00 94.69 328 SER A N 1
ATOM 2574 C CA . SER A 1 328 ? -4.707 -0.457 -9.247 1.00 94.69 328 SER A CA 1
ATOM 2575 C C . SER A 1 328 ? -3.706 -0.016 -10.343 1.00 94.69 328 SER A C 1
ATOM 2577 O O . SER A 1 328 ? -3.358 1.160 -10.433 1.00 94.69 328 SER A O 1
ATOM 2579 N N . GLU A 1 329 ? -3.194 -0.952 -11.151 1.00 96.81 329 GLU A N 1
ATOM 2580 C CA . GLU A 1 329 ? -2.084 -0.684 -12.078 1.00 96.81 329 GLU A CA 1
ATOM 2581 C C . GLU A 1 329 ? -2.432 0.315 -13.197 1.00 96.81 329 GLU A C 1
ATOM 2583 O O . GLU A 1 329 ? -3.334 0.087 -14.006 1.00 96.81 329 GLU A O 1
ATOM 2588 N N . ILE A 1 330 ? -1.620 1.369 -13.296 1.00 97.44 330 ILE A N 1
ATOM 2589 C CA . ILE A 1 330 ? -1.564 2.315 -14.410 1.00 97.44 330 ILE A CA 1
ATOM 2590 C C . ILE A 1 330 ? -0.235 2.080 -15.137 1.00 97.44 330 ILE A C 1
ATOM 2592 O O . ILE A 1 330 ? 0.829 2.367 -14.594 1.00 97.44 330 ILE A O 1
ATOM 2596 N N . SER A 1 331 ? -0.265 1.549 -16.362 1.00 95.19 331 SER A N 1
ATOM 2597 C CA . SER A 1 331 ? 0.957 1.157 -17.093 1.00 95.19 331 SER A CA 1
ATOM 2598 C C . SER A 1 331 ? 1.737 2.324 -17.719 1.00 95.19 331 SER A C 1
ATOM 2600 O O . SER A 1 331 ? 2.893 2.151 -18.103 1.00 95.19 331 SER A O 1
ATOM 2602 N N . GLN A 1 332 ? 1.097 3.487 -17.861 1.00 96.81 332 GLN A N 1
ATOM 2603 C CA . GLN A 1 332 ? 1.684 4.754 -18.302 1.00 96.81 332 GLN A CA 1
ATOM 2604 C C . GLN A 1 332 ? 0.893 5.897 -17.652 1.00 96.81 332 GLN A C 1
ATOM 2606 O O . GLN A 1 332 ? -0.293 6.047 -17.940 1.00 96.81 332 GLN A O 1
ATOM 2611 N N . THR A 1 333 ? 1.537 6.688 -16.797 1.00 97.31 333 THR A N 1
ATOM 2612 C CA . THR A 1 333 ? 0.992 7.930 -16.227 1.00 97.31 333 THR A CA 1
ATOM 2613 C C . THR A 1 333 ? 1.347 9.155 -17.067 1.00 97.31 333 THR A C 1
ATOM 2615 O O . THR A 1 333 ? 0.616 10.137 -17.032 1.00 97.31 333 THR A O 1
ATOM 2618 N N . LEU A 1 334 ? 2.434 9.105 -17.850 1.00 97.38 334 LEU A N 1
ATOM 2619 C CA . LEU A 1 334 ? 2.893 10.252 -18.637 1.00 97.38 334 LEU A CA 1
ATOM 2620 C C . LEU A 1 334 ? 1.967 10.560 -19.818 1.00 97.38 334 LEU A C 1
ATOM 2622 O O . LEU A 1 334 ? 1.634 9.677 -20.616 1.00 97.38 334 LEU A O 1
ATOM 2626 N N . THR A 1 335 ? 1.666 11.844 -20.004 1.00 96.81 335 THR A N 1
ATOM 2627 C CA . THR A 1 335 ? 1.131 12.382 -21.259 1.00 96.81 335 THR A CA 1
ATOM 2628 C C . THR A 1 335 ? 2.165 12.330 -22.393 1.00 96.81 335 THR A C 1
ATOM 2630 O O . THR A 1 335 ? 3.357 12.094 -22.186 1.00 96.81 335 THR A O 1
ATOM 2633 N N . GLU A 1 336 ? 1.716 12.583 -23.626 1.00 95.25 336 GLU A N 1
ATOM 2634 C CA . GLU A 1 336 ? 2.560 12.601 -24.831 1.00 95.25 336 GLU A CA 1
ATOM 2635 C C . GLU A 1 336 ? 3.704 13.637 -24.748 1.00 95.25 336 GLU A C 1
ATOM 2637 O O . GLU A 1 336 ? 4.832 13.339 -25.147 1.00 95.25 336 GLU A O 1
ATOM 2642 N N . ASP A 1 337 ? 3.454 14.813 -24.158 1.00 95.31 337 ASP A N 1
ATOM 2643 C CA . ASP A 1 337 ? 4.474 15.848 -23.931 1.00 95.31 337 ASP A CA 1
ATOM 2644 C C . ASP A 1 337 ? 5.495 15.422 -22.853 1.00 95.31 337 ASP A C 1
ATOM 2646 O O . ASP A 1 337 ? 6.706 15.564 -23.048 1.00 95.31 337 ASP A O 1
ATOM 2650 N N . GLU A 1 338 ? 5.040 14.845 -21.735 1.00 97.38 338 GLU A N 1
ATOM 2651 C CA . GLU A 1 338 ? 5.908 14.408 -20.627 1.00 97.38 338 GLU A CA 1
ATOM 2652 C C . GLU A 1 338 ? 6.770 13.199 -21.008 1.00 97.38 338 GLU A C 1
ATOM 2654 O O . GLU A 1 338 ? 7.979 13.187 -20.752 1.00 97.38 338 GLU A O 1
ATOM 2659 N N . ALA A 1 339 ? 6.192 12.218 -21.709 1.00 97.25 339 ALA A N 1
ATOM 2660 C CA . ALA A 1 339 ? 6.915 11.088 -22.291 1.00 97.25 339 ALA A CA 1
ATOM 2661 C C . ALA A 1 339 ? 7.978 11.536 -23.313 1.00 97.25 339 ALA A C 1
ATOM 2663 O O . ALA A 1 339 ? 8.928 10.802 -23.585 1.00 97.25 339 ALA A O 1
ATOM 2664 N N . SER A 1 340 ? 7.860 12.756 -23.842 1.00 96.88 340 SER A N 1
ATOM 2665 C CA . SER A 1 340 ? 8.799 13.379 -24.783 1.00 96.88 340 SER A CA 1
ATOM 2666 C C . SER A 1 340 ? 9.841 14.292 -24.099 1.00 96.88 340 SER A C 1
ATOM 2668 O O . SER A 1 340 ? 10.632 14.966 -24.771 1.00 96.88 340 SER A O 1
ATOM 2670 N N . THR A 1 341 ? 9.900 14.306 -22.758 1.00 96.56 341 THR A N 1
ATOM 2671 C CA . THR A 1 341 ? 10.817 15.160 -21.979 1.00 96.56 341 THR A CA 1
ATOM 2672 C C . THR A 1 341 ? 12.292 14.904 -22.342 1.00 96.56 341 THR A C 1
ATOM 2674 O O . THR A 1 341 ? 12.795 13.790 -22.190 1.00 96.56 341 THR A O 1
ATOM 2677 N N . PRO A 1 342 ? 13.059 15.912 -22.803 1.00 94.62 342 PRO A N 1
ATOM 2678 C CA . PRO A 1 342 ? 14.422 15.693 -23.286 1.00 94.62 342 PRO A CA 1
ATOM 2679 C C . PRO A 1 342 ? 15.447 15.552 -22.145 1.00 94.62 342 PRO A C 1
ATOM 2681 O O . PRO A 1 342 ? 15.825 16.551 -21.521 1.00 94.62 342 PRO A O 1
ATOM 2684 N N . LYS A 1 343 ? 15.967 14.332 -21.949 1.00 93.38 343 LYS A N 1
ATOM 2685 C CA . LYS A 1 343 ? 17.044 13.979 -21.002 1.00 93.38 343 LYS A CA 1
ATOM 2686 C C . LYS A 1 343 ? 18.330 14.760 -21.298 1.00 93.38 343 LYS A C 1
ATOM 2688 O O . LYS A 1 343 ? 18.919 14.630 -22.377 1.00 93.38 343 LYS A O 1
ATOM 2693 N N . LYS A 1 344 ? 18.788 15.554 -20.321 1.00 90.25 344 LYS A N 1
ATOM 2694 C CA . LYS A 1 344 ? 19.940 16.473 -20.429 1.00 90.25 344 LYS A CA 1
ATOM 2695 C C . LYS A 1 344 ? 20.917 16.266 -19.272 1.00 90.25 344 LYS A C 1
ATOM 2697 O O . LYS A 1 344 ? 20.576 16.476 -18.113 1.00 90.25 344 LYS A O 1
ATOM 2702 N N . GLY A 1 345 ? 22.163 15.923 -19.583 1.00 89.88 345 GLY A N 1
ATOM 2703 C CA . GLY A 1 345 ? 23.166 15.585 -18.577 1.00 89.88 345 GLY A CA 1
ATOM 2704 C C . GLY A 1 345 ? 22.829 14.264 -17.883 1.00 89.88 345 GLY A C 1
ATOM 2705 O O . GLY A 1 345 ? 22.530 13.278 -18.555 1.00 89.88 345 GLY A O 1
ATOM 2706 N N . ILE A 1 346 ? 22.890 14.249 -16.550 1.00 92.81 346 ILE A N 1
ATOM 2707 C CA . ILE A 1 346 ? 22.809 13.030 -15.722 1.00 92.81 346 ILE A CA 1
ATOM 2708 C C . ILE A 1 346 ? 21.462 12.819 -15.014 1.00 92.81 346 ILE A C 1
ATOM 2710 O O . ILE A 1 346 ? 21.341 11.877 -14.237 1.00 92.81 346 ILE A O 1
ATOM 2714 N N . LYS A 1 347 ? 20.475 13.691 -15.243 1.00 94.00 347 LYS A N 1
ATOM 2715 C CA . LYS A 1 347 ? 19.138 13.616 -14.636 1.00 94.00 347 LYS A CA 1
ATOM 2716 C C . LYS A 1 347 ? 18.033 13.773 -15.680 1.00 94.00 347 LYS A C 1
ATOM 2718 O O . LYS A 1 347 ? 18.245 14.386 -16.732 1.00 94.00 347 LYS A O 1
ATOM 2723 N N . LEU A 1 348 ? 16.867 13.241 -15.347 1.00 96.81 348 LEU A N 1
ATOM 2724 C CA . LEU A 1 348 ? 15.603 13.402 -16.053 1.00 96.81 348 LEU A CA 1
ATOM 2725 C C . LEU A 1 348 ? 14.512 13.617 -14.990 1.00 96.81 348 LEU A C 1
ATOM 2727 O O . LEU A 1 348 ? 13.905 12.637 -14.565 1.00 96.81 348 LEU A O 1
ATOM 2731 N N . PRO A 1 349 ? 14.304 14.866 -14.534 1.00 96.38 349 PRO A N 1
ATOM 2732 C CA . PRO A 1 349 ? 13.132 15.220 -13.753 1.00 96.38 349 PRO A CA 1
ATOM 2733 C C . PRO A 1 349 ? 11.914 15.339 -14.679 1.00 96.38 349 PRO A C 1
ATOM 2735 O O . PRO A 1 349 ? 11.993 15.964 -15.743 1.00 96.38 349 PRO A O 1
ATOM 2738 N N . ILE A 1 350 ? 10.806 14.745 -14.254 1.00 97.19 350 ILE A N 1
ATOM 2739 C CA . ILE A 1 350 ? 9.458 14.903 -14.796 1.00 97.19 350 ILE A CA 1
ATOM 2740 C C . ILE A 1 350 ? 8.588 15.222 -13.574 1.00 97.19 350 ILE A C 1
ATOM 2742 O O . ILE A 1 350 ? 8.481 14.400 -12.668 1.00 97.19 350 ILE A O 1
ATOM 2746 N N . GLU A 1 351 ? 8.078 16.448 -13.500 1.00 96.56 351 GLU A N 1
ATOM 2747 C CA . GLU A 1 351 ? 7.447 17.031 -12.305 1.00 96.56 351 GLU A CA 1
ATOM 2748 C C . GLU A 1 351 ? 5.971 17.336 -12.601 1.00 96.56 351 GLU A C 1
ATOM 2750 O O . GLU A 1 351 ? 5.667 17.852 -13.679 1.00 96.56 351 GLU A O 1
ATOM 2755 N N . GLY A 1 352 ? 5.076 17.075 -11.644 1.00 95.50 352 GLY A N 1
ATOM 2756 C CA . GLY A 1 352 ? 3.650 17.406 -11.746 1.00 95.50 352 GLY A CA 1
ATOM 2757 C C . GLY A 1 352 ? 2.786 16.450 -12.579 1.00 95.50 352 GLY A C 1
ATOM 2758 O O . GLY A 1 352 ? 1.795 16.900 -13.149 1.00 95.50 352 GLY A O 1
ATOM 2759 N N . ILE A 1 353 ? 3.133 15.161 -12.652 1.00 97.62 353 ILE A N 1
ATOM 2760 C CA . ILE A 1 353 ? 2.372 14.149 -13.404 1.00 97.62 353 ILE A CA 1
ATOM 2761 C C . ILE A 1 353 ? 1.041 13.879 -12.679 1.00 97.62 353 ILE A C 1
ATOM 2763 O O . ILE A 1 353 ? 1.045 13.375 -11.554 1.00 97.62 353 ILE A O 1
ATOM 2767 N N . GLU A 1 354 ? -0.094 14.185 -13.310 1.00 96.56 354 GLU A N 1
ATOM 2768 C CA . GLU A 1 354 ? -1.440 13.954 -12.755 1.00 96.56 354 GLU A CA 1
ATOM 2769 C C . GLU A 1 354 ? -1.964 12.543 -13.106 1.00 96.56 354 GLU A C 1
ATOM 2771 O O . GLU A 1 354 ? -1.956 12.144 -14.272 1.00 96.56 354 GLU A O 1
ATOM 2776 N N . ALA A 1 355 ? -2.469 11.787 -12.122 1.00 96.00 355 ALA A N 1
ATOM 2777 C CA . ALA A 1 355 ? -3.097 10.475 -12.348 1.00 96.00 355 ALA A CA 1
ATOM 2778 C C . ALA A 1 355 ? -4.256 10.181 -11.372 1.00 96.00 355 ALA A C 1
ATOM 2780 O O . ALA A 1 355 ? -4.201 10.567 -10.211 1.00 96.00 355 ALA A O 1
ATOM 2781 N N . ASP A 1 356 ? -5.277 9.435 -11.807 1.00 95.62 356 ASP A N 1
ATOM 2782 C CA . ASP A 1 356 ? -6.348 8.917 -10.936 1.00 95.62 356 ASP A CA 1
ATOM 2783 C C . ASP A 1 356 ? -5.958 7.530 -10.384 1.00 95.62 356 ASP A C 1
ATOM 2785 O O . ASP A 1 356 ? -5.978 6.543 -11.120 1.00 95.62 356 ASP A O 1
ATOM 2789 N N . PHE A 1 357 ? -5.606 7.428 -9.096 1.00 96.06 357 PHE A N 1
ATOM 2790 C CA . PHE A 1 357 ? -5.012 6.215 -8.506 1.00 96.06 357 PHE A CA 1
ATOM 2791 C C . PHE A 1 357 ? -5.641 5.839 -7.151 1.00 96.06 357 PHE A C 1
ATOM 2793 O O . PHE A 1 357 ? -5.958 6.704 -6.337 1.00 96.06 357 PHE A O 1
ATOM 2800 N N . GLU A 1 358 ? -5.834 4.544 -6.871 1.00 93.94 358 GLU A N 1
ATOM 2801 C CA . GLU A 1 358 ? -6.506 4.056 -5.649 1.00 93.94 358 GLU A CA 1
ATOM 2802 C C . GLU A 1 358 ? -5.582 4.036 -4.408 1.00 93.94 358 GLU A C 1
ATOM 2804 O O . GLU A 1 358 ? -5.449 3.036 -3.700 1.00 93.94 358 GLU A O 1
ATOM 2809 N N . ILE A 1 359 ? -4.912 5.161 -4.136 1.00 92.88 359 ILE A N 1
ATOM 2810 C CA . ILE A 1 359 ? -3.902 5.282 -3.072 1.00 92.88 359 ILE A CA 1
ATOM 2811 C C . ILE A 1 359 ? -4.473 5.080 -1.656 1.00 92.88 359 ILE A C 1
ATOM 2813 O O . ILE A 1 359 ? -3.768 4.574 -0.785 1.00 92.88 359 ILE A O 1
ATOM 2817 N N . GLY A 1 360 ? -5.753 5.406 -1.428 1.00 89.19 360 GLY A N 1
ATOM 2818 C CA . GLY A 1 360 ? -6.411 5.295 -0.117 1.00 89.19 360 GLY A CA 1
ATOM 2819 C C . GLY A 1 360 ? -6.573 3.862 0.407 1.00 89.19 360 GLY A C 1
ATOM 2820 O O . GLY A 1 360 ? -6.738 3.671 1.613 1.00 89.19 360 GLY A O 1
ATOM 2821 N N . SER A 1 361 ? -6.490 2.861 -0.474 1.00 90.75 361 SER A N 1
ATOM 2822 C CA . SER A 1 361 ? -6.537 1.434 -0.120 1.00 90.75 361 SER A CA 1
ATOM 2823 C C . SER A 1 361 ? -5.163 0.850 0.234 1.00 90.75 361 SER A C 1
ATOM 2825 O O . SER A 1 361 ? -5.076 -0.193 0.886 1.00 90.75 361 SER A O 1
ATOM 2827 N N . ILE A 1 362 ? -4.077 1.518 -0.164 1.00 92.50 362 ILE A N 1
ATOM 2828 C CA . ILE A 1 362 ? -2.707 1.020 -0.007 1.00 92.50 362 ILE A CA 1
ATOM 2829 C C . ILE A 1 362 ? -2.229 1.273 1.432 1.00 92.50 362 ILE A C 1
ATOM 2831 O O . ILE A 1 362 ? -2.508 2.307 2.036 1.00 92.50 362 ILE A O 1
ATOM 2835 N N . GLY A 1 363 ? -1.559 0.280 2.015 1.00 90.25 363 GLY A N 1
ATOM 2836 C CA . GLY A 1 363 ? -1.247 0.199 3.444 1.00 90.25 363 GLY A CA 1
ATOM 2837 C C . GLY A 1 363 ? -2.380 -0.398 4.288 1.00 90.25 363 GLY A C 1
ATOM 2838 O O . GLY A 1 363 ? -2.134 -0.820 5.418 1.00 90.25 363 GLY A O 1
ATOM 2839 N N . CYS A 1 364 ? -3.609 -0.466 3.758 1.00 89.69 364 CYS A N 1
ATOM 2840 C CA . CYS A 1 364 ? -4.776 -0.983 4.476 1.00 89.69 364 CYS A CA 1
ATOM 2841 C C . CYS A 1 364 ? -5.093 -2.464 4.195 1.00 89.69 364 CYS A C 1
ATOM 2843 O O . CYS A 1 364 ? -5.754 -3.088 5.025 1.00 89.69 364 CYS A O 1
ATOM 2845 N N . ILE A 1 365 ? -4.649 -3.018 3.061 1.00 89.06 365 ILE A N 1
ATOM 2846 C CA . ILE A 1 365 ? -4.917 -4.403 2.621 1.00 89.06 365 ILE A CA 1
ATOM 2847 C C . ILE A 1 365 ? -3.613 -5.197 2.448 1.00 89.06 365 ILE A C 1
ATOM 2849 O O . ILE A 1 365 ? -2.562 -4.613 2.171 1.00 89.06 365 ILE A O 1
ATOM 2853 N N . GLU A 1 366 ? -3.660 -6.526 2.584 1.00 86.56 366 GLU A N 1
ATOM 2854 C CA . GLU A 1 366 ? -2.456 -7.370 2.465 1.00 86.56 366 GLU A CA 1
ATOM 2855 C C . GLU A 1 366 ? -1.878 -7.368 1.038 1.00 86.56 366 GLU A C 1
ATOM 2857 O O . GLU A 1 366 ? -0.664 -7.445 0.856 1.00 86.56 366 GLU A O 1
ATOM 2862 N N . GLU A 1 367 ? -2.727 -7.216 0.019 1.00 89.25 367 GLU A N 1
ATOM 2863 C CA . GLU A 1 367 ? -2.348 -7.197 -1.397 1.00 89.25 367 GLU A CA 1
ATOM 2864 C C . GLU A 1 367 ? -1.554 -5.946 -1.814 1.00 89.25 367 GLU A C 1
ATOM 2866 O O . GLU A 1 367 ? -0.891 -5.960 -2.855 1.00 89.25 367 GLU A O 1
ATOM 2871 N N . ALA A 1 368 ? -1.610 -4.866 -1.026 1.00 92.38 368 ALA A N 1
ATOM 2872 C CA . ALA A 1 368 ? -1.004 -3.580 -1.351 1.00 92.38 368 ALA A CA 1
ATOM 2873 C C . ALA A 1 368 ? -0.543 -2.835 -0.083 1.00 92.38 368 ALA A C 1
ATOM 2875 O O . ALA A 1 368 ? -1.285 -2.043 0.488 1.00 92.38 368 ALA A O 1
ATOM 2876 N N . SER A 1 369 ? 0.712 -3.049 0.327 1.00 94.00 369 SER A N 1
ATOM 2877 C CA . SER A 1 369 ? 1.373 -2.323 1.435 1.00 94.00 369 SER A CA 1
ATOM 2878 C C . SER A 1 369 ? 2.332 -1.216 0.963 1.00 94.00 369 SER A C 1
ATOM 2880 O O . SER A 1 369 ? 2.733 -0.353 1.744 1.00 94.00 369 SER A O 1
ATOM 2882 N N . TYR A 1 370 ? 2.711 -1.233 -0.316 1.00 95.94 370 TYR A N 1
ATOM 2883 C CA . TYR A 1 370 ? 3.659 -0.301 -0.921 1.00 95.94 370 TYR A CA 1
ATOM 2884 C C . TYR A 1 370 ? 3.053 0.351 -2.164 1.00 95.94 370 TYR A C 1
ATOM 2886 O O . TYR A 1 370 ? 2.396 -0.326 -2.956 1.00 95.94 370 TYR A O 1
ATOM 2894 N N . VAL A 1 371 ? 3.332 1.639 -2.369 1.00 97.38 371 VAL A N 1
ATOM 2895 C CA . VAL A 1 371 ? 3.168 2.305 -3.670 1.00 97.38 371 VAL A CA 1
ATOM 2896 C C . VAL A 1 371 ? 4.456 2.094 -4.461 1.00 97.38 371 VAL A C 1
ATOM 2898 O O . VAL A 1 371 ? 5.545 2.296 -3.924 1.00 97.38 371 VAL A O 1
ATOM 2901 N N . CYS A 1 372 ? 4.345 1.684 -5.719 1.00 97.75 372 CYS A N 1
ATOM 2902 C CA . CYS A 1 372 ? 5.452 1.363 -6.610 1.00 97.75 372 CYS A CA 1
ATOM 2903 C C . CYS A 1 372 ? 5.389 2.199 -7.887 1.00 97.75 372 CYS A C 1
ATOM 2905 O O . CYS A 1 372 ? 4.347 2.268 -8.540 1.00 97.75 372 CYS A O 1
ATOM 2907 N N . VAL A 1 373 ? 6.532 2.770 -8.268 1.00 98.00 373 VAL A N 1
ATOM 2908 C CA . VAL A 1 373 ? 6.725 3.458 -9.549 1.00 98.00 373 VAL A CA 1
ATOM 2909 C C . VAL A 1 373 ? 7.687 2.645 -10.408 1.00 98.00 373 VAL A C 1
ATOM 2911 O O . VAL A 1 373 ? 8.749 2.231 -9.938 1.00 98.00 373 VAL A O 1
ATOM 2914 N N . GLU A 1 374 ? 7.313 2.418 -11.665 1.00 96.19 374 GLU A N 1
ATOM 2915 C CA . GLU A 1 374 ? 8.101 1.712 -12.677 1.00 96.19 374 GLU A CA 1
ATOM 2916 C C . GLU A 1 374 ? 8.563 2.685 -13.765 1.00 96.19 374 GLU A C 1
ATOM 2918 O O . GLU A 1 374 ? 7.741 3.174 -14.529 1.00 96.19 374 GLU A O 1
ATOM 2923 N N . PHE A 1 375 ? 9.865 2.932 -13.892 1.00 96.25 375 PHE A N 1
ATOM 2924 C CA . PHE A 1 375 ? 10.422 3.667 -15.029 1.00 96.25 375 PHE A CA 1
ATOM 2925 C C . PHE A 1 375 ? 10.927 2.703 -16.107 1.00 96.25 375 PHE A C 1
ATOM 2927 O O . PHE A 1 375 ? 11.714 1.799 -15.819 1.00 96.25 375 PHE A O 1
ATOM 2934 N N . ALA A 1 376 ? 10.519 2.916 -17.355 1.00 94.88 376 ALA A N 1
ATOM 2935 C CA . ALA A 1 376 ? 10.943 2.125 -18.505 1.00 94.88 376 ALA A CA 1
ATOM 2936 C C . ALA A 1 376 ? 11.159 2.995 -19.755 1.00 94.88 376 ALA A C 1
ATOM 2938 O O . ALA A 1 376 ? 10.766 4.164 -19.821 1.00 94.88 376 ALA A O 1
ATOM 2939 N N . GLN A 1 377 ? 11.780 2.403 -20.774 1.00 93.19 377 GLN A N 1
ATOM 2940 C CA . GLN A 1 377 ? 11.781 2.964 -22.123 1.00 93.19 377 GLN A CA 1
ATOM 2941 C C . GLN A 1 377 ? 10.345 2.950 -22.679 1.00 93.19 377 GLN A C 1
ATOM 2943 O O . GLN A 1 377 ? 9.597 2.001 -22.446 1.00 93.19 377 GLN A O 1
ATOM 2948 N N . GLY A 1 378 ? 9.951 4.011 -23.386 1.00 93.38 378 GLY A N 1
ATOM 2949 C CA . GLY A 1 378 ? 8.641 4.103 -24.030 1.00 93.38 378 GLY A CA 1
ATOM 2950 C C . GLY A 1 378 ? 8.456 3.040 -25.117 1.00 93.38 378 GLY A C 1
ATOM 2951 O O . GLY A 1 378 ? 9.422 2.624 -25.756 1.00 93.38 378 GLY A O 1
ATOM 2952 N N . ASP A 1 379 ? 7.213 2.601 -25.333 1.00 90.62 379 ASP A N 1
ATOM 2953 C CA . ASP A 1 379 ? 6.918 1.413 -26.150 1.00 90.62 379 ASP A CA 1
ATOM 2954 C C . ASP A 1 379 ? 7.260 1.586 -27.647 1.00 90.62 379 ASP A C 1
ATOM 2956 O O . ASP A 1 379 ? 7.519 0.604 -28.340 1.00 90.62 379 ASP A O 1
ATOM 2960 N N . ASN A 1 380 ? 7.241 2.825 -28.160 1.00 90.38 380 ASN A N 1
ATOM 2961 C CA . ASN A 1 380 ? 7.572 3.174 -29.551 1.00 90.38 380 ASN A CA 1
ATOM 2962 C C . ASN A 1 380 ? 8.289 4.546 -29.607 1.00 90.38 380 ASN A C 1
ATOM 2964 O O . ASN A 1 380 ? 7.661 5.540 -29.972 1.00 90.38 380 ASN A O 1
ATOM 2968 N N . PRO A 1 381 ? 9.576 4.639 -29.224 1.00 93.38 381 PRO A N 1
ATOM 2969 C CA . PRO A 1 381 ? 10.269 5.917 -29.088 1.00 93.38 381 PRO A CA 1
ATOM 2970 C C . PRO A 1 381 ? 10.908 6.366 -30.412 1.00 93.38 381 PRO A C 1
ATOM 2972 O O . PRO A 1 381 ? 11.670 5.607 -31.014 1.00 93.38 381 PRO A O 1
ATOM 2975 N N . ASP A 1 382 ? 10.673 7.613 -30.835 1.00 91.75 382 ASP A N 1
ATOM 2976 C CA . ASP A 1 382 ? 11.267 8.193 -32.054 1.00 91.75 382 ASP A CA 1
ATOM 2977 C C . ASP A 1 382 ? 12.221 9.360 -31.716 1.00 91.75 382 ASP A C 1
ATOM 2979 O O . ASP A 1 382 ? 11.778 10.356 -31.146 1.00 91.75 382 ASP A O 1
ATOM 2983 N N . PRO A 1 383 ? 13.529 9.307 -32.042 1.00 88.88 383 PRO A N 1
ATOM 2984 C CA . PRO A 1 383 ? 14.228 8.194 -32.676 1.00 88.88 383 PRO A CA 1
ATOM 2985 C C . PRO A 1 383 ? 14.513 7.060 -31.682 1.00 88.88 383 PRO A C 1
ATOM 2987 O O . PRO A 1 383 ? 14.796 7.345 -30.508 1.00 88.88 383 PRO A O 1
ATOM 2990 N N . PRO A 1 384 ? 14.566 5.797 -32.148 1.00 88.25 384 PRO A N 1
ATOM 2991 C CA . PRO A 1 384 ? 14.824 4.638 -31.298 1.00 88.25 384 PRO A CA 1
ATOM 2992 C C . PRO A 1 384 ? 16.140 4.766 -30.523 1.00 88.25 384 PRO A C 1
ATOM 2994 O O . PRO A 1 384 ? 17.040 5.533 -30.888 1.00 88.25 384 PRO A O 1
ATOM 2997 N N . PHE A 1 385 ? 16.232 4.047 -29.408 1.00 89.44 385 PHE A N 1
ATOM 2998 C CA . PHE A 1 385 ? 17.436 3.952 -28.588 1.00 89.44 385 PHE A CA 1
ATOM 2999 C C . PHE A 1 385 ? 17.531 2.614 -27.874 1.00 89.44 385 PHE A C 1
ATOM 3001 O O . PHE A 1 385 ? 16.550 1.880 -27.766 1.00 89.44 385 PHE A O 1
ATOM 3008 N N . THR A 1 386 ? 18.722 2.342 -27.357 1.00 89.19 386 THR A N 1
ATOM 3009 C CA . THR A 1 386 ? 18.968 1.304 -26.358 1.00 89.19 386 THR A CA 1
ATOM 3010 C C . THR A 1 386 ? 19.003 1.954 -24.981 1.00 89.19 386 THR A C 1
ATOM 3012 O O . THR A 1 386 ? 19.813 2.859 -24.749 1.00 89.19 386 THR A O 1
ATOM 3015 N N . MET A 1 387 ? 18.174 1.484 -24.051 1.00 88.75 387 MET A N 1
ATOM 3016 C CA . MET A 1 387 ? 18.340 1.752 -22.625 1.00 88.75 387 MET A CA 1
ATOM 3017 C C . MET A 1 387 ? 18.774 0.481 -21.896 1.00 88.75 387 MET A C 1
ATOM 3019 O O . MET A 1 387 ? 18.265 -0.598 -22.177 1.00 88.75 387 MET A O 1
ATOM 3023 N N . THR A 1 388 ? 19.694 0.612 -20.945 1.00 87.44 388 THR A N 1
ATOM 3024 C CA . THR A 1 388 ? 20.044 -0.445 -19.991 1.00 87.44 388 THR A CA 1
ATOM 3025 C C . THR A 1 388 ? 19.926 0.074 -18.561 1.00 87.44 388 THR A C 1
ATOM 3027 O O . THR A 1 388 ? 20.008 1.279 -18.303 1.00 87.44 388 THR A O 1
ATOM 3030 N N . ILE A 1 389 ? 19.695 -0.841 -17.620 1.00 85.25 389 ILE A N 1
ATOM 3031 C CA . ILE A 1 389 ? 19.348 -0.530 -16.230 1.00 85.25 389 ILE A CA 1
ATOM 3032 C C . ILE A 1 389 ? 20.331 -1.254 -15.308 1.00 85.25 389 ILE A C 1
ATOM 3034 O O . ILE A 1 389 ? 20.398 -2.482 -15.299 1.00 85.25 389 ILE A O 1
ATOM 3038 N N . GLU A 1 390 ? 21.118 -0.505 -14.533 1.00 78.12 390 GLU A N 1
ATOM 3039 C CA . GLU A 1 390 ? 22.099 -1.078 -13.603 1.00 78.12 390 GLU A CA 1
ATOM 3040 C C . GLU A 1 390 ? 21.530 -1.161 -12.187 1.00 78.12 390 GLU A C 1
ATOM 3042 O O . GLU A 1 390 ? 21.501 -0.171 -11.460 1.00 78.12 390 GLU A O 1
ATOM 3047 N N . TYR A 1 391 ? 21.108 -2.362 -11.778 1.00 65.12 391 TYR A N 1
ATOM 3048 C CA . TYR A 1 391 ? 20.596 -2.603 -10.429 1.00 65.12 391 TYR A CA 1
ATOM 3049 C C . TYR A 1 391 ? 21.581 -3.378 -9.546 1.00 65.12 391 TYR A C 1
ATOM 3051 O O . TYR A 1 391 ? 22.142 -4.402 -9.935 1.00 65.12 391 TYR A O 1
ATOM 3059 N N . ALA A 1 392 ? 21.756 -2.927 -8.303 1.00 42.75 392 ALA A N 1
ATOM 3060 C CA . ALA A 1 392 ? 22.737 -3.468 -7.361 1.00 42.75 392 ALA A CA 1
ATOM 3061 C C . ALA A 1 392 ? 22.274 -4.751 -6.626 1.00 42.75 392 ALA A C 1
ATOM 3063 O O . ALA A 1 392 ? 22.372 -4.849 -5.401 1.00 42.75 392 ALA A O 1
ATOM 3064 N N . ARG A 1 393 ? 21.809 -5.775 -7.359 1.00 45.19 393 ARG A N 1
ATOM 3065 C CA . ARG A 1 393 ? 21.639 -7.153 -6.845 1.00 45.19 393 ARG A CA 1
ATOM 3066 C C . ARG A 1 393 ? 22.507 -8.125 -7.659 1.00 45.19 393 ARG A C 1
ATOM 3068 O O . ARG A 1 393 ? 22.639 -7.997 -8.871 1.00 45.19 393 ARG A O 1
ATOM 3075 N N . GLN A 1 394 ? 23.123 -9.109 -6.995 1.00 40.62 394 GLN A N 1
ATOM 3076 C CA . GLN A 1 394 ? 23.959 -10.126 -7.656 1.00 40.62 394 GLN A CA 1
ATOM 3077 C C . GLN A 1 394 ? 23.088 -11.074 -8.501 1.00 40.62 394 GLN A C 1
ATOM 3079 O O . GLN A 1 394 ? 22.620 -12.085 -7.984 1.00 40.62 394 GLN A O 1
ATOM 3084 N N . GLY A 1 395 ? 22.846 -10.739 -9.775 1.00 40.72 395 GLY A N 1
ATOM 3085 C CA . GLY A 1 395 ? 21.866 -11.469 -10.598 1.00 40.72 395 GLY A CA 1
ATOM 3086 C C . GLY A 1 395 ? 22.117 -11.556 -12.107 1.00 40.72 395 GLY A C 1
ATOM 3087 O O . GLY A 1 395 ? 21.647 -12.512 -12.710 1.00 40.72 395 GLY A O 1
ATOM 3088 N N . GLY A 1 396 ? 22.875 -10.638 -12.721 1.00 36.22 396 GLY A N 1
ATOM 3089 C CA . GLY A 1 396 ? 23.348 -10.790 -14.110 1.00 36.22 396 GLY A CA 1
ATOM 3090 C C . GLY A 1 396 ? 22.269 -10.902 -15.201 1.00 36.22 396 GLY A C 1
ATOM 3091 O O . GLY A 1 396 ? 22.557 -11.451 -16.260 1.00 36.22 396 GLY A O 1
ATOM 3092 N N . ALA A 1 397 ? 21.056 -10.408 -14.946 1.00 43.44 397 ALA A N 1
ATOM 3093 C CA . ALA A 1 397 ? 20.005 -10.238 -15.944 1.00 43.44 397 ALA A CA 1
ATOM 3094 C C . ALA A 1 397 ? 19.835 -8.744 -16.240 1.00 43.44 397 ALA A C 1
ATOM 3096 O O . ALA A 1 397 ? 19.828 -7.935 -15.309 1.00 43.44 397 ALA A O 1
ATOM 3097 N N . GLU A 1 398 ? 19.701 -8.388 -17.515 1.00 54.09 398 GLU A N 1
ATOM 3098 C CA . GLU A 1 398 ? 19.231 -7.060 -17.909 1.00 54.09 398 GLU A CA 1
ATOM 3099 C C . GLU A 1 398 ? 17.735 -6.948 -17.569 1.00 54.09 398 GLU A C 1
ATOM 3101 O O . GLU A 1 398 ? 16.998 -7.932 -17.652 1.00 54.09 398 GLU A O 1
ATOM 3106 N N . LEU A 1 399 ? 17.311 -5.766 -17.119 1.00 65.06 399 LEU A N 1
ATOM 3107 C CA . LEU A 1 399 ? 15.924 -5.464 -16.769 1.00 65.06 399 LEU A CA 1
ATOM 3108 C C . LEU A 1 399 ? 15.396 -4.396 -17.727 1.00 65.06 399 LEU A C 1
ATOM 3110 O O . LEU A 1 399 ? 16.045 -3.366 -17.908 1.00 65.06 399 LEU A O 1
ATOM 3114 N N . ASP A 1 400 ? 14.210 -4.630 -18.287 1.00 78.38 400 ASP A N 1
ATOM 3115 C CA . ASP A 1 400 ? 13.541 -3.697 -19.206 1.00 78.38 400 ASP A CA 1
ATOM 3116 C C . ASP A 1 400 ? 12.930 -2.478 -18.477 1.00 78.38 400 ASP A C 1
ATOM 3118 O O . ASP A 1 400 ? 12.613 -1.461 -19.099 1.00 78.38 400 ASP A O 1
ATOM 3122 N N . SER A 1 401 ? 12.770 -2.567 -17.151 1.00 89.12 401 SER A N 1
ATOM 3123 C CA . SER A 1 401 ? 12.247 -1.505 -16.287 1.00 89.12 401 SER A CA 1
ATOM 3124 C C . SER A 1 401 ? 12.967 -1.432 -14.931 1.00 89.12 401 SER A C 1
ATOM 3126 O O . SER A 1 401 ? 13.568 -2.399 -14.457 1.00 89.12 401 SER A O 1
ATOM 3128 N N . MET A 1 402 ? 12.926 -0.255 -14.301 1.00 91.00 402 MET A N 1
ATOM 3129 C CA . MET A 1 402 ? 13.393 -0.015 -12.936 1.00 91.00 402 MET A CA 1
ATOM 3130 C C . MET A 1 402 ? 12.185 0.265 -12.047 1.00 91.00 402 MET A C 1
ATOM 3132 O O . MET A 1 402 ? 11.443 1.208 -12.303 1.00 91.00 402 MET A O 1
ATOM 3136 N N . ILE A 1 403 ? 12.014 -0.523 -10.988 1.00 94.19 403 ILE A N 1
ATOM 3137 C CA . ILE A 1 403 ? 10.922 -0.359 -10.024 1.00 94.19 403 ILE A CA 1
ATOM 3138 C C . ILE A 1 403 ? 11.504 0.148 -8.702 1.00 94.19 403 ILE A C 1
ATOM 3140 O O . ILE A 1 403 ? 12.468 -0.425 -8.186 1.00 94.19 403 ILE A O 1
ATOM 3144 N N . LEU A 1 404 ? 10.908 1.202 -8.142 1.00 95.38 404 LEU A N 1
ATOM 3145 C CA . LEU A 1 404 ? 11.117 1.608 -6.751 1.00 95.38 404 LEU A CA 1
ATOM 3146 C C . LEU A 1 404 ? 9.767 1.694 -6.047 1.00 95.38 404 LEU A C 1
ATOM 3148 O O . LEU A 1 404 ? 8.893 2.451 -6.472 1.00 95.38 404 LEU A O 1
ATOM 3152 N N . CYS A 1 405 ? 9.637 0.980 -4.933 1.00 96.69 405 CYS A N 1
ATOM 3153 C CA . CYS A 1 405 ? 8.474 1.051 -4.062 1.00 96.69 405 CYS A CA 1
ATOM 3154 C C . CYS A 1 405 ? 8.790 1.786 -2.755 1.00 96.69 405 CYS A C 1
ATOM 3156 O O . CYS A 1 405 ? 9.917 1.743 -2.258 1.00 96.69 405 CYS A O 1
ATOM 3158 N N . LYS A 1 406 ? 7.783 2.450 -2.185 1.00 96.56 406 LYS A N 1
ATOM 3159 C CA . LYS A 1 406 ? 7.836 3.106 -0.873 1.00 96.56 406 LYS A CA 1
ATOM 3160 C C . LYS A 1 406 ? 6.618 2.655 -0.051 1.00 96.56 406 LYS A C 1
ATOM 3162 O O . LYS A 1 406 ? 5.534 2.512 -0.621 1.00 96.56 406 LYS A O 1
ATOM 3167 N N . PRO A 1 407 ? 6.780 2.355 1.250 1.00 94.56 407 PRO A N 1
ATOM 3168 C CA . PRO A 1 407 ? 5.675 1.897 2.090 1.00 94.56 407 PRO A CA 1
ATOM 3169 C C . PRO A 1 407 ? 4.661 3.025 2.299 1.00 94.56 407 PRO A C 1
ATOM 3171 O O . PRO A 1 407 ? 5.055 4.179 2.466 1.00 94.56 407 PRO A O 1
ATOM 3174 N N . GLN A 1 408 ? 3.377 2.675 2.322 1.00 90.88 408 GLN A N 1
ATOM 3175 C CA . GLN A 1 408 ? 2.272 3.609 2.544 1.00 90.88 408 GLN A CA 1
ATOM 3176 C C . GLN A 1 408 ? 1.578 3.276 3.869 1.00 90.88 408 GLN A C 1
ATOM 3178 O O . GLN A 1 408 ? 1.319 2.109 4.160 1.00 90.88 408 GLN A O 1
ATOM 3183 N N . GLU A 1 409 ? 1.267 4.288 4.682 1.00 86.56 409 GLU A N 1
ATOM 3184 C CA . GLU A 1 409 ? 0.435 4.097 5.877 1.00 86.56 409 GLU A CA 1
ATOM 3185 C C . GLU A 1 409 ? -1.053 4.078 5.497 1.00 86.56 409 GLU A C 1
ATOM 3187 O O . GLU A 1 409 ? -1.500 4.850 4.646 1.00 86.56 409 GLU A O 1
ATOM 3192 N N . CYS A 1 410 ? -1.834 3.206 6.145 1.00 86.62 410 CYS A N 1
ATOM 3193 C CA . CYS A 1 410 ? -3.265 3.094 5.876 1.00 86.62 410 CYS A CA 1
ATOM 3194 C C . CYS A 1 410 ? -4.001 4.418 6.148 1.00 86.62 410 CYS A C 1
ATOM 3196 O O . CYS A 1 410 ? -3.933 4.972 7.247 1.00 86.62 410 CYS A O 1
ATOM 3198 N N . SER A 1 411 ? -4.759 4.898 5.156 1.00 86.75 411 SER A N 1
ATOM 3199 C CA . SER A 1 411 ? -5.496 6.169 5.245 1.00 86.75 411 SER A CA 1
ATOM 3200 C C . SER A 1 411 ? -6.829 6.063 6.004 1.00 86.75 411 SER A C 1
ATOM 3202 O O . SER A 1 411 ? -7.397 7.084 6.399 1.00 86.75 411 SER A O 1
ATOM 3204 N N . ALA A 1 412 ? -7.311 4.844 6.269 1.00 89.44 412 ALA A N 1
ATOM 3205 C CA . ALA A 1 412 ? -8.500 4.580 7.078 1.00 89.44 412 ALA A CA 1
ATOM 3206 C C . ALA A 1 412 ? -8.191 4.715 8.586 1.00 89.44 412 ALA A C 1
ATOM 3208 O O . ALA A 1 412 ? -7.323 4.017 9.123 1.00 89.44 412 ALA A O 1
ATOM 3209 N N . ARG A 1 413 ? -8.900 5.611 9.285 1.00 91.50 413 ARG A N 1
ATOM 3210 C CA . ARG A 1 413 ? -8.673 5.954 10.700 1.00 91.50 413 ARG A CA 1
ATOM 3211 C C . ARG A 1 413 ? -9.993 6.091 11.461 1.00 91.50 413 ARG A C 1
ATOM 3213 O O . ARG A 1 413 ? -10.831 6.905 11.092 1.00 91.50 413 ARG A O 1
ATOM 3220 N N . ALA A 1 414 ? -10.141 5.380 12.575 1.00 95.00 414 ALA A N 1
ATOM 3221 C CA . ALA A 1 414 ? -11.252 5.537 13.512 1.00 95.00 414 ALA A CA 1
ATOM 3222 C C . ALA A 1 414 ? -10.733 6.104 14.840 1.00 95.00 414 ALA A C 1
ATOM 3224 O O . ALA A 1 414 ? -10.089 5.393 15.620 1.00 95.00 414 ALA A O 1
ATOM 3225 N N . ILE A 1 415 ? -10.989 7.391 15.084 1.00 96.75 415 ILE A N 1
ATOM 3226 C CA . ILE A 1 415 ? -10.530 8.113 16.273 1.00 96.75 415 ILE A CA 1
ATOM 3227 C C . ILE A 1 415 ? -11.746 8.543 17.094 1.00 96.75 415 ILE A C 1
ATOM 3229 O O . ILE A 1 415 ? -12.565 9.334 16.639 1.00 96.75 415 ILE A O 1
ATOM 3233 N N . PHE A 1 416 ? -11.877 8.037 18.318 1.00 97.88 416 PHE A N 1
ATOM 3234 C CA . PHE A 1 416 ? -13.052 8.288 19.160 1.00 97.88 416 PHE A CA 1
ATOM 3235 C C . PHE A 1 416 ? -12.786 9.310 20.272 1.00 97.88 416 PHE A C 1
ATOM 3237 O O . PHE A 1 416 ? -11.697 9.360 20.835 1.00 97.88 416 PHE A O 1
ATOM 3244 N N . SER A 1 417 ? -13.784 10.115 20.634 1.00 96.50 417 SER A N 1
ATOM 3245 C CA . SER A 1 417 ? -13.682 11.084 21.736 1.00 96.50 417 SER A CA 1
ATOM 3246 C C . SER A 1 417 ? -14.297 10.587 23.042 1.00 96.50 417 SER A C 1
ATOM 3248 O O . SER A 1 417 ? -13.817 10.947 24.115 1.00 96.50 417 SER A O 1
ATOM 3250 N N . THR A 1 418 ? -15.366 9.786 22.976 1.00 96.12 418 THR A N 1
ATOM 3251 C CA . THR A 1 418 ? -16.017 9.190 24.154 1.00 96.12 418 THR A CA 1
ATOM 3252 C C . THR A 1 418 ? -16.952 8.039 23.760 1.00 96.12 418 THR A C 1
ATOM 3254 O O . THR A 1 418 ? -17.435 7.991 22.627 1.00 96.12 418 THR A O 1
ATOM 3257 N N . LEU A 1 419 ? -17.225 7.132 24.699 1.00 96.75 419 LEU A N 1
ATOM 3258 C CA . LEU A 1 419 ? -18.297 6.138 24.605 1.00 96.75 419 LEU A CA 1
ATOM 3259 C C . LEU A 1 419 ? -19.510 6.627 25.404 1.00 96.75 419 LEU A C 1
ATOM 3261 O O . LEU A 1 419 ? -19.361 7.123 26.519 1.00 96.75 419 LEU A O 1
ATOM 3265 N N . VAL A 1 420 ? -20.715 6.438 24.873 1.00 97.81 420 VAL A N 1
ATOM 3266 C CA . VAL A 1 420 ? -21.975 6.699 25.582 1.00 97.81 420 VAL A CA 1
ATOM 3267 C C . VAL A 1 420 ? -22.826 5.422 25.566 1.00 97.81 420 VAL A C 1
ATOM 3269 O O . VAL A 1 420 ? -23.649 5.233 24.670 1.00 97.81 420 VAL A O 1
ATOM 3272 N N . PRO A 1 421 ? -22.601 4.495 26.517 1.00 97.19 421 PRO A N 1
ATOM 3273 C CA . PRO A 1 421 ? -23.441 3.313 26.683 1.00 97.19 421 PRO A CA 1
ATOM 3274 C C . PRO A 1 421 ? -24.773 3.680 27.363 1.00 97.19 421 PRO A C 1
ATOM 3276 O O . PRO A 1 421 ? -24.779 4.381 28.377 1.00 97.19 421 PRO A O 1
ATOM 3279 N N . ASP A 1 422 ? -25.892 3.162 26.850 1.00 96.12 422 ASP A N 1
ATOM 3280 C CA . ASP A 1 422 ? -27.236 3.341 27.421 1.00 96.12 422 ASP A CA 1
ATOM 3281 C C . ASP A 1 422 ? -27.932 1.993 27.667 1.00 96.12 422 ASP A C 1
ATOM 3283 O O . ASP A 1 422 ? -27.946 1.116 26.804 1.00 96.12 422 ASP A O 1
ATOM 3287 N N . LEU A 1 423 ? -28.518 1.817 28.853 1.00 95.00 423 LEU A N 1
ATOM 3288 C CA . LEU A 1 423 ? -29.116 0.555 29.297 1.00 95.00 423 LEU A CA 1
ATOM 3289 C C . LEU A 1 423 ? -30.628 0.557 29.051 1.00 95.00 423 LEU A C 1
ATOM 3291 O O . LEU A 1 423 ? -31.410 1.038 29.869 1.00 95.00 423 LEU A O 1
ATOM 3295 N N . THR A 1 424 ? -31.032 -0.035 27.929 1.00 92.56 424 THR A N 1
ATOM 3296 C CA . THR A 1 424 ? -32.398 0.030 27.384 1.00 92.56 424 THR A CA 1
ATOM 3297 C C . THR A 1 424 ? -33.289 -1.167 27.750 1.00 92.56 424 THR A C 1
ATOM 3299 O O . THR A 1 424 ? -34.493 -1.139 27.491 1.00 92.56 424 THR A O 1
ATOM 3302 N N . GLY A 1 425 ? -32.721 -2.216 28.355 1.00 82.38 425 GLY A N 1
ATOM 3303 C CA . GLY A 1 425 ? -33.412 -3.472 28.669 1.00 82.38 425 GLY A CA 1
ATOM 3304 C C . GLY A 1 425 ? -34.424 -3.454 29.822 1.00 82.38 425 GLY A C 1
ATOM 3305 O O . GLY A 1 425 ? -34.718 -2.437 30.447 1.00 82.38 425 GLY A O 1
ATOM 3306 N N . GLN A 1 426 ? -34.968 -4.637 30.127 1.00 81.12 426 GLN A N 1
ATOM 3307 C CA . GLN A 1 426 ? -35.893 -4.825 31.249 1.00 81.12 426 GLN A CA 1
ATOM 3308 C C . GLN A 1 426 ? -35.136 -4.904 32.580 1.00 81.12 426 GLN A C 1
ATOM 3310 O O . GLN A 1 426 ? -34.352 -5.825 32.810 1.00 81.12 426 GLN A O 1
ATOM 3315 N N . PHE A 1 427 ? -35.427 -3.965 33.477 1.00 85.62 427 PHE A N 1
ATOM 3316 C CA . PHE A 1 427 ? -34.860 -3.889 34.823 1.00 85.62 427 PHE A CA 1
ATOM 3317 C C . PHE A 1 427 ? -35.939 -4.133 35.891 1.00 85.62 427 PHE A C 1
ATOM 3319 O O . PHE A 1 427 ? -37.110 -3.838 35.643 1.00 85.62 427 PHE A O 1
ATOM 3326 N N . PRO A 1 428 ? -35.580 -4.648 37.083 1.00 89.00 428 PRO A N 1
ATOM 3327 C CA . PRO A 1 428 ? -34.219 -4.889 37.577 1.00 89.00 428 PRO A CA 1
ATOM 3328 C C . PRO A 1 428 ? -33.551 -6.193 37.106 1.00 89.00 428 PRO A C 1
ATOM 3330 O O . PRO A 1 428 ? -34.190 -7.229 36.931 1.00 89.00 428 PRO A O 1
ATOM 3333 N N . VAL A 1 429 ? -32.220 -6.148 37.014 1.00 91.00 429 VAL A N 1
ATOM 3334 C CA . VAL A 1 429 ? -31.338 -7.322 36.932 1.00 91.00 429 VAL A CA 1
ATOM 3335 C C . VAL A 1 429 ? -31.206 -7.930 38.329 1.00 91.00 429 VAL A C 1
ATOM 3337 O O . VAL A 1 429 ? -31.032 -7.199 39.301 1.00 91.00 429 VAL A O 1
ATOM 3340 N N . ILE A 1 430 ? -31.275 -9.258 38.453 1.00 91.19 430 ILE A N 1
ATOM 3341 C CA . ILE A 1 430 ? -31.328 -9.932 39.760 1.00 91.19 430 ILE A CA 1
ATOM 3342 C C . ILE A 1 430 ? -30.035 -10.695 40.059 1.00 91.19 430 ILE A C 1
ATOM 3344 O O . ILE A 1 430 ? -29.578 -11.511 39.259 1.00 91.19 430 ILE A O 1
ATOM 3348 N N . GLU A 1 431 ? -29.453 -10.460 41.234 1.00 93.50 431 GLU A N 1
ATOM 3349 C CA . GLU A 1 431 ? -28.233 -11.141 41.692 1.00 93.50 431 GLU A CA 1
ATOM 3350 C C . GLU A 1 431 ? -28.412 -12.664 41.873 1.00 93.50 431 GLU A C 1
ATOM 3352 O O . GLU A 1 431 ? -29.526 -13.173 42.036 1.00 93.50 431 GLU A O 1
ATOM 3357 N N . ASN A 1 432 ? -27.301 -13.408 41.926 1.00 90.88 432 ASN A N 1
ATOM 3358 C CA . ASN A 1 432 ? -27.291 -14.860 42.134 1.00 90.88 432 ASN A CA 1
ATOM 3359 C C . ASN A 1 432 ? -28.175 -15.658 41.141 1.00 90.88 432 ASN A C 1
ATOM 3361 O O . ASN A 1 432 ? -28.758 -16.688 41.491 1.00 90.88 432 ASN A O 1
ATOM 3365 N N . ARG A 1 433 ? -28.283 -15.181 39.897 1.00 89.69 433 ARG A N 1
ATOM 3366 C CA . ARG A 1 433 ? -28.891 -15.889 38.760 1.00 89.69 433 ARG A CA 1
ATOM 3367 C C . ARG A 1 433 ? -28.366 -15.343 37.433 1.00 89.69 433 ARG A C 1
ATOM 3369 O O . ARG A 1 433 ? -27.669 -14.329 37.398 1.00 89.69 433 ARG A O 1
ATOM 3376 N N . ARG A 1 434 ? -28.761 -15.994 36.338 1.00 93.62 434 ARG A N 1
ATOM 3377 C CA . ARG A 1 434 ? -28.617 -15.446 34.987 1.00 93.62 434 ARG A CA 1
ATOM 3378 C C . ARG A 1 434 ? -29.636 -14.349 34.709 1.00 93.62 434 ARG A C 1
ATOM 3380 O O . ARG A 1 434 ? -30.776 -14.397 35.189 1.00 93.62 434 ARG A O 1
ATOM 3387 N N . ASN A 1 435 ? -29.203 -13.385 33.910 1.00 92.69 435 ASN A N 1
ATOM 3388 C CA . ASN A 1 435 ? -30.008 -12.299 33.371 1.00 92.69 435 ASN A CA 1
ATOM 3389 C C . ASN A 1 435 ? -29.542 -12.007 31.940 1.00 92.69 435 ASN A C 1
ATOM 3391 O O . ASN A 1 435 ? -28.395 -12.290 31.599 1.00 92.69 435 ASN A O 1
ATOM 3395 N N . THR A 1 436 ? -30.414 -11.406 31.141 1.00 93.88 436 THR A N 1
ATOM 3396 C CA . THR A 1 436 ? -30.058 -10.807 29.850 1.00 93.88 436 THR A CA 1
ATOM 3397 C C . THR A 1 436 ? -30.040 -9.297 30.037 1.00 93.88 436 THR A C 1
ATOM 3399 O O . THR A 1 436 ? -30.931 -8.759 30.696 1.00 93.88 436 THR A O 1
ATOM 3402 N N . ILE A 1 437 ? -29.028 -8.623 29.501 1.00 94.88 437 ILE A N 1
ATOM 3403 C CA . ILE A 1 437 ? -28.942 -7.163 29.455 1.00 94.88 437 ILE A CA 1
ATOM 3404 C C . ILE A 1 437 ? -29.061 -6.742 27.992 1.00 94.88 437 ILE A C 1
ATOM 3406 O O . ILE A 1 437 ? -28.426 -7.341 27.127 1.00 94.88 437 ILE A O 1
ATOM 3410 N N . GLN A 1 438 ? -29.879 -5.719 27.753 1.00 95.38 438 GLN A N 1
ATOM 3411 C CA . GLN A 1 438 ? -30.031 -5.053 26.464 1.00 95.38 438 GLN A CA 1
ATOM 3412 C C . GLN A 1 438 ? -29.543 -3.609 26.596 1.00 95.38 438 GLN A C 1
ATOM 3414 O O . GLN A 1 438 ? -29.834 -2.946 27.601 1.00 95.38 438 GLN A O 1
ATOM 3419 N N . MET A 1 439 ? -28.792 -3.140 25.602 1.00 96.06 439 MET A N 1
ATOM 3420 C CA . MET A 1 439 ? -28.209 -1.801 25.578 1.00 96.06 439 MET A CA 1
ATOM 3421 C C . MET A 1 439 ? -28.088 -1.228 24.160 1.00 96.06 439 MET A C 1
ATOM 3423 O O . MET A 1 439 ? -28.122 -1.962 23.171 1.00 96.06 439 MET A O 1
ATOM 3427 N N . ASN A 1 440 ? -27.855 0.079 24.091 1.00 97.56 440 ASN A N 1
ATOM 3428 C CA . ASN A 1 440 ? -27.292 0.763 22.928 1.00 97.56 440 ASN A CA 1
ATOM 3429 C C . ASN A 1 440 ? -25.903 1.326 23.289 1.00 97.56 440 ASN A C 1
ATOM 3431 O O . ASN A 1 440 ? -25.603 1.537 24.468 1.00 97.56 440 ASN A O 1
ATOM 3435 N N . LEU A 1 441 ? -25.061 1.589 22.289 1.00 98.06 441 LEU A N 1
ATOM 3436 C CA . LEU A 1 441 ? -23.766 2.252 22.458 1.00 98.06 441 LEU A CA 1
ATOM 3437 C C . LEU A 1 441 ? -23.523 3.263 21.335 1.00 98.06 441 LEU A C 1
ATOM 3439 O O . LEU A 1 441 ? -23.356 2.865 20.183 1.00 98.06 441 LEU A O 1
ATOM 3443 N N . ASP A 1 442 ? -23.400 4.540 21.696 1.00 98.00 442 ASP A N 1
ATOM 3444 C CA . ASP A 1 442 ? -22.910 5.579 20.789 1.00 98.00 442 ASP A CA 1
ATOM 3445 C C . ASP A 1 442 ? -21.405 5.782 21.033 1.00 98.00 442 ASP A C 1
ATOM 3447 O O . ASP A 1 442 ? -20.994 6.296 22.077 1.00 98.00 442 ASP A O 1
ATOM 3451 N N . ALA A 1 443 ? -20.563 5.398 20.075 1.00 97.69 443 ALA A N 1
ATOM 3452 C CA . ALA A 1 443 ? -19.144 5.734 20.067 1.00 97.69 443 ALA A CA 1
ATOM 3453 C C . ALA A 1 443 ? -18.940 7.031 19.264 1.00 97.69 443 ALA A C 1
ATOM 3455 O O . ALA A 1 443 ? -19.026 7.067 18.033 1.00 97.69 443 ALA A O 1
ATOM 3456 N N . ILE A 1 444 ? -18.711 8.128 19.987 1.00 97.94 444 ILE A N 1
ATOM 3457 C CA . ILE A 1 444 ? -18.601 9.474 19.418 1.00 97.94 444 ILE A CA 1
ATOM 3458 C C . ILE A 1 444 ? -17.230 9.624 18.758 1.00 97.94 444 ILE A C 1
ATOM 3460 O O . ILE A 1 444 ? -16.212 9.465 19.433 1.00 97.94 444 ILE A O 1
ATOM 3464 N N . THR A 1 445 ? -17.194 9.941 17.464 1.00 97.25 445 THR A N 1
ATOM 3465 C CA . THR A 1 445 ? -15.948 10.095 16.698 1.00 97.25 445 THR A CA 1
ATOM 3466 C C . THR A 1 445 ? -15.429 11.530 16.711 1.00 97.25 445 THR A C 1
ATOM 3468 O O . THR A 1 445 ? -16.199 12.493 16.676 1.00 97.25 445 THR A O 1
ATOM 3471 N N . ASP A 1 446 ? -14.105 11.662 16.723 1.00 96.88 446 ASP A N 1
ATOM 3472 C CA . ASP A 1 446 ? -13.407 12.893 16.377 1.00 96.88 446 ASP A CA 1
ATOM 3473 C C . ASP A 1 446 ? -13.468 13.068 14.853 1.00 96.88 446 ASP A C 1
ATOM 3475 O O . ASP A 1 446 ? -12.951 12.231 14.103 1.00 96.88 446 ASP A O 1
ATOM 3479 N N . LYS A 1 447 ? -14.150 14.126 14.408 1.00 93.12 447 LYS A N 1
ATOM 3480 C CA . LYS A 1 447 ? -14.472 14.391 12.997 1.00 93.12 447 LYS A CA 1
ATOM 3481 C C . LYS A 1 447 ? -13.282 14.918 12.204 1.00 93.12 447 LYS A C 1
ATOM 3483 O O . LYS A 1 447 ? -13.175 14.626 11.022 1.00 93.12 447 LYS A O 1
ATOM 3488 N N . ASP A 1 448 ? -12.375 15.636 12.866 1.00 92.12 448 ASP A N 1
ATOM 3489 C CA . ASP A 1 448 ? -11.205 16.239 12.223 1.00 92.12 448 ASP A CA 1
ATOM 3490 C C . ASP A 1 448 ? -10.066 15.211 12.039 1.00 92.12 448 ASP A C 1
ATOM 3492 O O . ASP A 1 448 ? -9.119 15.450 11.289 1.00 92.12 448 ASP A O 1
ATOM 3496 N N . LEU A 1 449 ? -10.128 14.069 12.743 1.00 92.19 449 LEU A N 1
ATOM 3497 C CA . LEU A 1 449 ? -9.083 13.035 12.742 1.00 92.19 449 LEU A CA 1
ATOM 3498 C C . LEU A 1 449 ? -9.507 11.699 12.107 1.00 92.19 449 LEU A C 1
ATOM 3500 O O . LEU A 1 449 ? -8.646 10.994 11.561 1.00 92.19 449 LEU A O 1
ATOM 3504 N N . SER A 1 450 ? -10.791 11.339 12.180 1.00 92.88 450 SER A N 1
ATOM 3505 C CA . SER A 1 450 ? -11.321 10.100 11.589 1.00 92.88 450 SER A CA 1
ATOM 3506 C C . SER A 1 450 ? -11.534 10.222 10.080 1.00 92.88 450 SER A C 1
ATOM 3508 O O . SER A 1 450 ? -11.753 11.307 9.552 1.00 92.88 450 SER A O 1
ATOM 3510 N N . THR A 1 451 ? -11.508 9.090 9.387 1.00 90.88 451 THR A N 1
ATOM 3511 C CA . THR A 1 451 ? -11.844 8.954 7.962 1.00 90.88 451 THR A CA 1
ATOM 3512 C C . THR A 1 451 ? -12.840 7.802 7.787 1.00 90.88 451 THR A C 1
ATOM 3514 O O . THR A 1 451 ? -13.286 7.207 8.770 1.00 90.88 451 THR A O 1
ATOM 3517 N N . VAL A 1 452 ? -13.234 7.489 6.548 1.00 89.69 452 VAL A N 1
ATOM 3518 C CA . VAL A 1 452 ? -14.090 6.323 6.277 1.00 89.69 452 VAL A CA 1
ATOM 3519 C C . VAL A 1 452 ? -13.330 5.041 6.636 1.00 89.69 452 VAL A C 1
ATOM 3521 O O . VAL A 1 452 ? -12.190 4.858 6.205 1.00 89.69 452 VAL A O 1
ATOM 3524 N N . VAL A 1 453 ? -13.961 4.143 7.396 1.00 92.69 453 VAL A N 1
ATOM 3525 C CA . VAL A 1 453 ? -13.427 2.806 7.708 1.00 92.69 453 VAL A CA 1
ATOM 3526 C C . VAL A 1 453 ? -14.476 1.759 7.332 1.00 92.69 453 VAL A C 1
ATOM 3528 O O . VAL A 1 453 ? -15.354 1.474 8.148 1.00 92.69 453 VAL A O 1
ATOM 3531 N N . PRO A 1 454 ? -14.425 1.217 6.102 1.00 90.12 454 PRO A N 1
ATOM 3532 C CA . PRO A 1 454 ? -15.342 0.180 5.653 1.00 90.12 454 PRO A CA 1
ATOM 3533 C C . PRO A 1 454 ? -14.767 -1.231 5.860 1.00 90.12 454 PRO A C 1
ATOM 3535 O O . PRO A 1 454 ? -13.548 -1.403 5.889 1.00 90.12 454 PRO A O 1
ATOM 3538 N N . GLY A 1 455 ? -15.621 -2.253 5.939 1.00 89.88 455 GLY A N 1
ATOM 3539 C CA . GLY A 1 455 ? -15.190 -3.656 5.890 1.00 89.88 455 GLY A CA 1
ATOM 3540 C C . GLY A 1 455 ? -15.877 -4.606 6.871 1.00 89.88 455 GLY A C 1
ATOM 3541 O O . GLY A 1 455 ? -16.791 -4.246 7.608 1.00 89.88 455 GLY A O 1
ATOM 3542 N N . GLU A 1 456 ? -15.411 -5.854 6.871 1.00 92.81 456 GLU A N 1
ATOM 3543 C CA . GLU A 1 456 ? -15.964 -6.939 7.683 1.00 92.81 456 GLU A CA 1
ATOM 3544 C C . GLU A 1 456 ? -15.211 -7.077 9.016 1.00 92.81 456 GLU A C 1
ATOM 3546 O O . GLU A 1 456 ? -13.994 -6.887 9.107 1.00 92.81 456 GLU A O 1
ATOM 3551 N N . SER A 1 457 ? -15.953 -7.445 10.064 1.00 95.50 457 SER A N 1
ATOM 3552 C CA . SER A 1 457 ? -15.451 -7.776 11.400 1.00 95.50 457 SER A CA 1
ATOM 3553 C C . SER A 1 457 ? -14.557 -6.705 12.043 1.00 95.50 457 SER A C 1
ATOM 3555 O O . SER A 1 457 ? -13.642 -7.038 12.789 1.00 95.50 457 SER A O 1
ATOM 3557 N N . LEU A 1 458 ? -14.821 -5.418 11.800 1.00 96.62 458 LEU A N 1
ATOM 3558 C CA . LEU A 1 458 ? -13.996 -4.288 12.249 1.00 96.62 458 LEU A CA 1
ATOM 3559 C C . LEU A 1 458 ? -13.907 -4.165 13.783 1.00 96.62 458 LEU A C 1
ATOM 3561 O O . LEU A 1 458 ? -12.825 -3.951 14.336 1.00 96.62 458 LEU A O 1
ATOM 3565 N N . TRP A 1 459 ? -15.041 -4.282 14.482 1.00 97.75 459 TRP A N 1
ATOM 3566 C CA . TRP A 1 459 ? -15.176 -3.833 15.876 1.00 97.75 459 TRP A CA 1
ATOM 3567 C C . TRP A 1 459 ? -15.279 -4.974 16.892 1.00 97.75 459 TRP A C 1
ATOM 3569 O O . TRP A 1 459 ? -16.061 -5.913 16.731 1.00 97.75 459 TRP A O 1
ATOM 3579 N N . GLU A 1 460 ? -14.576 -4.835 18.016 1.00 98.00 460 GLU A N 1
ATOM 3580 C CA . GLU A 1 460 ? -14.744 -5.692 19.190 1.00 98.00 460 GLU A CA 1
ATOM 3581 C C . GLU A 1 460 ? -15.197 -4.870 20.399 1.00 98.00 460 GLU A C 1
ATOM 3583 O O . GLU A 1 460 ? -14.518 -3.928 20.816 1.00 98.00 460 GLU A O 1
ATOM 3588 N N . LEU A 1 461 ? -16.359 -5.232 20.956 1.00 98.38 461 LEU A N 1
ATOM 3589 C CA . LEU A 1 461 ? -16.904 -4.633 22.172 1.00 98.38 461 LEU A CA 1
ATOM 3590 C C . LEU A 1 461 ? -16.880 -5.650 23.313 1.00 98.38 461 LEU A C 1
ATOM 3592 O O . LEU A 1 461 ? -17.669 -6.596 23.326 1.00 98.38 461 LEU A O 1
ATOM 3596 N N . GLY A 1 462 ? -16.028 -5.410 24.303 1.00 97.94 462 GLY A N 1
ATOM 3597 C CA . GLY A 1 462 ? -16.003 -6.164 25.548 1.00 97.94 462 GLY A CA 1
ATOM 3598 C C . GLY A 1 462 ? -16.956 -5.600 26.600 1.00 97.94 462 GLY A C 1
ATOM 3599 O O . GLY A 1 462 ? -17.287 -4.412 26.599 1.00 97.94 462 GLY A O 1
ATOM 3600 N N . THR A 1 463 ? -17.359 -6.437 27.557 1.00 98.06 463 THR A N 1
ATOM 3601 C CA . THR A 1 463 ? -18.042 -6.002 28.783 1.00 98.06 463 THR A CA 1
ATOM 3602 C C . THR A 1 463 ? -17.558 -6.760 30.014 1.00 98.06 463 THR A C 1
ATOM 3604 O O . THR A 1 463 ? -17.195 -7.935 29.949 1.00 98.06 463 THR A O 1
ATOM 3607 N N . PHE A 1 464 ? -17.542 -6.081 31.160 1.00 98.12 464 PHE A N 1
ATOM 3608 C CA . PHE A 1 464 ? -17.213 -6.661 32.460 1.00 98.12 464 PHE A CA 1
ATOM 3609 C C . PHE A 1 464 ? -17.791 -5.820 33.601 1.00 98.12 464 PHE A C 1
ATOM 3611 O O . PHE A 1 464 ? -17.926 -4.601 33.498 1.00 98.12 464 PHE A O 1
ATOM 3618 N N . PHE A 1 465 ? -18.045 -6.444 34.749 1.00 97.75 465 PHE A N 1
ATOM 3619 C CA . PHE A 1 465 ? -18.355 -5.719 35.981 1.00 97.75 465 PHE A CA 1
ATOM 3620 C C . PHE A 1 465 ? -17.082 -5.321 36.729 1.00 97.75 465 PHE A C 1
ATOM 3622 O O . PHE A 1 465 ? -16.051 -6.003 36.668 1.00 97.75 465 PHE A O 1
ATOM 3629 N N . ASN A 1 466 ? -17.151 -4.213 37.466 1.00 96.44 466 ASN A N 1
ATOM 3630 C CA . ASN A 1 466 ? -16.028 -3.676 38.222 1.00 96.44 466 ASN A CA 1
ATOM 3631 C C . ASN A 1 466 ? -16.455 -3.058 39.560 1.00 96.44 466 ASN A C 1
ATOM 3633 O O . ASN A 1 466 ? -17.574 -2.579 39.729 1.00 96.44 466 ASN A O 1
ATOM 3637 N N . ALA A 1 467 ? -15.513 -2.999 40.502 1.00 95.25 467 ALA A N 1
ATOM 3638 C CA . ALA A 1 467 ? -15.691 -2.318 41.785 1.00 95.25 467 ALA A CA 1
ATOM 3639 C C . ALA A 1 467 ? -15.391 -0.803 41.722 1.00 95.25 467 ALA A C 1
ATOM 3641 O O . ALA A 1 467 ? -15.542 -0.109 42.729 1.00 95.25 467 ALA A O 1
ATOM 3642 N N . ARG A 1 468 ? -14.921 -0.281 40.577 1.00 94.38 468 ARG A N 1
ATOM 3643 C CA . ARG A 1 468 ? -14.551 1.132 40.388 1.00 94.38 468 ARG A CA 1
ATOM 3644 C C . ARG A 1 468 ? -15.243 1.751 39.163 1.00 94.38 468 ARG A C 1
ATOM 3646 O O . ARG A 1 468 ? -15.316 1.077 38.139 1.00 94.38 468 ARG A O 1
ATOM 3653 N N . PRO A 1 469 ? -15.613 3.048 39.214 1.00 94.50 469 PRO A N 1
ATOM 3654 C CA . PRO A 1 469 ? -16.300 3.765 38.128 1.00 94.50 469 PRO A CA 1
ATOM 3655 C C . PRO A 1 469 ? -15.432 4.042 36.887 1.00 94.50 469 PRO A C 1
ATOM 3657 O O . PRO A 1 469 ? -15.812 4.838 36.047 1.00 94.50 469 PRO A O 1
ATOM 3660 N N . ASN A 1 470 ? -14.235 3.460 36.790 1.00 90.50 470 ASN A N 1
ATOM 3661 C CA . ASN A 1 470 ? -13.298 3.679 35.685 1.00 90.50 470 ASN A CA 1
ATOM 3662 C C . ASN A 1 470 ? -12.700 2.371 35.143 1.00 90.50 470 ASN A C 1
ATOM 3664 O O . ASN A 1 470 ? -11.625 2.385 34.551 1.00 90.50 470 ASN A O 1
ATOM 3668 N N . GLY A 1 471 ? -13.309 1.223 35.461 1.00 92.38 471 GLY A N 1
ATOM 3669 C CA . GLY A 1 471 ? -12.889 -0.105 34.998 1.00 92.38 471 GLY A CA 1
ATOM 3670 C C . GLY A 1 471 ? -11.542 -0.620 35.533 1.00 92.38 471 GLY A C 1
ATOM 3671 O O . GLY A 1 471 ? -11.227 -1.801 35.375 1.00 92.38 471 GLY A O 1
ATOM 3672 N N . LYS A 1 472 ? -10.730 0.206 36.208 1.00 92.19 472 LYS A N 1
ATOM 3673 C CA . LYS A 1 472 ? -9.358 -0.159 36.604 1.00 92.19 472 LYS A CA 1
ATOM 3674 C C . LYS A 1 472 ? -9.349 -1.055 37.841 1.00 92.19 472 LYS A C 1
ATOM 3676 O O . LYS A 1 472 ? -9.292 -0.562 38.967 1.00 92.19 472 LYS A O 1
ATOM 3681 N N . GLY A 1 473 ? -9.335 -2.372 37.656 1.00 91.75 473 GLY A N 1
ATOM 3682 C CA . GLY A 1 473 ? -9.269 -3.341 38.752 1.00 91.75 473 GLY A CA 1
ATOM 3683 C C . GLY A 1 473 ? -9.457 -4.784 38.289 1.00 91.75 473 GLY A C 1
ATOM 3684 O O . GLY A 1 473 ? -9.197 -5.108 37.137 1.00 91.75 473 GLY A O 1
ATOM 3685 N N . ARG A 1 474 ? -9.934 -5.648 39.194 1.00 94.38 474 ARG A N 1
ATOM 3686 C CA . ARG A 1 474 ? -10.394 -6.997 38.838 1.00 94.38 474 ARG A CA 1
ATOM 3687 C C . ARG A 1 474 ? -11.680 -6.882 38.012 1.00 94.38 474 ARG A C 1
ATOM 3689 O O . ARG A 1 474 ? -12.697 -6.464 38.564 1.00 94.38 474 ARG A O 1
ATOM 3696 N N . ARG A 1 475 ? -11.625 -7.301 36.748 1.00 96.81 475 ARG A N 1
ATOM 3697 C CA . ARG A 1 475 ? -12.795 -7.550 35.895 1.00 96.81 475 ARG A CA 1
ATOM 3698 C C . ARG A 1 475 ? -13.558 -8.786 36.399 1.00 96.81 475 ARG A C 1
ATOM 3700 O O . ARG A 1 475 ? -12.953 -9.712 36.943 1.00 96.81 475 ARG A O 1
ATOM 3707 N N . ILE A 1 476 ? -14.886 -8.768 36.309 1.00 96.75 476 ILE A N 1
ATOM 3708 C CA . ILE A 1 476 ? -15.790 -9.810 36.826 1.00 96.75 476 ILE A CA 1
ATOM 3709 C C . ILE A 1 476 ? -16.823 -10.117 35.738 1.00 96.75 476 ILE A C 1
ATOM 3711 O O . ILE A 1 476 ? -17.398 -9.179 35.197 1.00 96.75 476 ILE A O 1
ATOM 3715 N N . GLN A 1 477 ? -17.063 -11.401 35.439 1.00 95.56 477 GLN A N 1
ATOM 3716 C CA . GLN A 1 477 ? -17.863 -11.852 34.283 1.00 95.56 477 GLN A CA 1
ATOM 3717 C C . GLN A 1 477 ? -17.491 -11.104 32.993 1.00 95.56 477 GLN A C 1
ATOM 3719 O O . GLN A 1 477 ? -18.311 -10.437 32.371 1.00 95.56 477 GLN A O 1
ATOM 3724 N N . GLU A 1 478 ? -16.206 -11.181 32.657 1.00 97.31 478 GLU A N 1
ATOM 3725 C CA . GLU A 1 478 ? -15.626 -10.560 31.473 1.00 97.31 478 GLU A CA 1
ATOM 3726 C C . GLU A 1 478 ? -15.979 -11.350 30.208 1.00 97.31 478 GLU A C 1
ATOM 3728 O O . GLU A 1 478 ? -15.802 -12.568 30.155 1.00 97.31 478 GLU A O 1
ATOM 3733 N N . GLN A 1 479 ? -16.476 -10.636 29.202 1.00 97.62 479 GLN A N 1
ATOM 3734 C CA . GLN A 1 479 ? -16.776 -11.124 27.859 1.00 97.62 479 GLN A CA 1
ATOM 3735 C C . GLN A 1 479 ? -16.059 -10.195 26.879 1.00 97.62 479 GLN A C 1
ATOM 3737 O O . GLN A 1 479 ? -16.179 -8.979 27.011 1.00 97.62 479 GLN A O 1
ATOM 3742 N N . THR A 1 480 ? -15.282 -10.740 25.943 1.00 96.38 480 THR A N 1
ATOM 3743 C CA . THR A 1 480 ? -14.423 -9.936 25.052 1.00 96.38 480 THR A CA 1
ATOM 3744 C C . THR A 1 480 ? -15.173 -9.371 23.849 1.00 96.38 480 THR A C 1
ATOM 3746 O O . THR A 1 480 ? -14.893 -8.254 23.447 1.00 96.38 480 THR A O 1
ATOM 3749 N N . GLN A 1 481 ? -16.172 -10.095 23.336 1.00 97.06 481 GLN A N 1
ATOM 3750 C CA . GLN A 1 481 ? -17.040 -9.659 22.242 1.00 97.06 481 GLN A CA 1
ATOM 3751 C C . GLN A 1 481 ? -18.511 -9.873 22.627 1.00 97.06 481 GLN A C 1
ATOM 3753 O O . GLN A 1 481 ? -18.901 -10.996 22.955 1.00 97.06 481 GLN A O 1
ATOM 3758 N N . ILE A 1 482 ? -19.321 -8.812 22.564 1.00 97.56 482 ILE A N 1
ATOM 3759 C CA . ILE A 1 482 ? -20.792 -8.865 22.691 1.00 97.56 482 ILE A CA 1
ATOM 3760 C C . ILE A 1 482 ? -21.539 -8.342 21.454 1.00 97.56 482 ILE A C 1
ATOM 3762 O O . ILE A 1 482 ? -22.764 -8.433 21.413 1.00 97.56 482 ILE A O 1
ATOM 3766 N N . LEU A 1 483 ? -20.839 -7.829 20.434 1.00 97.56 483 LEU A N 1
ATOM 3767 C CA . LEU A 1 483 ? -21.465 -7.483 19.154 1.00 97.56 483 LEU A CA 1
ATOM 3768 C C . LEU A 1 483 ? -21.828 -8.749 18.368 1.00 97.56 483 LEU A C 1
ATOM 3770 O O . LEU A 1 483 ? -21.034 -9.689 18.276 1.00 97.56 483 LEU A O 1
ATOM 3774 N N . ASN A 1 484 ? -22.998 -8.757 17.730 1.00 96.19 484 ASN A N 1
ATOM 3775 C CA . ASN A 1 484 ? -23.309 -9.757 16.703 1.00 96.19 484 ASN A CA 1
ATOM 3776 C C . ASN A 1 484 ? -22.610 -9.397 15.369 1.00 96.19 484 ASN A C 1
ATOM 3778 O O . ASN A 1 484 ? -22.244 -8.235 15.204 1.00 96.19 484 ASN A O 1
ATOM 3782 N N . PRO A 1 485 ? -22.430 -10.327 14.407 1.00 96.19 485 PRO A N 1
ATOM 3783 C CA . PRO A 1 485 ? -21.669 -10.058 13.180 1.00 96.19 485 PRO A CA 1
ATOM 3784 C C . PRO A 1 485 ? -22.096 -8.784 12.437 1.00 96.19 485 PRO A C 1
ATOM 3786 O O . PRO A 1 485 ? -21.260 -7.928 12.198 1.00 96.19 485 PRO A O 1
ATOM 3789 N N . PHE A 1 486 ? -23.401 -8.545 12.250 1.00 95.81 486 PHE A N 1
ATOM 3790 C CA . PHE A 1 486 ? -23.905 -7.334 11.578 1.00 95.81 486 PHE A CA 1
ATOM 3791 C C . PHE A 1 486 ? -23.567 -6.010 12.293 1.00 95.81 486 PHE A C 1
ATOM 3793 O O . PHE A 1 486 ? -23.706 -4.949 11.694 1.00 95.81 486 PHE A O 1
ATOM 3800 N N . GLN A 1 487 ? -23.184 -6.050 13.574 1.00 97.06 487 GLN A N 1
ATOM 3801 C CA . GLN A 1 487 ? -22.647 -4.901 14.314 1.00 97.06 487 GLN A CA 1
ATOM 3802 C C . GLN A 1 487 ? -21.110 -4.830 14.213 1.00 97.06 487 GLN A C 1
ATOM 3804 O O . GLN A 1 487 ? -20.547 -3.746 14.288 1.00 97.06 487 GLN A O 1
ATOM 3809 N N . GLN A 1 488 ? -20.413 -5.957 14.042 1.00 97.19 488 GLN A N 1
ATOM 3810 C CA . GLN A 1 488 ? -18.960 -5.986 13.816 1.00 97.19 488 GLN A CA 1
ATOM 3811 C C . GLN A 1 488 ? -18.611 -5.508 12.395 1.00 97.19 488 GLN A C 1
ATOM 3813 O O . GLN A 1 488 ? -17.630 -4.791 12.222 1.00 97.19 488 GLN A O 1
ATOM 3818 N N . ASP A 1 489 ? -19.456 -5.841 11.415 1.00 97.00 489 ASP A N 1
ATOM 3819 C CA . ASP A 1 489 ? -19.362 -5.491 9.987 1.00 97.00 489 ASP A CA 1
ATOM 3820 C C . ASP A 1 489 ? -19.946 -4.090 9.663 1.00 97.00 489 ASP A C 1
ATOM 3822 O O . ASP A 1 489 ? -20.393 -3.830 8.547 1.00 97.00 489 ASP A O 1
ATOM 3826 N N . GLN A 1 490 ? -20.058 -3.197 10.655 1.00 96.19 490 GLN A N 1
ATOM 3827 C CA . GLN A 1 490 ? -20.689 -1.882 10.488 1.00 96.19 490 GLN A CA 1
ATOM 3828 C C . GLN A 1 490 ? -19.661 -0.821 10.065 1.00 96.19 490 GLN A C 1
ATOM 3830 O O . GLN A 1 490 ? -18.909 -0.334 10.907 1.00 96.19 490 GLN A O 1
ATOM 3835 N N . ASP A 1 491 ? -19.663 -0.423 8.791 1.00 95.12 491 ASP A N 1
ATOM 3836 C CA . ASP A 1 491 ? -18.806 0.653 8.266 1.00 95.12 491 ASP A CA 1
ATOM 3837 C C . ASP A 1 491 ? -18.884 1.945 9.113 1.00 95.12 491 ASP A C 1
ATOM 3839 O O . ASP A 1 491 ? -19.968 2.394 9.504 1.00 95.12 491 ASP A O 1
ATOM 3843 N N . LEU A 1 492 ? -17.739 2.600 9.339 1.00 95.19 492 LEU A N 1
ATOM 3844 C CA . LEU A 1 492 ? -17.695 3.986 9.813 1.00 95.19 492 LEU A CA 1
ATOM 3845 C C . LEU A 1 492 ? -17.703 4.938 8.612 1.00 95.19 492 LEU A C 1
ATOM 3847 O O . LEU A 1 492 ? -16.725 5.020 7.868 1.00 95.19 492 LEU A O 1
ATOM 3851 N N . MET A 1 493 ? -18.792 5.689 8.459 1.00 91.38 493 MET A N 1
ATOM 3852 C CA . MET A 1 493 ? -18.941 6.725 7.435 1.00 91.38 493 MET A CA 1
ATOM 3853 C C . MET A 1 493 ? -18.298 8.055 7.859 1.00 91.38 493 MET A C 1
ATOM 3855 O O . MET A 1 493 ? -18.225 8.377 9.048 1.00 91.38 493 MET A O 1
ATOM 3859 N N . LEU A 1 494 ? -17.869 8.857 6.876 1.00 88.38 494 LEU A N 1
ATOM 3860 C CA . LEU A 1 494 ? -17.347 10.209 7.108 1.00 88.38 494 LEU A CA 1
ATOM 3861 C C . LEU A 1 494 ? -18.397 11.078 7.820 1.00 88.38 494 LEU A C 1
ATOM 3863 O O . LEU A 1 494 ? -19.586 10.980 7.529 1.00 88.38 494 LEU A O 1
ATOM 3867 N N . ASP A 1 495 ? -17.950 11.916 8.756 1.00 89.25 495 ASP A N 1
ATOM 3868 C CA . ASP A 1 495 ? -18.772 12.754 9.642 1.00 89.25 495 ASP A CA 1
ATOM 3869 C C . ASP A 1 495 ? -19.783 12.027 10.563 1.00 89.25 495 ASP A C 1
ATOM 3871 O O . ASP A 1 495 ? -20.356 12.655 11.461 1.00 89.25 495 ASP A O 1
ATOM 3875 N N . GLU A 1 496 ? -19.961 10.706 10.473 1.00 94.69 496 GLU A N 1
ATOM 3876 C CA . GLU A 1 496 ? -20.921 9.953 11.296 1.00 94.69 496 GLU A CA 1
ATOM 3877 C C . GLU A 1 496 ? -20.315 9.421 12.611 1.00 94.69 496 GLU A C 1
ATOM 3879 O O . GLU A 1 496 ? -19.098 9.395 12.810 1.00 94.69 496 GLU A O 1
ATOM 3884 N N . ASN A 1 497 ? -21.174 9.088 13.581 1.00 96.75 497 ASN A N 1
ATOM 3885 C CA . ASN A 1 497 ? -20.781 8.395 14.816 1.00 96.75 497 ASN A CA 1
ATOM 3886 C C . ASN A 1 497 ? -21.024 6.895 14.636 1.00 96.75 497 ASN A C 1
ATOM 3888 O O . ASN A 1 497 ? -22.025 6.505 14.037 1.00 96.75 497 ASN A O 1
ATOM 3892 N N . LEU A 1 498 ? -20.177 6.059 15.232 1.00 97.44 498 LEU A N 1
ATOM 3893 C CA . LEU A 1 498 ? -20.391 4.615 15.234 1.00 97.44 498 LEU A CA 1
ATOM 3894 C C . LEU A 1 498 ? -21.429 4.268 16.311 1.00 97.44 498 LEU A C 1
ATOM 3896 O O . LEU A 1 498 ? -21.162 4.389 17.505 1.00 97.44 498 LEU A O 1
ATOM 3900 N N . VAL A 1 499 ? -22.635 3.897 15.883 1.00 97.19 499 VAL A N 1
ATOM 3901 C CA . VAL A 1 499 ? -23.799 3.700 16.760 1.00 97.19 499 VAL A CA 1
ATOM 3902 C C . VAL A 1 499 ? -24.294 2.262 16.665 1.00 97.19 499 VAL A C 1
ATOM 3904 O O . VAL A 1 499 ? -24.802 1.841 15.624 1.00 97.19 499 VAL A O 1
ATOM 3907 N N . PHE A 1 500 ? -24.208 1.531 17.775 1.00 97.62 500 PHE A N 1
ATOM 3908 C CA . PHE A 1 500 ? -24.685 0.157 17.899 1.00 97.62 500 PHE A CA 1
ATOM 3909 C C . PHE A 1 500 ? -26.013 0.120 18.662 1.00 97.62 500 PHE A C 1
ATOM 3911 O O . PHE A 1 500 ? -26.078 0.446 19.848 1.00 97.62 500 PHE A O 1
ATOM 3918 N N . ASN A 1 501 ? -27.082 -0.313 17.994 1.00 95.62 501 ASN A N 1
ATOM 3919 C CA . ASN A 1 501 ? -28.406 -0.469 18.602 1.00 95.62 501 ASN A CA 1
ATOM 3920 C C . ASN A 1 501 ? -28.702 -1.938 18.923 1.00 95.62 501 ASN A C 1
ATOM 3922 O O . ASN A 1 501 ? -28.359 -2.818 18.131 1.00 95.62 501 ASN A O 1
ATOM 3926 N N . GLY A 1 502 ? -29.402 -2.192 20.033 1.00 94.75 502 GLY A N 1
ATOM 3927 C CA . GLY A 1 502 ? -29.921 -3.521 20.373 1.00 94.75 502 GLY A CA 1
ATOM 3928 C C . GLY A 1 502 ? -28.828 -4.565 20.608 1.00 94.75 502 GLY A C 1
ATOM 3929 O O . GLY A 1 502 ? -28.892 -5.663 20.062 1.00 94.75 502 GLY A O 1
ATOM 3930 N N . ILE A 1 503 ? -27.798 -4.217 21.381 1.00 97.00 503 ILE A N 1
ATOM 3931 C CA . ILE A 1 503 ? -26.798 -5.183 21.844 1.00 97.00 503 ILE A CA 1
ATOM 3932 C C . ILE A 1 503 ? -27.423 -5.981 22.998 1.00 97.00 503 ILE A C 1
ATOM 3934 O O . ILE A 1 503 ? -27.702 -5.419 24.058 1.00 97.00 503 ILE A O 1
ATOM 3938 N N . ASP A 1 504 ? -27.630 -7.281 22.785 1.00 94.62 504 ASP A N 1
ATOM 3939 C CA . ASP A 1 504 ? -28.219 -8.221 23.745 1.00 94.62 504 ASP A CA 1
ATOM 3940 C C . ASP A 1 504 ? -27.175 -9.244 24.215 1.00 94.62 504 ASP A C 1
ATOM 3942 O O . ASP A 1 504 ? -26.634 -9.995 23.403 1.00 94.62 504 ASP A O 1
ATOM 3946 N N . PHE A 1 505 ? -26.918 -9.329 25.525 1.00 95.94 505 PHE A N 1
ATOM 3947 C CA . PHE A 1 505 ? -25.948 -10.279 26.092 1.00 95.94 505 PHE A CA 1
ATOM 3948 C C . PHE A 1 505 ? -26.424 -10.929 27.400 1.00 95.94 505 PHE A C 1
ATOM 3950 O O . PHE A 1 505 ? -27.137 -10.327 28.205 1.00 95.94 505 PHE A O 1
ATOM 3957 N N . GLU A 1 506 ? -26.023 -12.183 27.640 1.00 95.75 506 GLU A N 1
ATOM 3958 C CA . GLU A 1 506 ? -26.245 -12.852 28.928 1.00 95.75 506 GLU A CA 1
ATOM 3959 C C . GLU A 1 506 ? -25.179 -12.454 29.964 1.00 95.75 506 GLU A C 1
ATOM 3961 O O . GLU A 1 506 ? -24.019 -12.195 29.646 1.00 95.75 506 GLU A O 1
ATOM 3966 N N . THR A 1 507 ? -25.566 -12.456 31.239 1.00 94.12 507 THR A N 1
ATOM 3967 C CA . THR A 1 507 ? -24.661 -12.349 32.389 1.00 94.12 507 THR A CA 1
ATOM 3968 C C . THR A 1 507 ? -25.049 -13.360 33.465 1.00 94.12 507 THR A C 1
ATOM 3970 O O . THR A 1 507 ? -26.224 -13.489 33.823 1.00 94.12 507 THR A O 1
ATOM 3973 N N . ASP A 1 508 ? -24.066 -14.094 33.995 1.00 94.81 508 ASP A N 1
ATOM 3974 C CA . ASP A 1 508 ? -24.265 -15.081 35.058 1.00 94.81 508 ASP A CA 1
ATOM 3975 C C . ASP A 1 508 ? -23.807 -14.520 36.413 1.00 94.81 508 ASP A C 1
ATOM 3977 O O . ASP A 1 508 ? -22.644 -14.622 36.801 1.00 94.81 508 ASP A O 1
ATOM 3981 N N . LEU A 1 509 ? -24.731 -13.920 37.167 1.00 93.44 509 LEU A N 1
ATOM 3982 C CA . LEU A 1 509 ? -24.442 -13.370 38.496 1.00 93.44 509 LEU A CA 1
ATOM 3983 C C . LEU A 1 509 ? -24.475 -14.440 39.605 1.00 93.44 509 LEU A C 1
ATOM 3985 O O . LEU A 1 509 ? -24.532 -14.096 40.784 1.00 93.44 509 LEU A O 1
ATOM 3989 N N . THR A 1 510 ? -24.469 -15.738 39.271 1.00 92.12 510 THR A N 1
ATOM 3990 C CA . THR A 1 510 ? -24.473 -16.835 40.256 1.00 92.12 510 THR A CA 1
ATOM 3991 C C . THR A 1 510 ? -23.274 -16.741 41.205 1.00 92.12 510 THR A C 1
ATOM 3993 O O . THR A 1 510 ? -22.124 -16.718 40.774 1.00 92.12 510 THR A O 1
ATOM 3996 N N . GLY A 1 511 ? -23.537 -16.711 42.516 1.00 90.50 511 GLY A N 1
ATOM 3997 C CA . GLY A 1 511 ? -22.509 -16.543 43.548 1.00 90.50 511 GLY A CA 1
ATOM 3998 C C . GLY A 1 511 ? -22.036 -15.101 43.779 1.00 90.50 511 GLY A C 1
ATOM 3999 O O . GLY A 1 511 ? -21.161 -14.908 44.619 1.00 90.50 511 GLY A O 1
ATOM 4000 N N . LEU A 1 512 ? -22.606 -14.111 43.081 1.00 93.31 512 LEU A N 1
ATOM 4001 C CA . LEU A 1 512 ? -22.351 -12.681 43.279 1.00 93.31 512 LEU A CA 1
ATOM 4002 C C . LEU A 1 512 ? -23.573 -11.988 43.897 1.00 93.31 512 LEU A C 1
ATOM 4004 O O . LEU A 1 512 ? -24.718 -12.363 43.622 1.00 93.31 512 LEU A O 1
ATOM 4008 N N . VAL A 1 513 ? -23.322 -10.943 44.685 1.00 93.06 513 VAL A N 1
ATOM 4009 C CA . VAL A 1 513 ? -24.332 -9.971 45.140 1.00 93.06 513 VAL A CA 1
ATOM 4010 C C . VAL A 1 513 ? -24.123 -8.619 44.455 1.00 93.06 513 VAL A C 1
ATOM 4012 O O . VAL A 1 513 ? -23.022 -8.313 44.002 1.00 93.06 513 VAL A O 1
ATOM 4015 N N . CYS A 1 514 ? -25.147 -7.766 44.388 1.00 92.56 514 CYS A N 1
ATOM 4016 C CA . CYS A 1 514 ? -25.042 -6.479 43.676 1.00 92.56 514 CYS A CA 1
ATOM 4017 C C . CYS A 1 514 ? -23.932 -5.546 44.199 1.00 92.56 514 CYS A C 1
ATOM 4019 O O . CYS A 1 514 ? -23.412 -4.727 43.443 1.00 92.56 514 CYS A O 1
ATOM 4021 N N . SER A 1 515 ? -23.510 -5.684 45.461 1.00 91.50 515 SER A N 1
ATOM 4022 C CA . SER A 1 515 ? -22.357 -4.951 46.006 1.00 91.50 515 SER A CA 1
ATOM 4023 C C . SER A 1 515 ? -20.991 -5.416 45.477 1.00 91.50 515 SER A C 1
ATOM 4025 O O . SER A 1 515 ? -20.021 -4.674 45.624 1.00 91.50 515 SER A O 1
ATOM 4027 N N . ASP A 1 516 ? -20.897 -6.597 44.855 1.00 93.44 516 ASP A N 1
ATOM 4028 C CA . ASP A 1 516 ? -19.681 -7.071 44.172 1.00 93.44 516 ASP A CA 1
ATOM 4029 C C . ASP A 1 516 ? -19.520 -6.457 42.772 1.00 93.44 516 ASP A C 1
ATOM 4031 O O . ASP A 1 516 ? -18.408 -6.399 42.241 1.00 93.44 516 ASP A O 1
ATOM 4035 N N . VAL A 1 517 ? -20.634 -6.011 42.180 1.00 95.25 517 VAL A N 1
ATOM 4036 C CA . VAL A 1 517 ? -20.757 -5.545 40.789 1.00 95.25 517 VAL A CA 1
ATOM 4037 C C . VAL A 1 517 ? -21.374 -4.131 40.683 1.00 95.25 517 VAL A C 1
ATOM 4039 O O . VAL A 1 517 ? -22.319 -3.930 39.922 1.00 95.25 517 VAL A O 1
ATOM 4042 N N . PRO A 1 518 ? -20.876 -3.119 41.429 1.00 95.88 518 PRO A N 1
ATOM 4043 C CA . PRO A 1 518 ? -21.486 -1.787 41.467 1.00 95.88 518 PRO A CA 1
ATOM 4044 C C . PRO A 1 518 ? -21.353 -0.992 40.160 1.00 95.88 518 PRO A C 1
ATOM 4046 O O . PRO A 1 518 ? -22.084 -0.020 39.981 1.00 95.88 518 PRO A O 1
ATOM 4049 N N . TYR A 1 519 ? -20.456 -1.385 39.252 1.00 97.56 519 TYR A N 1
ATOM 4050 C CA . TYR A 1 519 ? -20.335 -0.808 37.913 1.00 97.56 519 TYR A CA 1
ATOM 4051 C C . TYR A 1 519 ? -20.321 -1.905 36.853 1.00 97.56 519 TYR A C 1
ATOM 4053 O O . TYR A 1 519 ? -19.703 -2.953 37.060 1.00 97.56 519 TYR A O 1
ATOM 4061 N N . ILE A 1 520 ? -20.951 -1.631 35.713 1.00 97.44 520 ILE A N 1
ATOM 4062 C CA . ILE A 1 520 ? -20.782 -2.381 34.465 1.00 97.44 520 ILE A CA 1
ATOM 4063 C C . ILE A 1 520 ? -19.998 -1.498 33.496 1.00 97.44 520 ILE A C 1
ATOM 4065 O O . ILE A 1 520 ? -20.270 -0.304 33.396 1.00 97.44 520 ILE A O 1
ATOM 4069 N N . CYS A 1 521 ? -18.995 -2.064 32.838 1.00 98.19 521 CYS A N 1
ATOM 4070 C CA . CYS A 1 521 ? -18.089 -1.353 31.948 1.00 98.19 521 CYS A CA 1
ATOM 4071 C C . CYS A 1 521 ? -18.107 -1.974 30.554 1.00 98.19 521 CYS A C 1
ATOM 4073 O O . CYS A 1 521 ? -18.337 -3.178 30.411 1.00 98.19 521 CYS A O 1
ATOM 4075 N N . PHE A 1 522 ? -17.823 -1.147 29.554 1.00 98.19 522 PHE A N 1
ATOM 4076 C CA . PHE A 1 522 ? -17.762 -1.516 28.144 1.00 98.19 522 PHE A CA 1
ATOM 4077 C C . PHE A 1 522 ? -16.440 -1.042 27.548 1.00 98.19 522 PHE A C 1
ATOM 4079 O O . PHE A 1 522 ? -15.971 0.039 27.900 1.00 98.19 522 PHE A O 1
ATOM 4086 N N . GLU A 1 523 ? -15.834 -1.858 26.691 1.00 97.88 523 GLU A N 1
ATOM 4087 C CA . GLU A 1 523 ? -14.495 -1.651 26.131 1.00 97.88 523 GLU A CA 1
ATOM 4088 C C . GLU A 1 523 ? -14.544 -1.805 24.614 1.00 97.88 523 GLU A C 1
ATOM 4090 O O . GLU A 1 523 ? -14.733 -2.917 24.131 1.00 97.88 523 GLU A O 1
ATOM 4095 N N . LEU A 1 524 ? -14.400 -0.709 23.867 1.00 98.19 524 LEU A N 1
ATOM 4096 C CA . LEU A 1 524 ? -14.391 -0.748 22.403 1.00 98.19 524 LEU A CA 1
ATOM 4097 C C . LEU A 1 524 ? -12.947 -0.752 21.897 1.00 98.19 524 LEU A C 1
ATOM 4099 O O . LEU A 1 524 ? -12.164 0.130 22.252 1.00 98.19 524 LEU A O 1
ATOM 4103 N N . LYS A 1 525 ? -12.613 -1.707 21.029 1.00 96.94 525 LYS A N 1
ATOM 4104 C CA . LYS A 1 525 ? -11.333 -1.771 20.313 1.00 96.94 525 LYS A CA 1
ATOM 4105 C C . LYS A 1 525 ? -11.523 -2.220 18.863 1.00 96.94 525 LYS A C 1
ATOM 4107 O O . LYS A 1 525 ? -12.573 -2.745 18.493 1.00 96.94 525 LYS A O 1
ATOM 4112 N N . LYS A 1 526 ? -10.482 -2.035 18.051 1.00 95.81 526 LYS A N 1
ATOM 4113 C CA . LYS A 1 526 ? -10.329 -2.747 16.776 1.00 95.81 526 LYS A CA 1
ATOM 4114 C C . LYS A 1 526 ? -10.212 -4.250 17.046 1.00 95.81 526 LYS A C 1
ATOM 4116 O O . LYS A 1 526 ? -9.498 -4.657 17.965 1.00 95.81 526 LYS A O 1
ATOM 4121 N N . ASN A 1 527 ? -10.917 -5.042 16.250 1.00 95.38 527 ASN A N 1
ATOM 4122 C CA . ASN A 1 527 ? -10.813 -6.495 16.234 1.00 95.38 527 ASN A CA 1
ATOM 4123 C C . ASN A 1 527 ? -9.497 -6.937 15.559 1.00 95.38 527 ASN A C 1
ATOM 4125 O O . ASN A 1 527 ? -9.013 -6.280 14.636 1.00 95.38 527 ASN A O 1
ATOM 4129 N N . GLU A 1 528 ? -8.923 -8.054 16.004 1.00 93.12 528 GLU A N 1
ATOM 4130 C CA . GLU A 1 528 ? -7.725 -8.641 15.386 1.00 93.12 528 GLU A CA 1
ATOM 4131 C C . GLU A 1 528 ? -8.052 -9.348 14.055 1.00 93.12 528 GLU A C 1
ATOM 4133 O O . GLU A 1 528 ? -7.212 -9.354 13.161 1.00 93.12 528 GLU A O 1
ATOM 4138 N N . ASP A 1 529 ? -9.287 -9.843 13.888 1.00 92.75 529 ASP A N 1
ATOM 4139 C CA . ASP A 1 529 ? -9.791 -10.489 12.660 1.00 92.75 529 ASP A CA 1
ATOM 4140 C C . ASP A 1 529 ? -10.413 -9.494 11.640 1.00 92.75 529 ASP A C 1
ATOM 4142 O O . ASP A 1 529 ? -11.124 -9.903 10.721 1.00 92.75 529 ASP A O 1
ATOM 4146 N N . ALA A 1 530 ? -10.201 -8.181 11.798 1.00 93.81 530 ALA A N 1
ATOM 4147 C CA . ALA A 1 530 ? -10.782 -7.157 10.919 1.00 93.81 530 ALA A CA 1
ATOM 4148 C C . ALA A 1 530 ? -10.243 -7.241 9.477 1.00 93.81 530 ALA A C 1
ATOM 4150 O O . ALA A 1 530 ? -9.031 -7.291 9.268 1.00 93.81 530 ALA A O 1
ATOM 4151 N N . SER A 1 531 ? -11.119 -7.129 8.469 1.00 89.25 531 SER A N 1
ATOM 4152 C CA . SER A 1 531 ? -10.743 -7.230 7.043 1.00 89.25 531 SER A CA 1
ATOM 4153 C C . SER A 1 531 ? -9.915 -6.050 6.502 1.00 89.25 531 SER A C 1
ATOM 4155 O O . SER A 1 531 ? -9.684 -5.960 5.297 1.00 89.25 531 SER A O 1
ATOM 4157 N N . LEU A 1 532 ? -9.539 -5.101 7.363 1.00 88.00 532 LEU A N 1
ATOM 4158 C CA . LEU A 1 532 ? -8.876 -3.853 7.008 1.00 88.00 532 LEU A CA 1
ATOM 4159 C C . LEU A 1 532 ? -7.869 -3.464 8.096 1.00 88.00 532 LEU A C 1
ATOM 4161 O O . LEU A 1 532 ? -8.210 -3.378 9.280 1.00 88.00 532 LEU A O 1
ATOM 4165 N N . ASN A 1 533 ? -6.634 -3.135 7.718 1.00 87.94 533 ASN A N 1
ATOM 4166 C CA . ASN A 1 533 ? -5.613 -2.707 8.672 1.00 87.94 533 ASN A CA 1
ATOM 4167 C C . ASN A 1 533 ? -5.699 -1.208 9.036 1.00 87.94 533 ASN A C 1
ATOM 4169 O O . ASN A 1 533 ? -4.712 -0.479 8.999 1.00 87.94 533 ASN A O 1
ATOM 4173 N N . TYR A 1 534 ? -6.889 -0.747 9.424 1.00 92.38 534 TYR A N 1
ATOM 4174 C CA . TYR A 1 534 ? -7.141 0.652 9.784 1.00 92.38 534 TYR A CA 1
ATOM 4175 C C . TYR A 1 534 ? -6.492 1.072 11.115 1.00 92.38 534 TYR A C 1
ATOM 4177 O O . TYR A 1 534 ? -6.238 0.240 11.997 1.00 92.38 534 TYR A O 1
ATOM 4185 N N . VAL A 1 535 ? -6.256 2.376 11.281 1.00 92.06 535 VAL A N 1
ATOM 4186 C CA . VAL A 1 535 ? -5.753 2.972 12.528 1.00 92.06 535 VAL A CA 1
ATOM 4187 C C . VAL A 1 535 ? -6.904 3.145 13.519 1.00 92.06 535 VAL A C 1
ATOM 4189 O O . VAL A 1 535 ? -7.879 3.830 13.221 1.00 92.06 535 VAL A O 1
ATOM 4192 N N . PHE A 1 536 ? -6.782 2.578 14.719 1.00 95.56 536 PHE A N 1
ATOM 4193 C CA . PHE A 1 536 ? -7.738 2.761 15.816 1.00 95.56 536 PHE A CA 1
ATOM 4194 C C . PHE A 1 536 ? -7.112 3.597 16.936 1.00 95.56 536 PHE A C 1
ATOM 4196 O O . PHE A 1 536 ? -5.971 3.349 17.331 1.00 95.56 536 PHE A O 1
ATOM 4203 N N . GLY A 1 537 ? -7.852 4.561 17.483 1.00 96.19 537 GLY A N 1
ATOM 4204 C CA . GLY A 1 537 ? -7.373 5.380 18.595 1.00 96.19 537 GLY A CA 1
ATOM 4205 C C . GLY A 1 537 ? -8.443 6.278 19.207 1.00 96.19 537 GLY A C 1
ATOM 4206 O O . GLY A 1 537 ? -9.629 6.172 18.895 1.00 96.19 537 GLY A O 1
ATOM 4207 N N . THR A 1 538 ? -8.022 7.181 20.093 1.00 97.38 538 THR A N 1
ATOM 4208 C CA . THR A 1 538 ? -8.926 8.133 20.753 1.00 97.38 538 THR A CA 1
ATOM 4209 C C . THR A 1 538 ? -8.289 9.513 20.929 1.00 97.38 538 THR A C 1
ATOM 4211 O O . THR A 1 538 ? -7.069 9.633 21.087 1.00 97.38 538 THR A O 1
ATOM 4214 N N . ASN A 1 539 ? -9.122 10.555 20.957 1.00 96.50 539 ASN A N 1
ATOM 4215 C CA . ASN A 1 539 ? -8.733 11.928 21.274 1.00 96.50 539 ASN A CA 1
ATOM 4216 C C . ASN A 1 539 ? -9.701 12.537 22.316 1.00 96.50 539 ASN A C 1
ATOM 4218 O O . ASN A 1 539 ? -10.843 12.848 21.969 1.00 96.50 539 ASN A O 1
ATOM 4222 N N . PRO A 1 540 ? -9.284 12.726 23.585 1.00 95.81 540 PRO A N 1
ATOM 4223 C CA . PRO A 1 540 ? -7.943 12.492 24.127 1.00 95.81 540 PRO A CA 1
ATOM 4224 C C . PRO A 1 540 ? -7.571 11.002 24.202 1.00 95.81 540 PRO A C 1
ATOM 4226 O O . PRO A 1 540 ? -8.434 10.134 24.316 1.00 95.81 540 PRO A O 1
ATOM 4229 N N . THR A 1 541 ? -6.270 10.704 24.170 1.00 95.62 541 THR A N 1
ATOM 4230 C CA . THR A 1 541 ? -5.754 9.326 24.165 1.00 95.62 541 THR A CA 1
ATOM 4231 C C . THR A 1 541 ? -6.091 8.570 25.452 1.00 95.62 541 THR A C 1
ATOM 4233 O O . THR A 1 541 ? -5.688 8.966 26.550 1.00 95.62 541 THR A O 1
ATOM 4236 N N . GLN A 1 542 ? -6.790 7.448 25.303 1.00 94.00 542 GLN A N 1
ATOM 4237 C CA . GLN A 1 542 ? -7.246 6.570 26.365 1.00 94.00 542 GLN A CA 1
ATOM 4238 C C . GLN A 1 542 ? -6.998 5.111 25.965 1.00 94.00 542 GLN A C 1
ATOM 4240 O O . GLN A 1 542 ? -7.639 4.583 25.064 1.00 94.00 542 GLN A O 1
ATOM 4245 N N . ASP A 1 543 ? -6.107 4.453 26.703 1.00 91.25 543 ASP A N 1
ATOM 4246 C CA . ASP A 1 543 ? -5.803 3.029 26.562 1.00 91.25 543 ASP A CA 1
ATOM 4247 C C . ASP A 1 543 ? -6.009 2.309 27.919 1.00 91.25 543 ASP A C 1
ATOM 4249 O O . ASP A 1 543 ? -5.414 2.724 28.930 1.00 91.25 543 ASP A O 1
ATOM 4253 N N . PRO A 1 544 ? -6.875 1.278 27.999 1.00 94.06 544 PRO A N 1
ATOM 4254 C CA . PRO A 1 544 ? -7.881 0.899 27.000 1.00 94.06 544 PRO A CA 1
ATOM 4255 C C . PRO A 1 544 ? -9.070 1.878 26.962 1.00 94.06 544 PRO A C 1
ATOM 4257 O O . PRO A 1 544 ? -9.397 2.521 27.972 1.00 94.06 544 PRO A O 1
ATOM 4260 N N . PHE A 1 545 ? -9.751 1.957 25.816 1.00 96.56 545 PHE A N 1
ATOM 4261 C CA . PHE A 1 545 ? -10.935 2.797 25.618 1.00 96.56 545 PHE A CA 1
ATOM 4262 C C . PHE A 1 545 ? -12.172 2.153 26.263 1.00 96.56 545 PHE A C 1
ATOM 4264 O O . PHE A 1 545 ? -12.754 1.201 25.749 1.00 96.56 545 PHE A O 1
ATOM 4271 N N . VAL A 1 546 ? -12.520 2.649 27.452 1.00 97.00 546 VAL A N 1
ATOM 4272 C CA . VAL A 1 546 ? -13.476 2.043 28.389 1.00 97.00 546 VAL A CA 1
ATOM 4273 C C . VAL A 1 546 ? -14.344 3.116 29.032 1.00 97.00 546 VAL A C 1
ATOM 4275 O O . VAL A 1 546 ? -13.808 4.103 29.537 1.00 97.00 546 VAL A O 1
ATOM 4278 N N . GLU A 1 547 ? -15.650 2.866 29.121 1.00 97.50 547 GLU A N 1
ATOM 4279 C CA . GLU A 1 547 ? -16.596 3.667 29.912 1.00 97.50 547 GLU A CA 1
ATOM 4280 C C . GLU A 1 547 ? -17.455 2.764 30.819 1.00 97.50 547 GLU A C 1
ATOM 4282 O O . GLU A 1 547 ? -17.652 1.583 30.520 1.00 97.50 547 GLU A O 1
ATOM 4287 N N . CYS A 1 548 ? -17.927 3.284 31.959 1.00 97.31 548 CYS A N 1
ATOM 4288 C CA . CYS A 1 548 ? -18.587 2.505 33.009 1.00 97.31 548 CYS A CA 1
ATOM 4289 C C . CYS A 1 548 ? -19.860 3.167 33.565 1.00 97.31 548 CYS A C 1
ATOM 4291 O O . CYS A 1 548 ? -19.840 4.276 34.095 1.00 97.31 548 CYS A O 1
ATOM 4293 N N . ILE A 1 549 ? -20.960 2.413 33.582 1.00 96.56 549 ILE A N 1
ATOM 4294 C CA . ILE A 1 549 ? -22.243 2.824 34.162 1.00 96.56 549 ILE A CA 1
ATOM 4295 C C . ILE A 1 549 ? -22.329 2.385 35.630 1.00 96.56 549 ILE A C 1
ATOM 4297 O O . ILE A 1 549 ? -21.979 1.258 35.984 1.00 96.56 549 ILE A O 1
ATOM 4301 N N . ASP A 1 550 ? -22.863 3.262 36.486 1.00 96.00 550 ASP A N 1
ATOM 4302 C CA . ASP A 1 550 ? -23.332 2.936 37.841 1.00 96.00 550 ASP A CA 1
ATOM 4303 C C . ASP A 1 550 ? -24.455 1.885 37.789 1.00 96.00 550 ASP A C 1
ATOM 4305 O O . ASP A 1 550 ? -25.614 2.186 37.489 1.00 96.00 550 ASP A O 1
ATOM 4309 N N . PHE A 1 551 ? -24.098 0.639 38.095 1.00 94.81 551 PHE A N 1
ATOM 4310 C CA . PHE A 1 551 ? -24.982 -0.518 38.014 1.00 94.81 551 PHE A CA 1
ATOM 4311 C C . PHE A 1 551 ? -25.819 -0.727 39.289 1.00 94.81 551 PHE A C 1
ATOM 4313 O O . PHE A 1 551 ? -26.747 -1.538 39.299 1.00 94.81 551 PHE A O 1
ATOM 4320 N N . THR A 1 552 ? -25.561 0.041 40.357 1.00 91.12 552 THR A N 1
ATOM 4321 C CA . THR A 1 552 ? -26.237 -0.114 41.663 1.00 91.12 552 THR A CA 1
ATOM 4322 C C . THR A 1 552 ? -27.739 0.186 41.627 1.00 91.12 552 THR A C 1
ATOM 4324 O O . THR A 1 552 ? -28.487 -0.272 42.490 1.00 91.12 552 THR A O 1
ATOM 4327 N N . LYS A 1 553 ? -28.196 0.932 40.616 1.00 88.12 553 LYS A N 1
ATOM 4328 C CA . LYS A 1 553 ? -29.618 1.219 40.364 1.00 88.12 553 LYS A CA 1
ATOM 4329 C C . LYS A 1 553 ? -30.333 0.055 39.677 1.00 88.12 553 LYS A C 1
ATOM 4331 O O . LYS A 1 553 ? -31.521 -0.153 39.914 1.00 88.12 553 LYS A O 1
ATOM 4336 N N . TYR A 1 554 ? -29.602 -0.688 38.847 1.00 91.69 554 TYR A N 1
ATOM 4337 C CA . TYR A 1 554 ? -30.125 -1.707 37.940 1.00 91.69 554 TYR A CA 1
ATOM 4338 C C . TYR A 1 554 ? -30.072 -3.118 38.541 1.00 91.69 554 TYR A C 1
ATOM 4340 O O . TYR A 1 554 ? -30.985 -3.908 38.306 1.00 91.69 554 TYR A O 1
ATOM 4348 N N . CYS A 1 555 ? -29.045 -3.428 39.341 1.00 92.44 555 CYS A N 1
ATOM 4349 C CA . CYS A 1 555 ? -28.927 -4.697 40.059 1.00 92.44 555 CYS A CA 1
ATOM 4350 C C . CYS A 1 555 ? -29.692 -4.671 41.390 1.00 92.44 555 CYS A C 1
ATOM 4352 O O . CYS A 1 555 ? -29.432 -3.817 42.239 1.00 92.44 555 CYS A O 1
ATOM 4354 N N . LYS A 1 556 ? -30.577 -5.651 41.607 1.00 90.88 556 LYS A N 1
ATOM 4355 C CA . LYS A 1 556 ? -31.344 -5.861 42.846 1.00 90.88 556 LYS A CA 1
ATOM 4356 C C . LYS A 1 556 ? -31.195 -7.299 43.366 1.00 90.88 556 LYS A C 1
ATOM 4358 O O . LYS A 1 556 ? -30.831 -8.215 42.631 1.00 90.88 556 LYS A O 1
ATOM 4363 N N . GLY A 1 557 ? -31.499 -7.505 44.649 1.00 90.94 557 GLY A N 1
ATOM 4364 C CA . GLY A 1 557 ? -31.520 -8.829 45.284 1.00 90.94 557 GLY A CA 1
ATOM 4365 C C . GLY A 1 557 ? -32.925 -9.236 45.710 1.00 90.94 557 GLY A C 1
ATOM 4366 O O . GLY A 1 557 ? -33.658 -9.869 44.948 1.00 90.94 557 GLY A O 1
ATOM 4367 N N . VAL A 1 558 ? -33.295 -8.871 46.938 1.00 93.06 558 VAL A N 1
ATOM 4368 C CA . VAL A 1 558 ? -34.649 -9.027 47.483 1.00 93.06 558 VAL A CA 1
ATOM 4369 C C . VAL A 1 558 ? -35.205 -7.661 47.864 1.00 93.06 558 VAL A C 1
ATOM 4371 O O . VAL A 1 558 ? -34.579 -6.931 48.636 1.00 93.06 558 VAL A O 1
ATOM 4374 N N . ILE A 1 559 ? -36.377 -7.341 47.320 1.00 91.88 559 ILE A N 1
ATOM 4375 C CA . ILE A 1 559 ? -37.085 -6.076 47.524 1.00 91.88 559 ILE A CA 1
ATOM 4376 C C . ILE A 1 559 ? -38.243 -6.343 48.490 1.00 91.88 559 ILE A C 1
ATOM 4378 O O . ILE A 1 559 ? -39.167 -7.083 48.155 1.00 91.88 559 ILE A O 1
ATOM 4382 N N . TYR A 1 560 ? -38.180 -5.775 49.693 1.00 92.88 560 TYR A N 1
ATOM 4383 C CA . TYR A 1 560 ? -39.196 -5.926 50.736 1.00 92.88 560 TYR A CA 1
ATOM 4384 C C . TYR A 1 560 ? -40.197 -4.769 50.674 1.00 92.88 560 TYR A C 1
ATOM 4386 O O . TYR A 1 560 ? -39.811 -3.609 50.834 1.00 92.88 560 TYR A O 1
ATOM 4394 N N . GLN A 1 561 ? -41.472 -5.102 50.454 1.00 91.12 561 GLN A N 1
ATOM 4395 C CA . GLN A 1 561 ? -42.538 -4.154 50.103 1.00 91.12 561 GLN A CA 1
ATOM 4396 C C . GLN A 1 561 ? -43.520 -3.826 51.231 1.00 91.12 561 GLN A C 1
ATOM 4398 O O . GLN A 1 561 ? -44.272 -2.862 51.117 1.00 91.1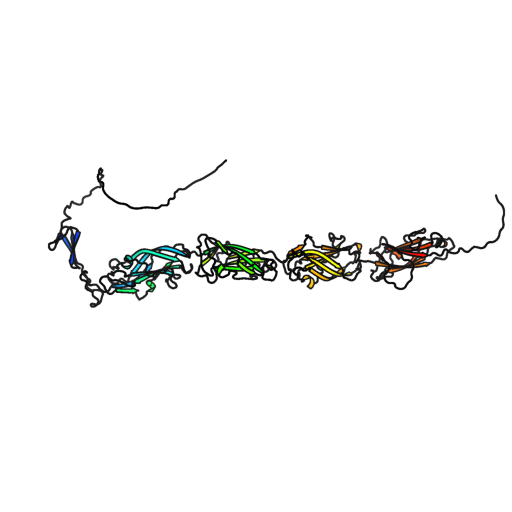2 561 GLN A O 1
ATOM 4403 N N . GLY A 1 562 ? -43.492 -4.581 52.330 1.00 90.06 562 GLY A N 1
ATOM 4404 C CA . GLY A 1 562 ? -44.432 -4.410 53.434 1.00 90.06 562 GLY A CA 1
ATOM 4405 C C . GLY A 1 562 ? -44.249 -5.448 54.538 1.00 90.06 562 GLY A C 1
ATOM 4406 O O . GLY A 1 562 ? -43.486 -6.407 54.400 1.00 90.06 562 GLY A O 1
ATOM 4407 N N . ILE A 1 563 ? -44.962 -5.261 55.646 1.00 90.50 563 ILE A N 1
ATOM 4408 C CA . ILE A 1 563 ? -45.130 -6.271 56.694 1.00 90.50 563 ILE A CA 1
ATOM 4409 C C . ILE A 1 563 ? -46.557 -6.212 57.226 1.00 90.50 563 ILE A C 1
ATOM 4411 O O . ILE A 1 563 ? -47.096 -5.136 57.461 1.00 90.50 563 ILE A O 1
ATOM 4415 N N . ILE A 1 564 ? -47.135 -7.386 57.454 1.00 90.31 564 ILE A N 1
ATOM 4416 C CA . ILE A 1 564 ? -48.406 -7.585 58.144 1.00 90.31 564 ILE A CA 1
ATOM 4417 C C . ILE A 1 564 ? -48.133 -8.591 59.261 1.00 90.31 564 ILE A C 1
ATOM 4419 O O . ILE A 1 564 ? -47.546 -9.648 59.028 1.00 90.31 564 ILE A O 1
ATOM 4423 N N . TRP A 1 565 ? -48.535 -8.289 60.493 1.00 93.69 565 TRP A N 1
ATOM 4424 C CA . TRP A 1 565 ? -48.323 -9.183 61.637 1.00 93.69 565 TRP A CA 1
ATOM 4425 C C . TRP A 1 565 ? -49.576 -9.329 62.503 1.00 93.69 565 TRP A C 1
ATOM 4427 O O . TRP A 1 565 ? -50.476 -8.494 62.473 1.00 93.69 565 TRP A O 1
ATOM 4437 N N . ASP A 1 566 ? -49.634 -10.365 63.336 1.00 92.69 566 ASP A N 1
ATOM 4438 C CA . ASP A 1 566 ? -50.569 -10.482 64.461 1.00 92.69 566 ASP A CA 1
ATOM 4439 C C . ASP A 1 566 ? -49.804 -10.645 65.777 1.00 92.69 566 ASP A C 1
ATOM 4441 O O . ASP A 1 566 ? -48.625 -11.010 65.778 1.00 92.69 566 ASP A O 1
ATOM 4445 N N . ARG A 1 567 ? -50.477 -10.370 66.899 1.00 92.19 567 ARG A N 1
ATOM 4446 C CA . ARG A 1 567 ? -49.966 -10.673 68.238 1.00 92.19 567 ARG A CA 1
ATOM 4447 C C . ARG A 1 567 ? -51.006 -11.427 69.056 1.00 92.19 567 ARG A C 1
ATOM 4449 O O . ARG A 1 567 ? -52.199 -11.137 68.990 1.00 92.19 567 ARG A O 1
ATOM 4456 N N . ARG A 1 568 ? -50.538 -12.352 69.888 1.00 93.25 568 ARG A N 1
ATOM 4457 C CA . ARG A 1 568 ? -51.335 -13.104 70.857 1.00 93.25 568 ARG A CA 1
ATOM 4458 C C . ARG A 1 568 ? -50.656 -13.057 72.222 1.00 93.25 568 ARG A C 1
ATOM 4460 O O . ARG A 1 568 ? -49.479 -13.394 72.353 1.00 93.25 568 ARG A O 1
ATOM 4467 N N . ILE A 1 569 ? -51.418 -12.630 73.224 1.00 90.25 569 ILE A N 1
ATOM 4468 C CA . ILE A 1 569 ? -51.013 -12.592 74.632 1.00 90.25 569 ILE A CA 1
ATOM 4469 C C . ILE A 1 569 ? -51.496 -13.903 75.279 1.00 90.25 569 ILE A C 1
ATOM 4471 O O . ILE A 1 569 ? -52.660 -14.255 75.076 1.00 90.25 569 ILE A O 1
ATOM 4475 N N . PRO A 1 570 ? -50.652 -14.662 76.001 1.00 90.38 570 PRO A N 1
ATOM 4476 C CA . PRO A 1 570 ? -51.086 -15.874 76.698 1.00 90.38 570 PRO A CA 1
ATOM 4477 C C . PRO A 1 570 ? -51.937 -15.545 77.937 1.00 90.38 570 PRO A C 1
ATOM 4479 O O . PRO A 1 570 ? -51.847 -14.446 78.483 1.00 90.38 570 PRO A O 1
ATOM 4482 N N . ASP A 1 571 ? -52.720 -16.511 78.427 1.00 88.75 571 ASP A N 1
ATOM 4483 C CA . ASP A 1 571 ? -53.428 -16.383 79.709 1.00 88.75 571 ASP A CA 1
ATOM 4484 C C . ASP A 1 571 ? -52.428 -16.211 80.866 1.00 88.75 571 ASP A C 1
ATOM 4486 O O . ASP A 1 571 ? -51.516 -17.022 81.045 1.00 88.75 571 ASP A O 1
ATOM 4490 N N . HIS A 1 572 ? -52.603 -15.157 81.665 1.00 87.62 572 HIS A N 1
ATOM 4491 C CA . HIS A 1 572 ? -51.692 -14.777 82.749 1.00 87.62 572 HIS A CA 1
ATOM 4492 C C . HIS A 1 572 ? -52.427 -14.034 83.874 1.00 87.62 572 HIS A C 1
ATOM 4494 O O . HIS A 1 572 ? -53.648 -13.867 83.828 1.00 87.62 572 HIS A O 1
ATOM 4500 N N . ARG A 1 573 ? -51.705 -13.634 84.928 1.00 85.88 573 ARG A N 1
ATOM 4501 C CA . ARG A 1 573 ? -52.247 -12.775 85.991 1.00 85.88 573 ARG A CA 1
ATOM 4502 C C . ARG A 1 573 ? -51.796 -11.334 85.750 1.00 85.88 573 ARG A C 1
ATOM 4504 O O . ARG A 1 573 ? -50.652 -11.155 85.340 1.00 85.88 573 ARG A O 1
ATOM 4511 N N . PRO A 1 574 ? -52.621 -10.321 86.066 1.00 83.38 574 PRO A N 1
ATOM 4512 C CA . PRO A 1 574 ? -52.233 -8.938 85.832 1.00 83.38 574 PRO A CA 1
ATOM 4513 C C . PRO A 1 574 ? -50.930 -8.554 86.534 1.00 83.38 574 PRO A C 1
ATOM 4515 O O . PRO A 1 574 ? -50.806 -8.727 87.750 1.00 83.38 574 PRO A O 1
ATOM 4518 N N . GLY A 1 575 ? -49.970 -8.033 85.768 1.00 82.19 575 GLY A N 1
ATOM 4519 C CA . GLY A 1 575 ? -48.627 -7.699 86.241 1.00 82.19 575 GLY A CA 1
ATOM 4520 C C . GLY A 1 575 ? -47.585 -8.826 86.166 1.00 82.19 575 GLY A C 1
ATOM 4521 O O . GLY A 1 575 ? -46.406 -8.538 86.381 1.00 82.19 575 GLY A O 1
ATOM 4522 N N . ASP A 1 576 ? -47.957 -10.073 85.844 1.00 88.75 576 ASP A N 1
ATOM 4523 C CA . ASP A 1 576 ? -46.977 -11.126 85.533 1.00 88.75 576 ASP A CA 1
ATOM 4524 C C . ASP A 1 576 ? -46.333 -10.823 84.159 1.00 88.75 576 ASP A C 1
ATOM 4526 O O . ASP A 1 576 ? -47.054 -10.691 83.167 1.00 88.75 576 ASP A O 1
ATOM 4530 N N . PRO A 1 577 ? -44.993 -10.731 84.038 1.00 90.69 577 PRO A N 1
ATOM 4531 C CA . PRO A 1 577 ? -44.350 -10.505 82.748 1.00 90.69 577 PRO A CA 1
ATOM 4532 C C . PRO A 1 577 ? -44.442 -11.764 81.876 1.00 90.69 577 PRO A C 1
ATOM 4534 O O . PRO A 1 577 ? -43.978 -12.837 82.271 1.00 90.69 577 PRO A O 1
ATOM 4537 N N . VAL A 1 578 ? -44.992 -11.633 80.667 1.00 92.06 578 VAL A N 1
ATOM 4538 C CA . VAL A 1 578 ? -45.259 -12.753 79.750 1.00 92.06 578 VAL A CA 1
ATOM 4539 C C . VAL A 1 578 ? -44.734 -12.520 78.332 1.00 92.06 578 VAL A C 1
ATOM 4541 O O . VAL A 1 578 ? -44.654 -11.377 77.884 1.00 92.06 578 VAL A O 1
ATOM 4544 N N . PRO A 1 579 ? -44.334 -13.585 77.610 1.00 93.19 579 PRO A N 1
ATOM 4545 C CA . PRO A 1 579 ? -43.908 -13.476 76.220 1.00 93.19 579 PRO A CA 1
ATOM 4546 C C . PRO A 1 579 ? -45.120 -13.267 75.303 1.00 93.19 579 PRO A C 1
ATOM 4548 O O . PRO A 1 579 ? -46.096 -14.018 75.372 1.00 93.19 579 PRO A O 1
ATOM 4551 N N . LEU A 1 580 ? -45.046 -12.288 74.402 1.00 93.31 580 LEU A N 1
ATOM 4552 C CA . LEU A 1 580 ? -46.007 -12.157 73.309 1.00 93.31 580 LEU A CA 1
ATOM 4553 C C . LEU A 1 580 ? -45.666 -13.171 72.216 1.00 93.31 580 LEU A C 1
ATOM 4555 O O . LEU A 1 580 ? -44.494 -13.358 71.886 1.00 93.31 580 LEU A O 1
ATOM 4559 N N . THR A 1 581 ? -46.685 -13.801 71.632 1.00 94.44 581 THR A N 1
ATOM 4560 C CA . THR A 1 581 ? -46.531 -14.611 70.415 1.00 94.44 581 THR A CA 1
ATOM 4561 C C . THR A 1 581 ? -46.914 -13.767 69.208 1.00 94.44 581 THR A C 1
ATOM 4563 O O . THR A 1 581 ? -48.062 -13.344 69.104 1.00 94.44 581 THR A O 1
ATOM 4566 N N . ILE A 1 582 ? -45.975 -13.534 68.297 1.00 94.62 582 ILE A N 1
ATOM 4567 C CA . ILE A 1 582 ? -46.167 -12.788 67.053 1.00 94.62 582 ILE A CA 1
ATOM 4568 C C . ILE A 1 582 ? -46.131 -13.759 65.868 1.00 94.62 582 ILE A C 1
ATOM 4570 O O . ILE A 1 582 ? -45.336 -14.701 65.836 1.00 94.62 582 ILE A O 1
ATOM 4574 N N . ASN A 1 583 ? -46.984 -13.520 64.876 1.00 95.06 583 ASN A N 1
ATOM 4575 C CA . ASN A 1 583 ? -46.841 -14.104 63.542 1.00 95.06 583 ASN A CA 1
ATOM 4576 C C . ASN A 1 583 ? -46.670 -12.953 62.552 1.00 95.06 583 ASN A C 1
ATOM 4578 O O . ASN A 1 583 ? -47.376 -11.957 62.681 1.00 95.06 583 ASN A O 1
ATOM 4582 N N . ALA A 1 584 ? -45.763 -13.072 61.588 1.00 94.69 584 ALA A N 1
ATOM 4583 C CA . ALA A 1 584 ? -45.481 -12.024 60.612 1.00 94.69 584 ALA A CA 1
ATOM 4584 C C . ALA A 1 584 ? -45.432 -12.588 59.188 1.00 94.69 584 ALA A C 1
ATOM 4586 O O . ALA A 1 584 ? -44.820 -13.628 58.942 1.00 94.69 584 ALA A O 1
ATOM 4587 N N . ALA A 1 585 ? -46.044 -11.872 58.253 1.00 94.44 585 ALA A N 1
ATOM 4588 C CA . ALA A 1 585 ? -45.882 -12.029 56.818 1.00 94.44 585 ALA A CA 1
ATOM 4589 C C . ALA A 1 585 ? -45.201 -10.764 56.282 1.00 94.44 585 ALA A C 1
ATOM 4591 O O . ALA A 1 585 ? -45.691 -9.656 56.481 1.00 94.44 585 ALA A O 1
ATOM 4592 N N . ILE A 1 586 ? -44.047 -10.931 55.645 1.00 94.62 586 ILE A N 1
ATOM 4593 C CA . ILE A 1 586 ? -43.293 -9.863 55.000 1.00 94.62 586 ILE A CA 1
ATOM 4594 C C . ILE A 1 586 ? -43.562 -9.972 53.499 1.00 94.62 586 ILE A C 1
ATOM 4596 O O . ILE A 1 586 ? -43.383 -11.039 52.897 1.00 94.62 586 ILE A O 1
ATOM 4600 N N . GLU A 1 587 ? -44.002 -8.866 52.913 1.00 92.88 587 GLU A N 1
ATOM 4601 C CA . GLU A 1 587 ? -44.287 -8.750 51.488 1.00 92.88 587 GLU A CA 1
ATOM 4602 C C . GLU A 1 587 ? -42.989 -8.501 50.719 1.00 92.88 587 GLU A C 1
ATOM 4604 O O . GLU A 1 587 ? -42.086 -7.799 51.184 1.00 92.88 587 GLU A O 1
ATOM 4609 N N . VAL A 1 588 ? -42.871 -9.132 49.555 1.00 92.62 588 VAL A N 1
ATOM 4610 C CA . VAL A 1 588 ? -41.647 -9.188 48.754 1.00 92.62 588 VAL A CA 1
ATOM 4611 C C . VAL A 1 588 ? -42.042 -9.074 47.290 1.00 92.62 588 VAL A C 1
ATOM 4613 O O . VAL A 1 588 ? -42.987 -9.742 46.874 1.00 92.62 588 VAL A O 1
ATOM 4616 N N . ASP A 1 589 ? -41.314 -8.271 46.514 1.00 91.56 589 ASP A N 1
ATOM 4617 C CA . ASP A 1 589 ? -41.638 -8.079 45.098 1.00 91.56 589 ASP A CA 1
ATOM 4618 C C . ASP A 1 589 ? -41.536 -9.406 44.312 1.00 91.56 589 ASP A C 1
ATOM 4620 O O . ASP A 1 589 ? -40.531 -10.115 44.479 1.00 91.56 589 ASP A O 1
ATOM 4624 N N . PRO A 1 590 ? -42.502 -9.731 43.424 1.00 90.06 590 PRO A N 1
ATOM 4625 C CA . PRO A 1 590 ? -42.481 -10.916 42.562 1.00 90.06 590 PRO A CA 1
ATOM 4626 C C . PRO A 1 590 ? -41.176 -11.170 41.785 1.00 90.06 590 PRO A C 1
ATOM 4628 O O . PRO A 1 590 ? -40.872 -12.327 41.490 1.00 90.06 590 PRO A O 1
ATOM 4631 N N . VAL A 1 591 ? -40.389 -10.135 41.465 1.00 88.00 591 VAL A N 1
ATOM 4632 C CA . VAL A 1 591 ? -39.098 -10.257 40.761 1.00 88.00 591 VAL A CA 1
ATOM 4633 C C . VAL A 1 591 ? -37.966 -10.809 41.648 1.00 88.00 591 VAL A C 1
ATOM 4635 O O . VAL A 1 591 ? -36.953 -11.298 41.141 1.00 88.00 591 VAL A O 1
ATOM 4638 N N . SER A 1 592 ? -38.125 -10.742 42.974 1.00 91.25 592 SER A N 1
ATOM 4639 C CA . SER A 1 592 ? -37.076 -11.027 43.960 1.00 91.25 592 SER A CA 1
ATOM 4640 C C . SER A 1 592 ? -36.612 -12.486 43.962 1.00 91.25 592 SER A C 1
ATOM 4642 O O . SER A 1 592 ? -37.417 -13.426 43.923 1.00 91.25 592 SER A O 1
ATOM 4644 N N . ARG A 1 593 ? -35.296 -12.694 44.121 1.00 90.06 593 ARG A N 1
ATOM 4645 C CA . ARG A 1 593 ? -34.714 -14.038 44.299 1.00 90.06 593 ARG A CA 1
ATOM 4646 C C . ARG A 1 593 ? -35.241 -14.722 45.567 1.00 90.06 593 ARG A C 1
ATOM 4648 O O . ARG A 1 593 ? -35.443 -14.092 46.601 1.00 90.06 593 ARG A O 1
ATOM 4655 N N . GLY A 1 594 ? -35.376 -16.046 45.512 1.00 91.50 594 GLY A N 1
ATOM 4656 C CA . GLY A 1 594 ? -35.563 -16.852 46.720 1.00 91.50 594 GLY A CA 1
ATOM 4657 C C . GLY A 1 594 ? -34.283 -16.916 47.564 1.00 91.50 594 GLY A C 1
ATOM 4658 O O . GLY A 1 594 ? -33.172 -16.852 47.026 1.00 91.50 594 GLY A O 1
ATOM 4659 N N . LEU A 1 595 ? -34.433 -17.102 48.878 1.00 93.88 595 LEU A N 1
ATOM 4660 C CA . LEU A 1 595 ? -33.324 -17.276 49.825 1.00 93.88 595 LEU A CA 1
ATOM 4661 C C . LEU A 1 595 ? -33.494 -18.560 50.639 1.00 93.88 595 LEU A C 1
ATOM 4663 O O . LEU A 1 595 ? -34.598 -18.924 51.042 1.00 93.88 595 LEU A O 1
ATOM 4667 N N . SER A 1 596 ? -32.380 -19.238 50.903 1.00 93.25 596 SER A N 1
ATOM 4668 C CA . SER A 1 596 ? -32.301 -20.424 51.757 1.00 93.25 596 SER A CA 1
ATOM 4669 C C . SER A 1 596 ? -30.909 -20.464 52.377 1.00 93.25 596 SER A C 1
ATOM 4671 O O . SER A 1 596 ? -29.925 -20.424 51.641 1.00 93.25 596 SER A O 1
ATOM 4673 N N . GLY A 1 597 ? -30.829 -20.532 53.702 1.00 93.19 597 GLY A N 1
ATOM 4674 C CA . GLY A 1 597 ? -29.578 -20.389 54.441 1.00 93.19 597 GLY A CA 1
ATOM 4675 C C . GLY A 1 597 ? -29.822 -19.957 55.884 1.00 93.19 597 GLY A C 1
ATOM 4676 O O . GLY A 1 597 ? -30.968 -19.939 56.332 1.00 93.19 597 GLY A O 1
ATOM 4677 N N . ASP A 1 598 ? -28.750 -19.601 56.586 1.00 94.69 598 ASP A N 1
ATOM 4678 C CA . ASP A 1 598 ? -28.751 -19.293 58.015 1.00 94.69 598 ASP A CA 1
ATOM 4679 C C . ASP A 1 598 ? -28.653 -17.782 58.276 1.00 94.69 598 ASP A C 1
ATOM 4681 O O . ASP A 1 598 ? -27.966 -17.049 57.559 1.00 94.69 598 ASP A O 1
ATOM 4685 N N . GLY A 1 599 ? -29.293 -17.308 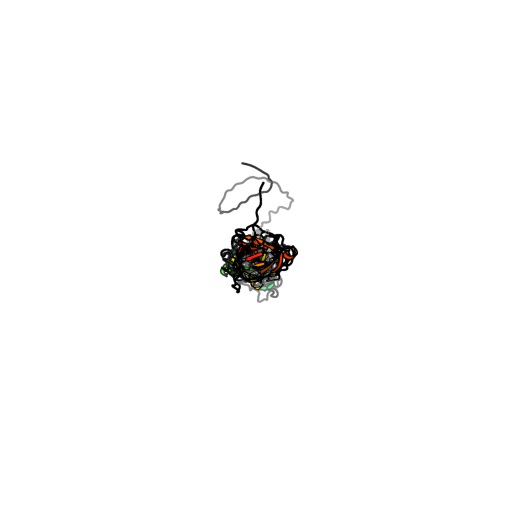59.351 1.00 95.06 599 GLY A N 1
ATOM 4686 C CA . GLY A 1 599 ? -29.096 -15.937 59.848 1.00 95.06 599 GLY A CA 1
ATOM 4687 C C . GLY A 1 599 ? -29.570 -14.827 58.899 1.00 95.06 599 GLY A C 1
ATOM 4688 O O . GLY A 1 599 ? -29.080 -13.702 58.993 1.00 95.06 599 GLY A O 1
ATOM 4689 N N . LEU A 1 600 ? -30.482 -15.147 57.974 1.00 96.19 600 LEU A N 1
ATOM 4690 C CA . LEU A 1 600 ? -30.904 -14.286 56.866 1.00 96.19 600 LEU A CA 1
ATOM 4691 C C . LEU A 1 600 ? -31.590 -12.999 57.337 1.00 96.19 600 LEU A C 1
ATOM 4693 O O . LEU A 1 600 ? -31.403 -11.954 56.720 1.00 96.19 600 LEU A O 1
ATOM 4697 N N . TYR A 1 601 ? -32.354 -13.060 58.431 1.00 96.50 601 TYR A N 1
ATOM 4698 C CA . TYR A 1 601 ? -33.201 -11.957 58.897 1.00 96.50 601 TYR A CA 1
ATOM 4699 C C . TYR A 1 601 ? -32.951 -11.593 60.360 1.00 96.50 601 TYR A C 1
ATOM 4701 O O . TYR A 1 601 ? -32.548 -12.420 61.178 1.00 96.50 601 TYR A O 1
ATOM 4709 N N . GLU A 1 602 ? -33.283 -10.356 60.702 1.00 96.38 602 GLU A N 1
ATOM 4710 C CA . GLU A 1 602 ? -33.382 -9.866 62.070 1.00 96.38 602 GLU A CA 1
ATOM 4711 C C . GLU A 1 602 ? -34.705 -9.123 62.252 1.00 96.38 602 GLU A C 1
ATOM 4713 O O . GLU A 1 602 ? -35.125 -8.361 61.379 1.00 96.38 602 GLU A O 1
ATOM 4718 N N . MET A 1 603 ? -35.373 -9.381 63.378 1.00 96.75 603 MET A N 1
ATOM 4719 C CA . MET A 1 603 ? -36.623 -8.717 63.728 1.00 96.75 603 MET A CA 1
ATOM 4720 C C . MET A 1 603 ? -36.526 -8.128 65.132 1.00 96.75 603 MET A C 1
ATOM 4722 O O . MET A 1 603 ? -36.320 -8.872 66.095 1.00 96.75 603 MET A O 1
ATOM 4726 N N . SER A 1 604 ? -36.710 -6.814 65.242 1.00 95.88 604 SER A N 1
ATOM 4727 C CA . SER A 1 604 ? -36.822 -6.110 66.519 1.00 95.88 604 SER A CA 1
ATOM 4728 C C . SER A 1 604 ? -38.293 -6.0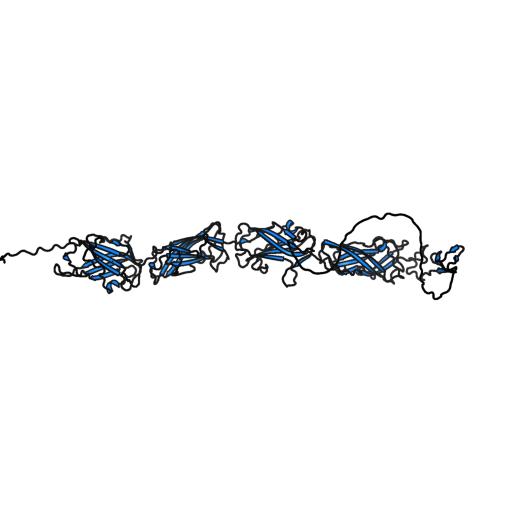06 66.933 1.00 95.88 604 SER A C 1
ATOM 4730 O O . SER A 1 604 ? -39.163 -5.797 66.088 1.00 95.88 604 SER A O 1
ATOM 4732 N N . VAL A 1 605 ? -38.573 -6.058 68.236 1.00 95.38 605 VAL A N 1
ATOM 4733 C CA . VAL A 1 605 ? -39.893 -5.740 68.811 1.00 95.38 605 VAL A CA 1
ATOM 4734 C C . VAL A 1 605 ? -39.700 -4.753 69.953 1.00 95.38 605 VAL A C 1
ATOM 4736 O O . VAL A 1 605 ? -38.876 -4.981 70.839 1.00 95.38 605 VAL A O 1
ATOM 4739 N N . PHE A 1 606 ? -40.426 -3.640 69.931 1.00 94.94 606 PHE A N 1
ATOM 4740 C CA . PHE A 1 606 ? -40.274 -2.559 70.906 1.00 94.94 606 PHE A CA 1
ATOM 4741 C C . PHE A 1 606 ? -41.566 -1.763 71.068 1.00 94.94 606 PHE A C 1
ATOM 4743 O O . PHE A 1 606 ? -42.420 -1.775 70.184 1.00 94.94 606 PHE A O 1
ATOM 4750 N N . VAL A 1 607 ? -41.701 -1.056 72.188 1.00 93.62 607 VAL A N 1
ATOM 4751 C CA . VAL A 1 607 ? -42.753 -0.046 72.365 1.00 93.62 607 VAL A CA 1
ATOM 4752 C C . VAL A 1 607 ? -42.266 1.339 71.933 1.00 93.62 607 VAL A C 1
ATOM 4754 O O . VAL A 1 607 ? -41.070 1.620 71.998 1.00 93.62 607 VAL A O 1
ATOM 4757 N N . ALA A 1 608 ? -43.179 2.205 71.500 1.00 94.06 608 ALA A N 1
ATOM 4758 C CA . ALA A 1 608 ? -42.890 3.588 71.116 1.00 94.06 608 ALA A CA 1
ATOM 4759 C C . ALA A 1 608 ? -44.019 4.540 71.539 1.00 94.06 608 ALA A C 1
ATOM 4761 O O . ALA A 1 608 ? -45.159 4.102 71.734 1.00 94.06 608 ALA A O 1
ATOM 4762 N N . SER A 1 609 ? -43.720 5.837 71.660 1.00 91.06 609 SER A N 1
ATOM 4763 C CA . SER A 1 609 ? -44.749 6.857 71.928 1.00 91.06 609 SER A CA 1
ATOM 4764 C C . SER A 1 609 ? -45.403 7.408 70.649 1.00 91.06 609 SER A C 1
ATOM 4766 O O . SER A 1 609 ? -46.507 7.960 70.711 1.00 91.06 609 SER A O 1
ATOM 4768 N N . ASP A 1 610 ? -44.766 7.194 69.492 1.00 90.25 610 ASP A N 1
ATOM 4769 C CA . ASP A 1 610 ? -45.154 7.656 68.159 1.00 90.25 610 ASP A CA 1
ATOM 4770 C C . ASP A 1 610 ? -45.490 6.512 67.178 1.00 90.25 610 ASP A C 1
ATOM 4772 O O . ASP A 1 610 ? -45.155 5.344 67.379 1.00 90.25 610 ASP A O 1
ATOM 4776 N N . GLN A 1 611 ? -46.225 6.856 66.113 1.00 88.50 611 GLN A N 1
ATOM 4777 C CA . GLN A 1 611 ? -46.802 5.890 65.166 1.00 88.50 611 GLN A CA 1
ATOM 4778 C C . GLN A 1 611 ? -45.807 5.424 64.084 1.00 88.50 611 GLN A C 1
ATOM 4780 O O . GLN A 1 611 ? -46.089 4.471 63.366 1.00 88.50 611 GLN A O 1
ATOM 4785 N N . ASP A 1 612 ? -44.656 6.084 63.948 1.00 88.00 612 ASP A N 1
ATOM 4786 C CA . ASP A 1 612 ? -43.557 5.703 63.050 1.00 88.00 612 ASP A CA 1
ATOM 4787 C C . ASP A 1 612 ? -42.412 4.961 63.772 1.00 88.00 612 ASP A C 1
ATOM 4789 O O . ASP A 1 612 ? -41.465 4.487 63.130 1.00 88.00 612 ASP A O 1
ATOM 4793 N N . GLY A 1 613 ? -42.495 4.839 65.102 1.00 88.19 613 GLY A N 1
ATOM 4794 C CA . GLY A 1 613 ? -41.488 4.191 65.935 1.00 88.19 613 GLY A CA 1
ATOM 4795 C C . GLY A 1 613 ? -40.152 4.935 65.938 1.00 88.19 613 GLY A C 1
ATOM 4796 O O . GLY A 1 613 ? -39.096 4.289 65.917 1.00 88.19 613 GLY A O 1
ATOM 4797 N N . SER A 1 614 ? -40.177 6.271 65.891 1.00 88.56 614 SER A N 1
ATOM 4798 C CA . SER A 1 614 ? -38.974 7.101 66.004 1.00 88.56 614 SER A CA 1
ATOM 4799 C C . SER A 1 614 ? -38.536 7.249 67.470 1.00 88.56 614 SER A C 1
ATOM 4801 O O . SER A 1 614 ? -37.355 7.068 67.781 1.00 88.56 614 SER A O 1
ATOM 4803 N N . ASP A 1 615 ? -39.489 7.451 68.383 1.00 90.94 615 ASP A N 1
ATOM 4804 C CA . ASP A 1 615 ? -39.303 7.520 69.831 1.00 90.94 615 ASP A CA 1
ATOM 4805 C C . ASP A 1 615 ? -39.398 6.119 70.457 1.00 90.94 615 ASP A C 1
ATOM 4807 O O . ASP A 1 615 ? -40.398 5.711 71.052 1.00 90.94 615 ASP A O 1
ATOM 4811 N N . ARG A 1 616 ? -38.327 5.343 70.262 1.00 92.81 616 ARG A N 1
ATOM 4812 C CA . ARG A 1 616 ? -38.203 3.949 70.708 1.00 92.81 616 ARG A CA 1
ATOM 4813 C C . ARG A 1 616 ? -38.017 3.850 72.227 1.00 92.81 616 ARG A C 1
ATOM 4815 O O . ARG A 1 616 ? -36.945 4.148 72.753 1.00 92.81 616 ARG A O 1
ATOM 4822 N N . GLN A 1 617 ? -39.045 3.355 72.909 1.00 91.88 617 GLN A N 1
ATOM 4823 C CA . GLN A 1 617 ? -39.132 3.237 74.365 1.00 91.88 617 GLN A CA 1
ATOM 4824 C C . GLN A 1 617 ? -38.736 1.841 74.887 1.00 91.88 617 GLN A C 1
ATOM 4826 O O . GLN A 1 617 ? -38.446 0.911 74.134 1.00 91.88 617 GLN A O 1
ATOM 4831 N N . THR A 1 618 ? -38.689 1.693 76.214 1.00 86.75 618 THR A N 1
ATOM 4832 C CA . THR A 1 618 ? -38.409 0.420 76.913 1.00 86.75 618 THR A CA 1
ATOM 4833 C C . THR A 1 618 ? -39.725 -0.212 77.394 1.00 86.75 618 THR A C 1
ATOM 4835 O O . THR A 1 618 ? -40.518 0.512 77.990 1.00 86.75 618 THR A O 1
ATOM 4838 N N . PRO A 1 619 ? -39.973 -1.532 77.230 1.00 87.88 619 PRO A N 1
ATOM 4839 C CA . PRO A 1 619 ? -39.062 -2.575 76.751 1.00 87.88 619 PRO A CA 1
ATOM 4840 C C . PRO A 1 619 ? -38.808 -2.568 75.237 1.00 87.88 619 PRO A C 1
ATOM 4842 O O . PRO A 1 619 ? -39.680 -2.281 74.422 1.00 87.88 619 PRO A O 1
ATOM 4845 N N . SER A 1 620 ? -37.586 -2.953 74.877 1.00 92.44 620 SER A N 1
ATOM 4846 C CA . SER A 1 620 ? -37.093 -3.002 73.505 1.00 92.44 620 SER A CA 1
ATOM 4847 C C . SER A 1 620 ? -36.191 -4.221 73.330 1.00 92.44 620 SER A C 1
ATOM 4849 O O . SER A 1 620 ? -35.320 -4.478 74.165 1.00 92.44 620 SER A O 1
ATOM 4851 N N . PHE A 1 621 ? -36.412 -4.979 72.258 1.00 94.50 621 PHE A N 1
ATOM 4852 C CA . PHE A 1 621 ? -35.688 -6.204 71.932 1.00 94.50 621 PHE A CA 1
ATOM 4853 C C . PHE A 1 621 ? -35.211 -6.122 70.479 1.00 94.50 621 PHE A C 1
ATOM 4855 O O . PHE A 1 621 ? -36.033 -6.039 69.573 1.00 94.50 621 PHE A O 1
ATOM 4862 N N . ASP A 1 622 ? -33.898 -6.123 70.240 1.00 91.56 622 ASP A N 1
ATOM 4863 C CA . ASP A 1 622 ? -33.328 -5.927 68.891 1.00 91.56 622 ASP A CA 1
ATOM 4864 C C . ASP A 1 622 ? -33.365 -7.175 67.996 1.00 91.56 622 ASP A C 1
ATOM 4866 O O . ASP A 1 622 ? -33.256 -7.063 66.778 1.00 91.56 622 ASP A O 1
ATOM 4870 N N . GLN A 1 623 ? -33.528 -8.357 68.595 1.00 94.38 623 GLN A N 1
ATOM 4871 C CA . GLN A 1 623 ? -33.675 -9.629 67.894 1.00 94.38 623 GLN A CA 1
ATOM 4872 C C . GLN A 1 623 ? -34.617 -10.541 68.690 1.00 94.38 623 GLN A C 1
ATOM 4874 O O . GLN A 1 623 ? -34.303 -10.923 69.819 1.00 94.38 623 GLN A O 1
ATOM 4879 N N . VAL A 1 624 ? -35.753 -10.912 68.095 1.00 95.75 624 VAL A N 1
ATOM 4880 C CA . VAL A 1 624 ? -36.714 -11.883 68.660 1.00 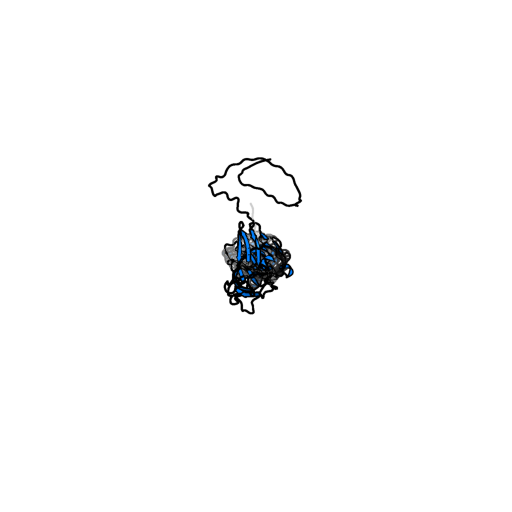95.75 624 VAL A CA 1
ATOM 4881 C C . VAL A 1 624 ? -36.795 -13.199 67.877 1.00 95.75 624 VAL A C 1
ATOM 4883 O O . VAL A 1 624 ? -37.467 -14.132 68.315 1.00 95.75 624 VAL A O 1
ATOM 4886 N N . LEU A 1 625 ? -36.121 -13.312 66.727 1.00 96.31 625 LEU A N 1
ATOM 4887 C CA . LEU A 1 625 ? -36.133 -14.541 65.934 1.00 96.31 625 LEU A CA 1
ATOM 4888 C C . LEU A 1 625 ? -35.201 -15.598 66.541 1.00 96.31 625 LEU A C 1
ATOM 4890 O O . LEU A 1 625 ? -34.019 -15.357 66.791 1.00 96.31 625 LEU A O 1
ATOM 4894 N N . THR A 1 626 ? -35.709 -16.819 66.705 1.00 95.38 626 THR A N 1
ATOM 4895 C CA . THR A 1 626 ? -34.858 -17.985 66.989 1.00 95.38 626 THR A CA 1
ATOM 4896 C C . THR A 1 626 ? -33.963 -18.321 65.784 1.00 95.38 626 THR A C 1
ATOM 4898 O O . THR A 1 626 ? -34.308 -17.973 64.652 1.00 95.38 626 THR A O 1
ATOM 4901 N N . PRO A 1 627 ? -32.856 -19.074 65.955 1.00 94.25 627 PRO A N 1
ATOM 4902 C CA . PRO A 1 627 ? -32.023 -19.517 64.832 1.00 94.25 627 PRO A CA 1
ATOM 4903 C C . PRO A 1 627 ? -32.780 -20.259 63.721 1.00 94.25 627 PRO A C 1
ATOM 4905 O O . PRO A 1 627 ? -32.426 -20.119 62.556 1.00 94.25 627 PRO A O 1
ATOM 4908 N N . GLY A 1 628 ? -33.856 -20.985 64.047 1.00 93.50 628 GLY A N 1
ATOM 4909 C CA . GLY A 1 628 ? -34.733 -21.586 63.037 1.00 93.50 628 GLY A CA 1
ATOM 4910 C C . GLY A 1 628 ? -35.532 -20.544 62.244 1.00 93.50 628 GLY A C 1
ATOM 4911 O O . GLY A 1 628 ? -35.604 -20.628 61.024 1.00 93.50 628 GLY A O 1
ATOM 4912 N N . GLN A 1 629 ? -36.078 -19.526 62.917 1.00 96.19 629 GLN A N 1
ATOM 4913 C CA . GLN A 1 629 ? -36.852 -18.450 62.282 1.00 96.19 629 GLN A CA 1
ATOM 4914 C C . GLN A 1 629 ? -35.975 -17.493 61.457 1.00 96.19 629 GLN A C 1
ATOM 4916 O O . GLN A 1 629 ? -36.379 -17.098 60.364 1.00 96.19 629 GLN A O 1
ATOM 4921 N N . MET A 1 630 ? -34.749 -17.196 61.906 1.00 95.88 630 MET A N 1
ATOM 4922 C CA . MET A 1 630 ? -33.745 -16.469 61.108 1.00 95.88 630 MET A CA 1
ATOM 4923 C C . MET A 1 630 ? -33.333 -17.216 59.828 1.00 95.88 630 MET A C 1
ATOM 4925 O O . MET A 1 630 ? -32.757 -16.611 58.930 1.00 95.88 630 MET A O 1
ATOM 4929 N N . SER A 1 631 ? -33.627 -18.515 59.745 1.00 95.94 631 SER A N 1
ATOM 4930 C CA . SER A 1 631 ? -33.264 -19.409 58.637 1.00 95.94 631 SER A CA 1
ATOM 4931 C C . SER A 1 631 ? -34.497 -19.842 57.823 1.00 95.94 631 SER A C 1
ATOM 4933 O O . SER A 1 631 ? -34.489 -20.857 57.124 1.00 95.94 631 SER A O 1
ATOM 4935 N N . THR A 1 632 ? -35.596 -19.080 57.926 1.00 96.06 632 THR A N 1
ATOM 4936 C CA . THR A 1 632 ? -36.838 -19.334 57.180 1.00 96.06 632 THR A CA 1
ATOM 4937 C C . THR A 1 632 ? -36.599 -19.164 55.678 1.00 96.06 632 THR A C 1
ATOM 4939 O O . THR A 1 632 ? -36.112 -18.130 55.217 1.00 96.06 632 THR A O 1
ATOM 4942 N N . LYS A 1 633 ? -36.969 -20.170 54.882 1.00 95.75 633 LYS A N 1
ATOM 4943 C CA . LYS A 1 633 ? -36.810 -20.116 53.426 1.00 95.75 633 LYS A CA 1
ATOM 4944 C C . LYS A 1 633 ? -37.785 -19.110 52.802 1.00 95.75 633 LYS A C 1
ATOM 4946 O O . LYS A 1 633 ? -38.995 -19.297 52.899 1.00 95.75 633 LYS A O 1
ATOM 4951 N N . LEU A 1 634 ? -37.255 -18.112 52.096 1.00 95.38 634 LEU A N 1
ATOM 4952 C CA . LEU A 1 634 ? -38.024 -17.218 51.227 1.00 95.38 634 LEU A CA 1
ATOM 4953 C C . LEU A 1 634 ? -38.203 -17.892 49.848 1.00 95.38 634 LEU A C 1
ATOM 4955 O O . LEU A 1 634 ? -37.196 -18.168 49.184 1.00 95.38 634 LEU A O 1
ATOM 4959 N N . PRO A 1 635 ? -39.435 -18.189 49.390 1.00 93.00 635 PRO A N 1
ATOM 4960 C CA . PRO A 1 635 ? -39.680 -18.524 47.986 1.00 93.00 635 PRO A CA 1
ATOM 4961 C C . PRO A 1 635 ? -39.363 -17.330 47.069 1.00 93.00 635 PRO A C 1
ATOM 4963 O O . PRO A 1 635 ? -39.443 -16.180 47.492 1.00 93.00 635 PRO A O 1
ATOM 4966 N N . ALA A 1 636 ? -39.011 -17.589 45.806 1.00 89.25 636 ALA A N 1
ATOM 4967 C CA . ALA A 1 636 ? -38.877 -16.516 44.817 1.00 89.25 636 ALA A CA 1
ATOM 4968 C C . ALA A 1 636 ? -40.232 -15.814 44.628 1.00 89.25 636 ALA A C 1
ATOM 4970 O O . ALA A 1 636 ? -41.257 -16.493 44.555 1.00 89.25 636 ALA A O 1
ATOM 4971 N N . GLY A 1 637 ? -40.228 -14.480 44.610 1.00 87.81 637 GLY A N 1
ATOM 4972 C CA . GLY A 1 637 ? -41.444 -13.660 44.624 1.00 87.81 637 GLY A CA 1
ATOM 4973 C C . GLY A 1 637 ? -42.265 -13.679 45.926 1.00 87.81 637 GLY A C 1
ATOM 4974 O O . GLY A 1 637 ? -43.350 -13.111 45.959 1.00 87.81 637 GLY A O 1
ATOM 4975 N N . GLY A 1 638 ? -41.775 -14.312 47.001 1.00 90.50 638 GLY A N 1
ATOM 4976 C CA . GLY A 1 638 ? -42.407 -14.258 48.323 1.00 90.50 638 GLY A CA 1
ATOM 4977 C C . GLY A 1 638 ? -43.772 -14.961 48.451 1.00 90.50 638 GLY A C 1
ATOM 4978 O O . GLY A 1 638 ? -44.093 -15.861 47.671 1.00 90.50 638 GLY A O 1
ATOM 4979 N N . PRO A 1 639 ? -44.566 -14.601 49.481 1.00 92.31 639 PRO A N 1
ATOM 4980 C CA . PRO A 1 639 ? -44.175 -13.804 50.652 1.00 92.31 639 PRO A CA 1
ATOM 4981 C C . PRO A 1 639 ? -43.260 -14.593 51.611 1.00 92.31 639 PRO A C 1
ATOM 4983 O O . PRO A 1 639 ? -43.143 -15.818 51.526 1.00 92.31 639 PRO A O 1
ATOM 4986 N N . LEU A 1 640 ? -42.629 -13.903 52.565 1.00 95.81 640 LEU A N 1
ATOM 4987 C CA . LEU A 1 640 ? -41.886 -14.523 53.670 1.00 95.81 640 LEU A CA 1
ATOM 4988 C C . LEU A 1 640 ? -42.781 -14.594 54.913 1.00 95.81 640 LEU A C 1
ATOM 4990 O O . LEU A 1 640 ? -43.122 -13.563 55.480 1.00 95.81 640 LEU A O 1
ATOM 4994 N N . VAL A 1 641 ? -43.138 -15.797 55.372 1.00 95.12 641 VAL A N 1
ATOM 4995 C CA . VAL A 1 641 ? -44.018 -15.977 56.543 1.00 95.12 641 VAL A CA 1
ATOM 4996 C C . VAL A 1 641 ? -43.260 -16.617 57.705 1.00 95.12 641 VAL A C 1
ATOM 4998 O O . VAL A 1 641 ? -42.786 -17.748 57.601 1.00 95.12 641 VAL A O 1
ATOM 5001 N N . ILE A 1 642 ? -43.186 -15.909 58.834 1.00 96.00 642 ILE A N 1
ATOM 5002 C CA . ILE A 1 642 ? -42.506 -16.327 60.063 1.00 96.00 642 ILE A CA 1
ATOM 5003 C C . ILE A 1 642 ? -43.533 -16.372 61.206 1.00 96.00 642 ILE A C 1
ATOM 5005 O O . ILE A 1 642 ? -44.002 -15.347 61.695 1.00 96.00 642 ILE A O 1
ATOM 5009 N N . ASN A 1 643 ? -43.891 -17.582 61.639 1.00 95.00 643 ASN A N 1
ATOM 5010 C CA . ASN A 1 643 ? -44.901 -17.819 62.678 1.00 95.00 643 ASN A CA 1
ATOM 5011 C C . ASN A 1 643 ? -44.271 -18.120 64.048 1.00 95.00 643 ASN A C 1
ATOM 5013 O O . ASN A 1 643 ? -43.141 -18.612 64.126 1.00 95.00 643 ASN A O 1
ATOM 5017 N N . GLY A 1 644 ? -45.035 -17.904 65.125 1.00 94.12 644 GLY A N 1
ATOM 5018 C CA . GLY A 1 644 ? -44.663 -18.334 66.479 1.00 94.12 644 GLY A CA 1
ATOM 5019 C C . GLY A 1 644 ? -43.418 -17.641 67.042 1.00 94.12 644 GLY A C 1
ATOM 5020 O O . GLY A 1 644 ? -42.625 -18.261 67.749 1.00 94.12 644 GLY A O 1
ATOM 5021 N N . ILE A 1 645 ? -43.201 -16.378 66.683 1.00 96.25 645 ILE A N 1
ATOM 5022 C CA . ILE A 1 645 ? -42.109 -15.546 67.192 1.00 96.25 645 ILE A CA 1
ATOM 5023 C C . ILE A 1 645 ? -42.436 -15.200 68.646 1.00 96.25 645 ILE A C 1
ATOM 5025 O O . ILE A 1 645 ? -43.504 -14.660 68.916 1.00 96.25 645 ILE A O 1
ATOM 5029 N N . MET A 1 646 ? -41.551 -15.517 69.591 1.00 94.62 646 MET A N 1
ATOM 5030 C CA . MET A 1 646 ? -41.777 -15.232 71.011 1.00 94.62 646 MET A CA 1
ATOM 5031 C C . MET A 1 646 ? -40.908 -14.063 71.464 1.00 94.62 646 MET A C 1
ATOM 5033 O O . MET A 1 646 ? -39.682 -14.148 71.403 1.00 94.62 646 MET A O 1
ATOM 5037 N N . THR A 1 647 ? -41.523 -12.990 71.963 1.00 94.31 647 THR A N 1
ATOM 5038 C CA . THR A 1 647 ? -40.759 -11.924 72.626 1.00 94.31 647 THR A CA 1
ATOM 5039 C C . THR A 1 647 ? -40.187 -12.430 73.954 1.00 94.31 647 THR A C 1
ATOM 5041 O O . THR A 1 647 ? -40.758 -13.332 74.576 1.00 94.31 647 THR A O 1
ATOM 5044 N N . PRO A 1 648 ? -39.117 -11.811 74.477 1.00 93.75 648 PRO A N 1
ATOM 5045 C CA . PRO A 1 648 ? -38.823 -11.882 75.902 1.00 93.75 648 PRO A CA 1
ATOM 5046 C C . PRO A 1 648 ? -40.032 -11.407 76.742 1.00 93.75 648 PRO A C 1
ATOM 5048 O O . PRO A 1 648 ? -40.863 -10.642 76.235 1.00 93.75 648 PRO A O 1
ATOM 5051 N N . PRO A 1 649 ? -40.167 -11.851 78.007 1.00 91.81 649 PRO A N 1
ATOM 5052 C CA . PRO A 1 649 ? -41.336 -11.525 78.820 1.00 91.81 649 PRO A CA 1
ATOM 5053 C C . PRO A 1 649 ? -41.464 -10.031 79.141 1.00 91.81 649 PRO A C 1
ATOM 5055 O O . PRO A 1 649 ? -40.489 -9.388 79.527 1.00 91.81 649 PRO A O 1
ATOM 5058 N N . LEU A 1 650 ? -42.683 -9.501 79.030 1.00 89.69 650 LEU A N 1
ATOM 5059 C CA . LEU A 1 650 ? -43.028 -8.099 79.280 1.00 89.69 650 LEU A CA 1
ATOM 5060 C C . LEU A 1 650 ? -44.400 -7.983 79.961 1.00 89.69 650 LEU A C 1
ATOM 5062 O O . LEU A 1 650 ? -45.215 -8.898 79.879 1.00 89.69 650 LEU A O 1
ATOM 5066 N N . ILE A 1 651 ? -44.658 -6.872 80.655 1.00 89.19 651 ILE A N 1
ATOM 5067 C CA . ILE A 1 651 ? -45.925 -6.658 81.372 1.00 89.19 651 ILE A CA 1
ATOM 5068 C C . ILE A 1 651 ? -46.982 -6.187 80.370 1.00 89.19 651 ILE A C 1
ATOM 5070 O O . ILE A 1 651 ? -46.927 -5.054 79.892 1.00 89.19 651 ILE A O 1
ATOM 5074 N N . ALA A 1 652 ? -47.940 -7.057 80.045 1.00 86.50 652 ALA A N 1
ATOM 5075 C CA . ALA A 1 652 ? -48.928 -6.790 79.004 1.00 86.50 652 ALA A CA 1
ATOM 5076 C C . ALA A 1 652 ? -49.841 -5.595 79.337 1.00 86.50 652 ALA A C 1
ATOM 5078 O O . ALA A 1 652 ? -50.199 -4.841 78.434 1.00 86.50 652 ALA A O 1
ATOM 5079 N N . GLU A 1 653 ? -50.154 -5.364 80.619 1.00 86.44 653 GLU A N 1
ATOM 5080 C CA . GLU A 1 653 ? -50.992 -4.237 81.059 1.00 86.44 653 GLU A CA 1
ATOM 5081 C C . GLU A 1 653 ? -50.370 -2.851 80.848 1.00 86.44 653 GLU A C 1
ATOM 5083 O O . GLU A 1 653 ? -51.067 -1.854 81.010 1.00 86.44 653 GLU A O 1
ATOM 5088 N N . GLN A 1 654 ? -49.077 -2.756 80.523 1.00 86.44 654 GLN A N 1
ATOM 5089 C CA . GLN A 1 654 ? -48.426 -1.469 80.249 1.00 86.44 654 GLN A CA 1
ATOM 5090 C C . GLN A 1 654 ? -48.551 -1.047 78.777 1.00 86.44 654 GLN A C 1
ATOM 5092 O O . GLN A 1 654 ? -48.356 0.124 78.460 1.00 86.44 654 GLN A O 1
ATOM 5097 N N . LEU A 1 655 ? -48.912 -1.968 77.879 1.00 87.31 655 LEU A N 1
ATOM 5098 C CA . LEU A 1 655 ? -49.029 -1.703 76.445 1.00 87.31 655 LEU A CA 1
ATOM 5099 C C . LEU A 1 655 ? -50.224 -0.780 76.167 1.00 87.31 655 LEU A C 1
ATOM 5101 O O . LEU A 1 655 ? -51.340 -1.045 76.608 1.00 87.31 655 LEU A O 1
ATOM 5105 N N . GLY A 1 656 ? -49.983 0.307 75.435 1.00 83.00 656 GLY A N 1
ATOM 5106 C CA . GLY A 1 656 ? -50.951 1.384 75.220 1.00 83.00 656 GLY A CA 1
ATOM 5107 C C . GLY A 1 656 ? -50.982 2.454 76.310 1.00 83.00 656 GLY A C 1
ATOM 5108 O O . GLY A 1 656 ? -51.624 3.489 76.136 1.00 83.00 656 GLY A O 1
ATOM 5109 N N . CYS A 1 657 ? -50.308 2.238 77.442 1.00 84.75 657 CYS A N 1
ATOM 5110 C CA . CYS A 1 657 ? -50.346 3.149 78.580 1.00 84.75 657 CYS A CA 1
ATOM 5111 C C . CYS A 1 657 ? -49.123 4.082 78.602 1.00 84.75 657 CYS A C 1
ATOM 5113 O O . CYS A 1 657 ? -47.983 3.652 78.427 1.00 84.75 657 CYS A O 1
ATOM 5115 N N . ALA A 1 658 ? -49.359 5.365 78.901 1.00 84.38 658 ALA A N 1
ATOM 5116 C CA . ALA A 1 658 ? -48.329 6.407 78.979 1.00 84.38 658 ALA A CA 1
ATOM 5117 C C . ALA A 1 658 ? -47.438 6.466 77.716 1.00 84.38 658 ALA A C 1
ATOM 5119 O O . ALA A 1 658 ? -47.944 6.727 76.629 1.00 84.38 658 ALA A O 1
ATOM 5120 N N . GLU A 1 659 ? -46.129 6.254 77.859 1.00 82.62 659 GLU A N 1
ATOM 5121 C CA . GLU A 1 659 ? -45.137 6.341 76.775 1.00 82.62 659 GLU A CA 1
ATOM 5122 C C . GLU A 1 659 ? -45.081 5.061 75.915 1.00 82.62 659 GLU A C 1
ATOM 5124 O O . GLU A 1 659 ? -44.519 5.080 74.826 1.00 82.62 659 GLU A O 1
ATOM 5129 N N . MET A 1 660 ? -45.713 3.960 76.343 1.00 86.75 660 MET A N 1
ATOM 5130 C CA . MET A 1 660 ? -45.759 2.687 75.604 1.00 86.75 660 MET A CA 1
ATOM 5131 C C . MET A 1 660 ? -46.950 2.614 74.631 1.00 86.75 660 MET A C 1
ATOM 5133 O O . MET A 1 660 ? -47.629 1.587 74.547 1.00 86.75 660 MET A O 1
ATOM 5137 N N . ARG A 1 661 ? -47.270 3.723 73.954 1.00 89.69 661 ARG A N 1
ATOM 5138 C CA . ARG A 1 661 ? -48.531 3.886 73.210 1.00 89.69 661 ARG A CA 1
ATOM 5139 C C . ARG A 1 661 ? -48.665 2.933 72.023 1.00 89.69 661 ARG A C 1
ATOM 5141 O O . ARG A 1 661 ? -49.764 2.449 71.778 1.00 89.69 661 ARG A O 1
ATOM 5148 N N . TYR A 1 662 ? -47.580 2.641 71.316 1.00 92.06 662 TYR A N 1
ATOM 5149 C CA . TYR A 1 662 ? -47.569 1.735 70.169 1.00 92.06 662 TYR A CA 1
ATOM 5150 C C . TYR A 1 662 ? -46.689 0.516 70.443 1.00 92.06 662 TYR A C 1
ATOM 5152 O O . TYR A 1 662 ? -45.652 0.633 71.098 1.00 92.06 662 TYR A O 1
ATOM 5160 N N . LEU A 1 663 ? -47.072 -0.645 69.906 1.00 92.75 663 LEU A N 1
ATOM 5161 C CA . LEU A 1 663 ? -46.169 -1.787 69.749 1.00 92.75 663 LEU A CA 1
ATOM 5162 C C . LEU A 1 663 ? -45.679 -1.825 68.299 1.00 92.75 663 LEU A C 1
ATOM 5164 O O . LEU A 1 663 ? -46.484 -1.861 67.366 1.00 92.75 663 LEU A O 1
ATOM 5168 N N . CYS A 1 664 ? -44.362 -1.843 68.126 1.00 94.31 664 CYS A N 1
ATOM 5169 C CA . CYS A 1 664 ? -43.689 -1.803 66.838 1.00 94.31 664 CYS A CA 1
ATOM 5170 C C . CYS A 1 664 ? -42.927 -3.099 66.557 1.00 94.31 664 CYS A C 1
ATOM 5172 O O . CYS A 1 664 ? -42.259 -3.655 67.438 1.00 94.31 664 CYS A O 1
ATOM 5174 N N . VAL A 1 665 ? -42.977 -3.528 65.297 1.00 95.12 665 VAL A N 1
ATOM 5175 C CA . VAL A 1 665 ? -42.124 -4.575 64.731 1.00 95.12 665 VAL A CA 1
ATOM 5176 C C . VAL A 1 665 ? -41.244 -3.940 63.659 1.00 95.12 665 VAL A C 1
ATOM 5178 O O . VAL A 1 665 ? -41.751 -3.318 62.730 1.00 95.12 665 VAL A O 1
ATOM 5181 N N . GLU A 1 666 ? -39.930 -4.106 63.779 1.00 95.69 666 GLU A N 1
ATOM 5182 C CA . GLU A 1 666 ? -38.960 -3.759 62.735 1.00 95.69 666 GLU A CA 1
ATOM 5183 C C . GLU A 1 666 ? -38.406 -5.042 62.120 1.00 95.69 666 GLU A C 1
ATOM 5185 O O . GLU A 1 666 ? -37.987 -5.937 62.849 1.00 95.69 666 GLU A O 1
ATOM 5190 N N . PHE A 1 667 ? -38.346 -5.113 60.793 1.00 96.31 667 PHE A N 1
ATOM 5191 C CA . PHE A 1 667 ? -37.746 -6.219 60.052 1.00 96.31 667 PHE A CA 1
ATOM 5192 C C . PHE A 1 667 ? -36.584 -5.717 59.188 1.00 96.31 667 PHE A C 1
ATOM 5194 O O . PHE A 1 667 ? -36.700 -4.704 58.493 1.00 96.31 667 PHE A O 1
ATOM 5201 N N . ARG A 1 668 ? -35.460 -6.442 59.214 1.00 95.94 668 ARG A N 1
ATOM 5202 C CA . ARG A 1 668 ? -34.271 -6.153 58.402 1.00 95.94 668 ARG A CA 1
ATOM 5203 C C . ARG A 1 668 ? -33.501 -7.405 57.996 1.00 95.94 668 ARG A C 1
ATOM 5205 O O . ARG A 1 668 ? -33.678 -8.488 58.553 1.00 95.94 668 ARG A O 1
ATOM 5212 N N . LYS A 1 669 ? -32.592 -7.231 57.033 1.00 95.19 669 LYS A N 1
ATOM 5213 C CA . LYS A 1 669 ? -31.558 -8.220 56.703 1.00 95.19 669 LYS A CA 1
ATOM 5214 C C . LYS A 1 669 ? -30.697 -8.496 57.939 1.00 95.19 669 LYS A C 1
ATOM 5216 O O . LYS A 1 669 ? -30.237 -7.565 58.597 1.00 95.19 669 LYS A O 1
ATOM 5221 N N . GLY A 1 670 ? -30.456 -9.772 58.224 1.00 94.44 670 GLY A N 1
ATOM 5222 C CA . GLY A 1 670 ? -29.626 -10.206 59.340 1.00 94.44 670 GLY A CA 1
ATOM 5223 C C . GLY A 1 670 ? -28.156 -9.802 59.145 1.00 94.44 670 GLY A C 1
ATOM 5224 O O . GLY A 1 670 ? -27.618 -9.945 58.043 1.00 94.44 670 GLY A O 1
ATOM 5225 N N . PRO A 1 671 ? -27.452 -9.340 60.197 1.00 91.31 671 PRO A N 1
ATOM 5226 C CA . PRO A 1 671 ? -26.097 -8.782 60.084 1.00 91.31 671 PRO A CA 1
ATOM 5227 C C . PRO A 1 671 ? -24.999 -9.812 59.751 1.00 91.31 671 PRO A C 1
ATOM 5229 O O . PRO A 1 671 ? -23.822 -9.457 59.702 1.00 91.31 671 PRO A O 1
ATOM 5232 N N . ARG A 1 672 ? -25.359 -11.092 59.571 1.00 91.50 672 ARG A N 1
ATOM 5233 C CA . ARG A 1 672 ? -24.478 -12.200 59.156 1.00 91.50 672 ARG A CA 1
ATOM 5234 C C . ARG A 1 672 ? -25.222 -13.215 58.272 1.00 91.50 672 ARG A C 1
ATOM 5236 O O . ARG A 1 672 ? -25.035 -14.418 58.445 1.00 91.50 672 ARG A O 1
ATOM 5243 N N . ALA A 1 673 ? -26.102 -12.736 57.391 1.00 94.12 673 ALA A N 1
ATOM 5244 C CA . ALA A 1 673 ? -26.836 -13.582 56.452 1.00 94.12 673 ALA A CA 1
ATOM 5245 C C . ALA A 1 673 ? -25.882 -14.472 55.631 1.00 94.12 673 ALA A C 1
ATOM 5247 O O . ALA A 1 673 ? -24.890 -13.987 55.086 1.00 94.12 673 ALA A O 1
ATOM 5248 N N . ASN A 1 674 ? -26.175 -15.773 55.560 1.00 93.25 674 ASN A N 1
ATOM 5249 C CA . ASN A 1 674 ? -25.398 -16.745 54.795 1.00 93.25 674 ASN A CA 1
ATOM 5250 C C . ASN A 1 674 ? -26.339 -17.683 54.008 1.00 93.25 674 ASN A C 1
ATOM 5252 O O . ASN A 1 674 ? -27.000 -18.509 54.637 1.00 93.25 674 ASN A O 1
ATOM 5256 N N . PRO A 1 675 ? -26.406 -17.617 52.663 1.00 91.81 675 PRO A N 1
ATOM 5257 C CA . PRO A 1 675 ? -25.609 -16.760 51.788 1.00 91.81 675 PRO A CA 1
ATOM 5258 C C . PRO A 1 675 ? -25.937 -15.278 51.980 1.00 91.81 675 PRO A C 1
ATOM 5260 O O . PRO A 1 675 ? -27.038 -14.926 52.410 1.00 91.81 675 PRO A O 1
ATOM 5263 N N . ASP A 1 676 ? -24.986 -14.417 51.625 1.00 92.31 676 ASP A N 1
ATOM 5264 C CA . ASP A 1 676 ? -25.246 -12.984 51.598 1.00 92.31 676 ASP A CA 1
ATOM 5265 C C . ASP A 1 676 ? -26.197 -12.615 50.437 1.00 92.31 676 ASP A C 1
ATOM 5267 O O . ASP A 1 676 ? -26.355 -13.356 49.453 1.00 92.31 676 ASP A O 1
ATOM 5271 N N . TYR A 1 677 ? -26.883 -11.483 50.577 1.00 93.81 677 TYR A N 1
ATOM 5272 C CA . TYR A 1 677 ? -27.845 -10.986 49.594 1.00 93.81 677 TYR A CA 1
ATOM 5273 C C . TYR A 1 677 ? -28.047 -9.468 49.682 1.00 93.81 677 TYR A C 1
ATOM 5275 O O . TYR A 1 677 ? -27.972 -8.875 50.763 1.00 93.81 677 TYR A O 1
ATOM 5283 N N . THR A 1 678 ? -28.345 -8.818 48.561 1.00 93.12 678 THR A N 1
ATOM 5284 C CA . THR A 1 678 ? -28.741 -7.404 48.537 1.00 93.12 678 THR A CA 1
ATOM 5285 C C . THR A 1 678 ? -30.185 -7.275 49.012 1.00 93.12 678 THR A C 1
ATOM 5287 O O . THR A 1 678 ? -31.079 -7.928 48.479 1.00 93.12 678 THR A O 1
ATOM 5290 N N . ALA A 1 679 ? -30.421 -6.435 50.019 1.00 92.31 679 ALA A N 1
ATOM 5291 C CA . ALA A 1 679 ? -31.747 -6.165 50.568 1.00 92.31 679 ALA A CA 1
ATOM 5292 C C . ALA A 1 679 ? -32.133 -4.710 50.300 1.00 92.31 679 ALA A C 1
ATOM 5294 O O . ALA A 1 679 ? -31.367 -3.808 50.639 1.00 92.31 679 ALA A O 1
ATOM 5295 N N . GLU A 1 680 ? -33.318 -4.495 49.739 1.00 91.81 680 GLU A N 1
ATOM 5296 C CA . GLU A 1 680 ? -33.904 -3.171 49.535 1.00 91.81 680 GLU A CA 1
ATOM 5297 C C . GLU A 1 680 ? -35.280 -3.094 50.210 1.00 91.81 680 GLU A C 1
ATOM 5299 O O . GLU A 1 680 ? -35.967 -4.105 50.345 1.00 91.81 680 GLU A O 1
ATOM 5304 N N . PHE A 1 681 ? -35.657 -1.903 50.673 1.00 91.31 681 PHE A N 1
ATOM 5305 C CA . PHE A 1 681 ? -36.871 -1.653 51.449 1.00 91.31 681 PHE A CA 1
ATOM 5306 C C . PHE A 1 681 ? -37.602 -0.464 50.820 1.00 91.31 681 PHE A C 1
ATOM 5308 O O . PHE A 1 681 ? -37.173 0.680 50.980 1.00 91.31 681 PHE A O 1
ATOM 5315 N N . THR A 1 682 ? -38.670 -0.734 50.072 1.00 87.75 682 THR A N 1
ATOM 5316 C CA . THR A 1 682 ? -39.403 0.261 49.273 1.00 87.75 682 THR A CA 1
ATOM 5317 C C . THR A 1 682 ? -40.899 -0.001 49.333 1.00 87.75 682 THR A C 1
ATOM 5319 O O . THR A 1 682 ? -41.335 -1.144 49.288 1.00 87.75 682 THR A O 1
ATOM 5322 N N . GLN A 1 683 ? -41.703 1.058 49.390 1.00 81.19 683 GLN A N 1
ATOM 5323 C CA . GLN A 1 683 ? -43.152 0.932 49.247 1.00 81.19 683 GLN A CA 1
ATOM 5324 C C . GLN A 1 683 ? -43.502 0.476 47.819 1.00 81.19 683 GLN A C 1
ATOM 5326 O O . GLN A 1 683 ? -42.876 0.928 46.860 1.00 81.19 683 GLN A O 1
ATOM 5331 N N . SER A 1 684 ? -44.501 -0.399 47.666 1.00 68.12 684 SER A N 1
ATOM 5332 C CA . SER A 1 684 ? -45.039 -0.741 46.342 1.00 68.12 684 SER A CA 1
ATOM 5333 C C . SER A 1 684 ? -45.740 0.467 45.712 1.00 68.12 684 SER A C 1
ATOM 5335 O O . SER A 1 684 ? -46.565 1.113 46.357 1.00 68.12 684 SER A O 1
ATOM 5337 N N . GLU A 1 685 ? -45.463 0.739 44.435 1.00 59.41 685 GLU A N 1
ATOM 5338 C CA . GLU A 1 685 ? -46.177 1.759 43.648 1.00 59.41 685 GLU A CA 1
ATOM 5339 C C . GLU A 1 685 ? -47.594 1.312 43.238 1.00 59.41 685 GLU A C 1
ATOM 5341 O O . GLU A 1 685 ? -48.369 2.101 42.696 1.00 59.41 685 GLU A O 1
ATOM 5346 N N . THR A 1 686 ? -47.955 0.046 43.479 1.00 49.78 686 THR A N 1
ATOM 5347 C CA . THR A 1 686 ? -49.226 -0.529 43.021 1.00 49.78 686 THR A CA 1
ATOM 5348 C C . THR A 1 686 ? -50.246 -0.554 44.159 1.00 49.78 686 THR A C 1
ATOM 5350 O O . THR A 1 686 ? -50.163 -1.404 45.045 1.00 49.78 686 THR A O 1
ATOM 5353 N N . GLU A 1 687 ? -51.247 0.335 44.127 1.00 48.47 687 GLU A N 1
ATOM 5354 C CA . GLU A 1 687 ? -52.375 0.329 45.077 1.00 48.47 687 GLU A CA 1
ATOM 5355 C C . GLU A 1 687 ? -53.270 -0.919 44.895 1.00 48.47 687 GLU A C 1
ATOM 5357 O O . GLU A 1 687 ? -54.334 -0.869 44.274 1.00 48.47 687 GLU A O 1
ATOM 5362 N N . ILE A 1 688 ? -52.862 -2.062 45.458 1.00 37.53 688 ILE A N 1
ATOM 5363 C CA . ILE A 1 688 ? -53.651 -3.305 45.470 1.00 37.53 688 ILE A CA 1
ATOM 5364 C C . ILE A 1 688 ? -54.275 -3.534 46.854 1.00 37.53 688 ILE A C 1
ATOM 5366 O O . ILE A 1 688 ? -53.962 -4.478 47.570 1.00 37.53 688 ILE A O 1
ATOM 5370 N N . GLY A 1 689 ? -55.245 -2.686 47.192 1.00 40.44 689 GLY A N 1
ATOM 5371 C CA . GLY A 1 689 ? -56.451 -3.147 47.887 1.00 40.44 689 GLY A CA 1
ATOM 5372 C C . GLY A 1 689 ? -56.333 -3.727 49.304 1.00 40.44 689 GLY A C 1
ATOM 5373 O O . GLY A 1 689 ? -57.187 -4.540 49.657 1.00 40.44 689 GLY A O 1
ATOM 5374 N N . SER A 1 690 ? -55.383 -3.285 50.132 1.00 38.78 690 SER A N 1
ATOM 5375 C CA . SER A 1 690 ? -55.532 -3.344 51.596 1.00 38.78 690 SER A CA 1
ATOM 5376 C C . SER A 1 690 ? -55.190 -1.999 52.232 1.00 38.78 690 SER A C 1
ATOM 5378 O O . SER A 1 690 ? -54.327 -1.273 51.744 1.00 38.78 690 SER A O 1
ATOM 5380 N N . ALA A 1 691 ? -55.901 -1.652 53.303 1.00 41.31 691 ALA A N 1
ATOM 5381 C CA . ALA A 1 691 ? -55.661 -0.448 54.090 1.00 41.31 691 ALA A CA 1
ATOM 5382 C C . ALA A 1 691 ? -54.925 -0.845 55.376 1.00 41.31 691 ALA A C 1
ATOM 5384 O O . ALA A 1 691 ? -55.550 -0.985 56.425 1.00 41.31 691 ALA A O 1
ATOM 5385 N N . ASP A 1 692 ? -53.615 -1.071 55.263 1.00 48.97 692 ASP A N 1
ATOM 5386 C CA . ASP A 1 692 ? -52.755 -1.497 56.370 1.00 48.97 692 ASP A CA 1
ATOM 5387 C C . ASP A 1 692 ? -51.878 -0.348 56.894 1.00 48.97 692 ASP A C 1
ATOM 5389 O O . ASP A 1 692 ? -51.306 0.435 56.134 1.00 48.97 692 ASP A O 1
ATOM 5393 N N . ASP A 1 693 ? -51.811 -0.242 58.223 1.00 59.41 693 ASP A N 1
ATOM 5394 C CA . ASP A 1 693 ? -51.279 0.913 58.950 1.00 59.41 693 ASP A CA 1
ATOM 5395 C C . ASP A 1 693 ? -49.800 1.211 58.650 1.00 59.41 693 ASP A C 1
ATOM 5397 O O . ASP A 1 693 ? -48.963 0.309 58.696 1.00 59.41 693 ASP A O 1
ATOM 5401 N N . ASN A 1 694 ? -49.490 2.500 58.443 1.00 75.06 694 ASN A N 1
ATOM 5402 C CA . ASN A 1 694 ? -48.180 3.168 58.532 1.00 75.06 694 ASN A CA 1
ATOM 5403 C C . ASN A 1 694 ? -46.929 2.256 58.550 1.00 75.06 694 ASN A C 1
ATOM 5405 O O . ASN A 1 694 ? -46.216 2.182 59.556 1.00 75.06 694 ASN A O 1
ATOM 5409 N N . VAL A 1 695 ? -46.610 1.616 57.421 1.00 86.56 695 VAL A N 1
ATOM 5410 C CA . VAL A 1 695 ? -45.301 0.970 57.237 1.00 86.56 695 VAL A CA 1
ATOM 5411 C C . VAL A 1 695 ? -44.257 2.036 56.892 1.00 86.56 695 VAL A C 1
ATOM 5413 O O . VAL A 1 695 ? -44.378 2.757 55.903 1.00 86.56 695 VAL A O 1
ATOM 5416 N N . VAL A 1 696 ? -43.214 2.135 57.713 1.00 89.56 696 VAL A N 1
ATOM 5417 C CA . VAL A 1 696 ? -42.134 3.119 57.591 1.00 89.56 696 VAL A CA 1
ATOM 5418 C C . VAL A 1 696 ? -40.890 2.449 57.028 1.00 89.56 696 VAL A C 1
ATOM 5420 O O . VAL A 1 696 ? -40.241 1.637 57.693 1.00 89.56 696 VAL A O 1
ATOM 5423 N N . PHE A 1 697 ? -40.533 2.822 55.802 1.00 90.12 697 PHE A N 1
ATOM 5424 C CA . PHE A 1 697 ? -39.352 2.318 55.108 1.00 90.12 697 PHE A CA 1
ATOM 5425 C C . PHE A 1 697 ? -38.116 3.146 55.478 1.00 90.12 697 PHE A C 1
ATOM 5427 O O . PHE A 1 697 ? -38.074 4.365 55.308 1.00 90.12 697 PHE A O 1
ATOM 5434 N N . LYS A 1 698 ? -37.087 2.469 55.985 1.00 88.69 698 LYS A N 1
ATOM 5435 C CA . LYS A 1 698 ? -35.751 3.004 56.270 1.00 88.69 698 LYS A CA 1
ATOM 5436 C C . LYS A 1 698 ? -34.758 2.306 55.336 1.00 88.69 698 LYS A C 1
ATOM 5438 O O . LYS A 1 698 ? -34.994 1.194 54.882 1.00 88.69 698 LYS A O 1
ATOM 5443 N N . LYS A 1 699 ? -33.598 2.921 55.078 1.00 85.94 699 LYS A N 1
ATOM 5444 C CA . LYS A 1 699 ? -32.612 2.425 54.089 1.00 85.94 699 LYS A CA 1
ATOM 5445 C C . LYS A 1 699 ? -32.257 0.927 54.223 1.00 85.94 699 LYS A C 1
ATOM 5447 O O . LYS A 1 699 ? -31.973 0.277 53.224 1.00 85.94 699 LYS A O 1
ATOM 5452 N N . ASN A 1 700 ? -32.261 0.399 55.449 1.00 91.12 700 ASN A N 1
ATOM 5453 C CA . ASN A 1 700 ? -31.857 -0.972 55.768 1.00 91.12 700 ASN A CA 1
ATOM 5454 C C . ASN A 1 700 ? -32.942 -1.772 56.527 1.00 91.12 700 ASN A C 1
ATOM 5456 O O . ASN A 1 700 ? -32.640 -2.869 57.000 1.00 91.12 700 ASN A O 1
ATOM 5460 N N . SER A 1 701 ? -34.150 -1.230 56.719 1.00 93.62 701 SER A N 1
ATOM 5461 C CA . SER A 1 701 ? -35.223 -1.878 57.490 1.00 93.62 701 SER A CA 1
ATOM 5462 C C . SER A 1 701 ? -36.607 -1.341 57.126 1.00 93.62 701 SER A C 1
ATOM 5464 O O . SER A 1 701 ? -36.735 -0.220 56.644 1.00 93.62 701 SER A O 1
ATOM 5466 N N . LEU A 1 702 ? -37.657 -2.112 57.398 1.00 93.81 702 LEU A N 1
ATOM 5467 C CA . LEU A 1 702 ? -39.033 -1.608 57.441 1.00 93.81 702 LEU A CA 1
ATOM 5468 C C . LEU A 1 702 ? -39.600 -1.754 58.857 1.00 93.81 702 LEU A C 1
ATOM 5470 O O . LEU A 1 702 ? -39.190 -2.648 59.600 1.00 93.81 702 LEU A O 1
ATOM 5474 N N . ILE A 1 703 ? -40.501 -0.855 59.248 1.00 93.75 703 ILE A N 1
ATOM 5475 C CA . ILE A 1 703 ? -41.124 -0.825 60.580 1.00 93.75 703 ILE A CA 1
ATOM 5476 C C . ILE A 1 703 ? -42.633 -0.689 60.427 1.00 93.75 703 ILE A C 1
ATOM 5478 O O . ILE A 1 703 ? -43.083 0.118 59.624 1.00 93.75 703 ILE A O 1
ATOM 5482 N N . GLN A 1 704 ? -43.410 -1.421 61.222 1.00 93.06 704 GLN A N 1
ATOM 5483 C CA . GLN A 1 704 ? -44.840 -1.168 61.386 1.00 93.06 704 GLN A CA 1
ATOM 5484 C C . GLN A 1 704 ? -45.196 -1.112 62.874 1.00 93.06 704 GLN A C 1
ATOM 5486 O O . GLN A 1 704 ? -44.868 -2.026 63.635 1.00 93.06 704 GLN A O 1
ATOM 5491 N N . CYS A 1 705 ? -45.889 -0.049 63.274 1.00 92.56 705 CYS A N 1
ATOM 5492 C CA . CYS A 1 705 ? -46.347 0.193 64.639 1.00 92.56 705 CYS A CA 1
ATOM 5493 C C . CYS A 1 705 ? -47.877 0.186 64.698 1.00 92.56 705 CYS A C 1
ATOM 5495 O O . CYS A 1 705 ? -48.532 0.733 63.814 1.00 92.56 705 CYS A O 1
ATOM 5497 N N . ARG A 1 706 ? -48.459 -0.406 65.749 1.00 91.25 706 ARG A N 1
ATOM 5498 C CA . ARG A 1 706 ? -49.917 -0.420 65.972 1.00 91.25 706 ARG A CA 1
ATOM 5499 C C . ARG A 1 706 ? -50.284 0.084 67.358 1.00 91.25 706 ARG A C 1
ATOM 5501 O O . ARG A 1 706 ? -49.515 -0.087 68.303 1.00 91.25 706 ARG A O 1
ATOM 5508 N N . GLU A 1 707 ? -51.429 0.761 67.448 1.00 89.75 707 GLU A N 1
ATOM 5509 C CA . GLU A 1 707 ? -51.831 1.500 68.647 1.00 89.75 707 GLU A CA 1
ATOM 5510 C C . GLU A 1 707 ? -52.356 0.579 69.752 1.00 89.75 707 GLU A C 1
ATOM 5512 O O . GLU A 1 707 ? -53.334 -0.151 69.586 1.00 89.75 707 GLU A O 1
ATOM 5517 N N . GLU A 1 708 ? -51.676 0.639 70.893 1.00 89.12 708 GLU A N 1
ATOM 5518 C CA . GLU A 1 708 ? -51.993 -0.046 72.137 1.00 89.12 708 GLU A CA 1
ATOM 5519 C C . GLU A 1 708 ? -53.250 0.536 72.809 1.00 89.12 708 GLU A C 1
ATOM 5521 O O . GLU A 1 708 ? -53.244 1.682 73.256 1.00 89.12 708 GLU A O 1
ATOM 5526 N N . ASN A 1 709 ? -54.308 -0.256 72.984 1.00 85.38 709 ASN A N 1
ATOM 5527 C CA . ASN A 1 709 ? -55.388 0.089 73.904 1.00 85.38 709 ASN A CA 1
ATOM 5528 C C . ASN A 1 709 ? -54.961 -0.229 75.347 1.00 85.38 709 ASN A C 1
ATOM 5530 O O . ASN A 1 709 ? -54.945 -1.396 75.738 1.00 85.38 709 ASN A O 1
ATOM 5534 N N . CYS A 1 710 ? -54.651 0.806 76.136 1.00 79.56 710 CYS A N 1
ATOM 5535 C CA . CYS A 1 710 ? -54.369 0.680 77.572 1.00 79.56 710 CYS A CA 1
ATOM 5536 C C . CYS A 1 710 ? -55.553 -0.007 78.292 1.00 79.56 710 CYS A C 1
ATOM 5538 O O . CYS A 1 710 ? -56.664 0.535 78.262 1.00 79.56 710 CYS A O 1
ATOM 5540 N N . PRO A 1 711 ? -55.376 -1.187 78.917 1.00 74.62 711 PRO A N 1
ATOM 5541 C CA . PRO A 1 711 ? -56.501 -1.969 79.421 1.00 74.62 711 PRO A CA 1
ATOM 5542 C C . PRO A 1 711 ? -57.153 -1.342 80.662 1.00 74.62 711 PRO A C 1
ATOM 5544 O O . PRO A 1 711 ? -56.482 -0.983 81.632 1.00 74.62 711 PRO A O 1
ATOM 5547 N N . GLU A 1 712 ? -58.489 -1.269 80.674 1.00 61.56 712 GLU A N 1
ATOM 5548 C CA . GLU A 1 712 ? -59.247 -0.815 81.844 1.00 61.56 712 GLU A CA 1
ATOM 5549 C C . GLU A 1 712 ? -59.095 -1.799 83.015 1.00 61.56 712 GLU A C 1
ATOM 5551 O O . GLU A 1 712 ? -59.764 -2.832 83.075 1.00 61.56 712 GLU A O 1
ATOM 5556 N N . ILE A 1 713 ? -58.236 -1.462 83.984 1.00 55.09 713 ILE A N 1
ATOM 5557 C CA . ILE A 1 713 ? -58.061 -2.238 85.220 1.00 55.09 713 ILE A CA 1
ATOM 5558 C C . ILE A 1 713 ? -59.409 -2.319 85.966 1.00 55.09 713 ILE A C 1
ATOM 5560 O O . ILE A 1 713 ? -59.910 -1.287 86.435 1.00 55.09 713 ILE A O 1
ATOM 5564 N N . PRO A 1 714 ? -59.997 -3.519 86.159 1.00 43.81 714 PRO A N 1
ATOM 5565 C CA . PRO A 1 714 ? -61.254 -3.649 86.882 1.00 43.81 714 PRO A CA 1
ATOM 5566 C C . PRO A 1 714 ? -61.088 -3.209 88.340 1.00 43.81 714 PRO A C 1
ATOM 5568 O O . PRO A 1 714 ? -60.240 -3.726 89.070 1.00 43.81 714 PRO A O 1
ATOM 5571 N N . LYS A 1 715 ? -61.925 -2.270 88.796 1.00 42.38 715 LYS A N 1
ATOM 5572 C CA . LYS A 1 715 ? -61.934 -1.813 90.195 1.00 42.38 715 LYS A CA 1
ATOM 5573 C C . LYS A 1 715 ? -62.408 -2.940 91.118 1.00 42.38 715 LYS A C 1
ATOM 5575 O O . LYS A 1 715 ? -63.609 -3.112 91.329 1.00 42.38 715 LYS A O 1
ATOM 5580 N N . VAL A 1 716 ? -61.457 -3.696 91.667 1.00 38.81 716 VAL A N 1
ATOM 5581 C CA . VAL A 1 716 ? -61.711 -4.772 92.637 1.00 38.81 716 VAL A CA 1
ATOM 5582 C C . VAL A 1 716 ? -62.490 -4.222 93.838 1.00 38.81 716 VAL A C 1
ATOM 5584 O O . VAL A 1 716 ? -62.221 -3.127 94.332 1.00 38.81 716 VAL A O 1
ATOM 5587 N N . CYS A 1 717 ? -63.511 -4.963 94.266 1.00 34.94 717 CYS A N 1
ATOM 5588 C CA . CYS A 1 717 ? -64.559 -4.454 95.145 1.00 34.94 717 CYS A CA 1
ATOM 5589 C C . CYS A 1 717 ? -64.078 -4.129 96.571 1.00 34.94 717 CYS A C 1
ATOM 5591 O O . CYS A 1 717 ? -63.300 -4.867 97.171 1.00 34.94 717 CYS A O 1
ATOM 5593 N N . HIS A 1 718 ? -64.637 -3.066 97.158 1.00 42.72 718 HIS A N 1
ATOM 5594 C CA . HIS A 1 718 ? -64.509 -2.784 98.589 1.00 42.72 718 HIS A CA 1
ATOM 5595 C C . HIS A 1 718 ? -65.238 -3.824 99.454 1.00 42.72 718 HIS A C 1
ATOM 5597 O O . HIS A 1 718 ? -66.404 -4.129 99.203 1.00 42.72 718 HIS A O 1
ATOM 5603 N N . GLY A 1 719 ? -64.618 -4.207 100.574 1.00 31.78 719 GLY A N 1
ATOM 5604 C CA . GLY A 1 719 ? -65.344 -4.603 101.784 1.00 31.78 719 GLY A CA 1
ATOM 5605 C C . GLY A 1 719 ? -64.606 -5.600 102.692 1.00 31.78 719 GLY A C 1
ATOM 5606 O O . GLY A 1 719 ? -63.951 -6.499 102.169 1.00 31.78 719 GLY A O 1
ATOM 5607 N N . PRO A 1 720 ? -64.775 -5.539 104.030 1.00 42.97 720 PRO A N 1
ATOM 5608 C CA . PRO A 1 720 ? -65.254 -4.433 104.867 1.00 42.97 720 PRO A CA 1
ATOM 5609 C C . PRO A 1 720 ? -64.156 -3.890 105.813 1.00 42.97 720 PRO A C 1
ATOM 5611 O O . PRO A 1 720 ? -63.058 -4.430 105.913 1.00 42.97 720 PRO A O 1
ATOM 5614 N N . SER A 1 721 ? -64.466 -2.814 106.535 1.00 43.09 721 SER A N 1
ATOM 5615 C CA . SER A 1 721 ? -63.609 -2.224 107.573 1.00 43.09 721 SER A CA 1
ATOM 5616 C C . SER A 1 721 ? -63.549 -3.053 108.860 1.00 43.09 721 SER A C 1
ATOM 5618 O O . SER A 1 721 ? -64.596 -3.500 109.331 1.00 43.09 721 SER A O 1
ATOM 5620 N N . LEU A 1 722 ? -62.381 -3.093 109.509 1.00 35.59 722 LEU A N 1
ATOM 5621 C CA . LEU A 1 722 ? -62.259 -3.088 110.974 1.00 35.59 722 LEU A CA 1
ATOM 5622 C C . LEU A 1 722 ? -60.839 -2.667 111.393 1.00 35.59 722 LEU A C 1
ATOM 5624 O O . LEU A 1 722 ? -59.857 -3.223 110.907 1.00 35.59 722 LEU A O 1
ATOM 5628 N N . ASP A 1 723 ? -60.740 -1.675 112.277 1.00 38.22 723 ASP A N 1
ATOM 5629 C CA . ASP A 1 723 ? -59.484 -1.218 112.885 1.00 38.22 723 ASP A CA 1
ATOM 5630 C C . ASP A 1 723 ? -58.895 -2.253 113.869 1.00 38.22 723 ASP A C 1
ATOM 5632 O O . ASP A 1 723 ? -59.607 -3.147 114.324 1.00 38.22 723 ASP A O 1
ATOM 5636 N N . LEU A 1 724 ? -57.625 -2.083 114.275 1.00 37.09 724 LEU A N 1
ATOM 5637 C CA . LEU A 1 724 ? -57.263 -1.704 115.660 1.00 37.09 724 LEU A CA 1
ATOM 5638 C C . LEU A 1 724 ? -55.719 -1.579 115.871 1.00 37.09 724 LEU A C 1
ATOM 5640 O O . LEU A 1 724 ? -54.983 -2.546 115.731 1.00 37.09 724 LEU A O 1
ATOM 5644 N N . PHE A 1 725 ? -55.282 -0.392 116.321 1.00 39.31 725 PHE A N 1
ATOM 5645 C CA . PHE A 1 725 ? -54.104 -0.070 117.169 1.00 39.31 725 PHE A CA 1
ATOM 5646 C C . PHE A 1 725 ? -52.659 -0.488 116.790 1.00 39.31 725 PHE A C 1
ATOM 5648 O O . PHE A 1 725 ? -52.168 -1.553 117.146 1.00 39.31 725 PHE A O 1
ATOM 5655 N N . ALA A 1 726 ? -51.934 0.490 116.237 1.00 39.66 726 ALA A N 1
ATOM 5656 C CA . ALA A 1 726 ? -50.788 1.191 116.853 1.00 39.66 726 ALA A CA 1
ATOM 5657 C C . ALA A 1 726 ? -49.839 0.482 117.858 1.00 39.66 726 ALA A C 1
ATOM 5659 O O . ALA A 1 726 ? -50.226 0.199 118.993 1.00 39.66 726 ALA A O 1
ATOM 5660 N N . THR A 1 727 ? -48.542 0.501 117.515 1.00 42.28 727 THR A N 1
ATOM 5661 C CA . THR A 1 727 ? -47.476 1.217 118.266 1.00 42.28 727 THR A CA 1
ATOM 5662 C C . THR A 1 727 ? -46.507 1.860 117.285 1.00 42.28 727 THR A C 1
ATOM 5664 O O . THR A 1 727 ? -46.262 1.203 116.250 1.00 42.28 727 THR A O 1
#

Foldseek 3Di:
DYDDDDDDDDDDDDDDDDDDDDDDDDDDDDDDDDDDDDDDDDDDDDDDPQFFDWEQDPNDTHTQQRWDDPFQQWIWGHGRNDTDIDGDDDDPDQLDPPVQWADDRNHNDTHGAFEWEWAFKDWAQPDADEDEAQDKDKDWTKIWTHTDLSGGGQKWFFWQFKFKWKFFFLDQLRDDDTALIDRGQDDRDRSGQMDHSVCDPTRMDGGGIGMGGNYLAEQSGGFKIKMAMDTGPDTGTPPNRHYHYAYVVNPSSRSMGIHTHHDYDFKEWEDKDKDKDFDLAAAPFFTKIWMKIKIFTDQPHDKDAWWQFKFKKKFFALDQQRDDDTHQIDRGQDDRVLSRQIGDGGMDIRGGRIDGGNQLQAQKANGGFKIKMKMATGPDIVSDYDYWYDDPDPDPDTDRIHMGIDGDHHSAAWAFAAKDKAFDDDFQDEAQFKDKTWIKIWGHTDQVTGAKDAFFQWKWKKKFFDLDQFPPDDTHQIDTHQDDRVLSRDIDHHPDISIGHTRMDMDGNRPHACNRGQKMKMFMDTDPPTNIPYHYAYVVGDVGRMGIDGCSVRYFAKEWADKDKDWDWDDDDQPWFFKIWMKMKIAIALQHAKDAFWQFKFKKKFFAQDFQCPRTDPPIGRGQDDRVQSRQIAHRRDTGIRGGRIDDTGRLLCCCPDGRFKIKMKMFTGPDTVVDYGYAYDHDPDPPDDDAGDWDTDGTIIMGIDGTDNDDDDPDDDDDDDDDDDD

Secondary structure (DSSP, 8-state):
---------------------------------------PPPPPPPP---TTPPEEETTEEE-TT-EEEEETTEEEEEETTEEEEEE----SS-SS-TTTPBP-TTSSS-B--EEEEEEEEEE-------EETT-EEEEEEEEEEEE-TTTS-SEE-EES-EEEEEEEESSTTS-S--EEEES----HHHHTPPEETTT-S--EEEEEEEEEE--SS-TTT--EEEEEEEE-SS-EETTS--EEEEEGGG-GGGGEEEEEP--EE-EEEEEEEEEEEESS--TTS-EEEEEEEEEEE-TTSPP---BS-EEEEEEEESSTT--S--EEEES----HHHHT---BTTEEEEEEEEEEE-GGGTTTBTTBSEEEEEEEE-SS-BS---EEE--SSS-----SEEEEEEE-----EEEEEEEEEE--S-S-EETTSEEEEEEEEEEEE-TTT---B--SS-EEEEEEEESSTT--S--EEEES----HHHHT--B-TT--EEEEEEEEEEE-TT--GGG-SEEEEEEEE-TT-SS--EEEESS--SS-EEEEEGGGTEESEEEEEEEEEEEPPS--TT-EEPPEEEEEEEE-TTPPPB-SBS-EEEEEEEESSTTS-SEEEEEES----TTGGGPPBPTT--EEEEEEEPPPEEGGGTTSTT--EEEEEEEE-TT-BS---EEE---SS--S-----EEEETTEEEEEEE--------PPP---------

Organism: Holothuria leucospilota (NCBI:txid206669)

pLDDT: mean 84.98, std 18.54, range [24.92, 98.38]

Radius of gyration: 63.71 Å; chains: 1; bounding box: 156×58×203 Å

InterPro domains:
  IPR001007 VWFC domain [PF00093] (55-112)
  IPR001007 VWFC domain [PS01208] (73-112)
  IPR001007 VWFC domain [PS50184] (53-113)
  IPR001007 VWFC domain [SM00214] (55-112)
  IPR052624 Cysteine-rich motor neuron 1 [PTHR46439] (51-381)

Sequence (727 aa):
MERRSRATLLILSVLLVGCLSFAQAQEDGSLSPDESFSASVLESSSLDITDRNPCSFRGQFLEHKQSITLDPCTECTCKNGTTTCEIESCPSEAGCEPGEIVIIEEECCPQCPYKMYVEDTNNLYAETFEFSEGSSKKIRFDLDIVVDRKLTSRWVRGENLWKLTAWVSPNEDGSGPRFSEQDNIFNEKDAAQEYSKPSYPPWEWSKLRYTMTFTGGSCADYRYFCVQFGQADDPQPTYDLDFTFQAVDNEVERLIDCVPLGECKGLKALDLDWTIEAEDPVFGQTTPVTLDVDVRFDPESANKKGEGLWRVGLFGSANEDGSGARFSEISQTLTEDEASTPKKGIKLPIEGIEADFEIGSIGCIEEASYVCVEFAQGDNPDPPFTMTIEYARQGGAELDSMILCKPQECSARAIFSTLVPDLTGQFPVIENRRNTIQMNLDAITDKDLSTVVPGESLWELGTFFNARPNGKGRRIQEQTQILNPFQQDQDLMLDENLVFNGIDFETDLTGLVCSDVPYICFELKKNEDASLNYVFGTNPTQDPFVECIDFTKYCKGVIYQGIIWDRRIPDHRPGDPVPLTINAAIEVDPVSRGLSGDGLYEMSVFVASDQDGSDRQTPSFDQVLTPGQMSTKLPAGGPLVINGIMTPPLIAEQLGCAEMRYLCVEFRKGPRANPDYTAEFTQSETEIGSADDNVVFKKNSLIQCREENCPEIPKVCHGPSLDLFAT